Protein AF-A0A7S1H7V7-F1 (afdb_monomer_lite)

Sequence (685 aa):
MLATRAQIIAMAVTVACVAPRALGFSVSSLAPVRGLSSTSRLSSLAKYKSNPLRLSTVQAAKAGRATLPLRPCMTAAAEPMTDIVGPAWDNSAEYEAIGSDAFNADLQKVEEMTASIKKACSSISLDALDDISVELLVSVSKELNEAIILLANAATFCSCELSVDGTNDAAKGEMARVRALSSSLTQASQPAALALRLCPDSVAEAYIKEVPSERFSVEHSRKLKDQTLSLPEENLITALSVDGLSSWNQLHSSIAATMECDVGGEKMGVAKAAALLADPDAETRENAWKGINQAWTTHQEAAAASLNSITGWRAETNKRRSEKAGRKVHYLDSALHSNRMTKKSLDAMMLAVDEARPLAQRALKLQAKALGLEGKMTPAHLMAPPPTAPGGKTLSVDFDAGIKMVSDAVSSVNPDVGAFVNKMQAERWIDGRAGEKRSPGAYCTKFAKSRNPRVYMSAYSGTFQHVSTLAHELGHAYHNWVMRDMERAETSYPMNLAETASIFFETVVGDTLIDLSETDAERLQYRWYDAESAVAFLSNIPARYDFDCAVHEAREGGKTLTPSFLKEEMSKAWTKWYGDALTEVDDMFWASKLHFHISGLSFYNFPYTFGYMFALGVYAQQEAKGEDFYDAYVALLRDTGRMTAEEVVDKHLGCSLEDPDFWRGSIRIIEKKIDDFEELVNKIH

Radius of gyration: 25.59 Å; chains: 1; bounding box: 62×56×72 Å

pLDDT: mean 84.65, std 22.07, range [20.45, 98.69]

Foldseek 3Di:
DLCLVVVQVCCVQLQPLLDFPLQAAAADDDDDDDDDDDDDDDDDDDDDDDDDDDDDDDDDDDDDFDDDDDDDPWDLDPDAPPPQFDFFFDPVVLPVDQVGPLLVVLLVLLVVLLVVLLVLLVPQDPVPLAPDDLVSLLVSVVSLNSSSQSLSQSSNRLSSVCQVFVPPVSSVVVNVSSNVSSSSSNVSNSSSLVSLLAHDPVSVVSNCVSVVLQNLVSVLSVVLNQLDDDPVVSVVLSHCCHCALVVLLVQLVVLQQPWWFQQVNDTDHLVVLVVQLAPQDPSRLVSSLCRLLVRLVVVLQSLLVSLLRLLLSLLVSQVSSCVRNVHRDDSCNQVCSLQQHDVLLVVLLLVLLLVLLVVLLLLLQLQCLQSVVPLAAAPSCLNYAGDDDVSDRQTFARNVRLLVLLLSLVVSLPNVLSVLSVVCVVNRQEGAGEDPRRDAHKAKDANSVQLQIHIYHHHQSRGPVSSLSSQLRSQLRVLSVLQSPPDSLLSDFHLLQSLQRSLLSSLSSLVSQCVVDPDLSSLLNSLNVLSSVSNQLSFVLQLVQQLLVVSSVCSNNVHRRHLVNQLVSSQVSNCSRNPSSYPGGSSSVSSSDSPSSDSPHRSVRNSSSSNLLVNQLLVLCCVVCPSLSVVLSSVLSSRSSRHGPQCSCCVRPVDGSSHSVSSVSSSVSSSVSSVSNSVSSVVRD

InterPro domains:
  IPR001333 Peptidase M32, carboxypeptidase Taq [PTHR34217] (400-512)
  IPR001567 Peptidase M3A/M3B catalytic domain [PF01432] (423-655)
  IPR013647 Oligopeptidase F, N-terminal domain [PF08439] (200-260)
  IPR034006 Oligopeptidase F type 2 [cd09607] (89-677)
  IPR042088 Oligoendopeptidase F, C-terminal domain [G3DSA:1.10.1370.20] (303-685)

Organism: Hemiselmis andersenii (NCBI:txid464988)

Structure (mmCIF, N/CA/C/O backbone):
data_AF-A0A7S1H7V7-F1
#
_entry.id   AF-A0A7S1H7V7-F1
#
loop_
_atom_site.group_PDB
_atom_site.id
_atom_site.type_symbol
_atom_site.label_atom_id
_atom_site.label_alt_id
_atom_site.label_comp_id
_atom_site.label_asym_id
_atom_site.label_entity_id
_atom_site.label_seq_id
_atom_site.pdbx_PDB_ins_code
_atom_site.Cartn_x
_atom_site.Cartn_y
_atom_site.Cartn_z
_atom_site.occupancy
_atom_site.B_iso_or_equiv
_atom_site.auth_seq_id
_atom_site.auth_comp_id
_atom_site.auth_asym_id
_atom_site.auth_atom_id
_atom_site.pdbx_PDB_model_num
ATOM 1 N N . MET A 1 1 ? 9.546 2.461 -12.133 1.00 29.44 1 MET A N 1
ATOM 2 C CA . MET A 1 1 ? 8.162 1.928 -12.050 1.00 29.44 1 MET A CA 1
ATOM 3 C C . MET A 1 1 ? 7.874 1.391 -10.650 1.00 29.44 1 MET A C 1
ATOM 5 O O . MET A 1 1 ? 6.769 1.565 -10.146 1.00 29.44 1 MET A O 1
ATOM 9 N N . LEU A 1 2 ? 8.902 0.906 -9.950 1.00 27.72 2 LEU A N 1
ATOM 10 C CA . LEU A 1 2 ? 8.971 0.743 -8.489 1.00 27.72 2 LEU A CA 1
ATOM 11 C C . LEU A 1 2 ? 8.347 1.931 -7.715 1.00 27.72 2 LEU A C 1
ATOM 13 O O . LEU A 1 2 ? 7.635 1.742 -6.731 1.00 27.72 2 LEU A O 1
ATOM 17 N N . ALA A 1 3 ? 8.541 3.161 -8.207 1.00 26.34 3 ALA A N 1
ATOM 18 C CA . ALA A 1 3 ? 7.961 4.381 -7.641 1.00 26.34 3 ALA A CA 1
ATOM 19 C C . ALA A 1 3 ? 6.471 4.638 -7.970 1.00 26.34 3 ALA A C 1
ATOM 21 O O . ALA A 1 3 ? 5.829 5.374 -7.228 1.00 26.34 3 ALA A O 1
ATOM 22 N N . THR A 1 4 ? 5.870 4.005 -8.986 1.00 34.03 4 THR A N 1
ATOM 23 C CA . THR A 1 4 ? 4.404 4.047 -9.190 1.00 34.03 4 THR A CA 1
ATOM 24 C C . THR A 1 4 ? 3.700 3.317 -8.046 1.00 34.03 4 THR A C 1
ATOM 26 O O . THR A 1 4 ? 2.712 3.801 -7.502 1.00 34.03 4 THR A O 1
ATOM 29 N N . ARG A 1 5 ? 4.304 2.237 -7.536 1.00 33.59 5 ARG A N 1
ATOM 30 C CA . ARG A 1 5 ? 3.861 1.568 -6.299 1.00 33.59 5 ARG A CA 1
ATOM 31 C C . ARG A 1 5 ? 4.149 2.388 -5.033 1.00 33.59 5 ARG A C 1
ATOM 33 O O . ARG A 1 5 ? 3.529 2.157 -4.005 1.00 33.59 5 ARG A O 1
ATOM 40 N N . ALA A 1 6 ? 5.002 3.415 -5.119 1.00 31.20 6 ALA A N 1
ATOM 41 C CA . ALA A 1 6 ? 5.113 4.472 -4.107 1.00 31.20 6 ALA A CA 1
ATOM 42 C C . ALA A 1 6 ? 4.123 5.642 -4.319 1.00 31.20 6 ALA A C 1
ATOM 44 O O . ALA A 1 6 ? 4.013 6.504 -3.451 1.00 31.20 6 ALA A O 1
ATOM 45 N N . GLN A 1 7 ? 3.373 5.662 -5.427 1.00 32.78 7 GLN A N 1
ATOM 46 C CA . GLN A 1 7 ? 2.222 6.546 -5.658 1.00 32.78 7 GLN A CA 1
ATOM 47 C C . GLN A 1 7 ? 0.900 5.853 -5.289 1.00 32.78 7 GLN A C 1
ATOM 49 O O . GLN A 1 7 ? 0.007 6.521 -4.781 1.00 32.78 7 GLN A O 1
ATOM 54 N N . ILE A 1 8 ? 0.813 4.518 -5.362 1.00 29.61 8 ILE A N 1
ATOM 55 C CA . ILE A 1 8 ? -0.269 3.722 -4.737 1.00 29.61 8 ILE A CA 1
ATOM 56 C C . ILE A 1 8 ? -0.311 3.921 -3.210 1.00 29.61 8 ILE A C 1
ATOM 58 O O . ILE A 1 8 ? -1.366 3.828 -2.588 1.00 29.61 8 ILE A O 1
ATOM 62 N N . ILE A 1 9 ? 0.797 4.339 -2.590 1.00 28.98 9 ILE A N 1
ATOM 63 C CA . ILE A 1 9 ? 0.834 4.808 -1.192 1.00 28.98 9 ILE A CA 1
ATOM 64 C C . ILE A 1 9 ? -0.092 6.020 -0.965 1.00 28.98 9 ILE A C 1
ATOM 66 O O . ILE A 1 9 ? -0.591 6.201 0.144 1.00 28.98 9 ILE A O 1
ATOM 70 N N . ALA A 1 10 ? -0.434 6.794 -2.003 1.00 26.84 10 ALA A N 1
ATOM 71 C CA . ALA A 1 10 ? -1.461 7.835 -1.938 1.00 26.84 10 ALA A CA 1
ATOM 72 C C . ALA A 1 10 ? -2.900 7.289 -1.789 1.00 26.84 10 ALA A C 1
ATOM 74 O O . ALA A 1 10 ? -3.796 8.060 -1.435 1.00 26.84 10 ALA A O 1
ATOM 75 N N . MET A 1 11 ? -3.136 5.969 -1.889 1.00 29.06 11 MET A N 1
ATOM 76 C CA . MET A 1 11 ? -4.348 5.354 -1.317 1.00 29.06 11 MET A CA 1
ATOM 77 C C . MET A 1 11 ? -4.535 5.731 0.162 1.00 29.06 11 MET A C 1
ATOM 79 O O . MET A 1 11 ? -5.675 5.797 0.614 1.00 29.06 11 MET A O 1
ATOM 83 N N . ALA A 1 12 ? -3.454 6.045 0.896 1.00 25.05 12 ALA A N 1
ATOM 84 C CA . ALA A 1 12 ? -3.486 6.514 2.285 1.00 25.05 12 ALA A CA 1
ATOM 85 C C . ALA A 1 12 ? -4.159 7.892 2.497 1.00 25.05 12 ALA A C 1
ATOM 87 O O . ALA A 1 12 ? -4.230 8.362 3.633 1.00 25.05 12 ALA A O 1
ATOM 88 N N . VAL A 1 13 ? -4.658 8.533 1.435 1.00 25.70 13 VAL A N 1
ATOM 89 C CA . VAL A 1 13 ? -5.564 9.695 1.500 1.00 25.70 13 VAL A CA 1
ATOM 90 C C . VAL A 1 13 ? -6.877 9.422 0.762 1.00 25.70 13 VAL A C 1
ATOM 92 O O . VAL A 1 13 ? -7.942 9.831 1.225 1.00 25.70 13 VAL A O 1
ATOM 95 N N . THR A 1 14 ? -6.786 8.784 -0.406 1.00 24.89 14 THR A N 1
ATOM 96 C CA . THR A 1 14 ? -7.829 8.818 -1.444 1.00 24.89 14 THR A CA 1
ATOM 97 C C . THR A 1 14 ? -8.937 7.795 -1.217 1.00 24.89 14 THR A C 1
ATOM 99 O O . THR A 1 14 ? -10.114 8.112 -1.389 1.00 24.89 14 THR A O 1
ATOM 102 N N . VAL A 1 15 ? -8.592 6.608 -0.702 1.00 25.44 15 VAL A N 1
ATOM 103 C CA . VAL A 1 15 ? -9.559 5.858 0.103 1.00 25.44 15 VAL A CA 1
ATOM 104 C C . VAL A 1 15 ? -9.586 6.540 1.465 1.00 25.44 15 VAL A C 1
ATOM 106 O O . VAL A 1 15 ? -8.806 6.253 2.372 1.00 25.44 15 VAL A O 1
ATOM 109 N N . ALA A 1 16 ? -10.520 7.484 1.550 1.00 26.91 16 ALA A N 1
ATOM 110 C CA . ALA A 1 16 ? -11.329 7.803 2.715 1.00 26.91 16 ALA A CA 1
ATOM 111 C C . ALA A 1 16 ? -11.312 6.691 3.800 1.00 26.91 16 ALA A C 1
ATOM 113 O O . ALA A 1 16 ? -11.227 5.501 3.522 1.00 26.91 16 ALA A O 1
ATOM 114 N N . CYS A 1 17 ? -11.521 6.971 5.086 1.00 28.69 17 CYS A N 1
ATOM 115 C CA . CYS A 1 17 ? -12.810 7.455 5.609 1.00 28.69 17 CYS A CA 1
ATOM 116 C C . CYS A 1 17 ? -14.044 6.584 5.221 1.00 28.69 17 CYS A C 1
ATOM 118 O O . CYS A 1 17 ? -15.154 6.837 5.680 1.00 28.69 17 CYS A O 1
ATOM 120 N N . VAL A 1 18 ? -13.845 5.526 4.423 1.00 24.86 18 VAL A N 1
ATOM 121 C CA . VAL A 1 18 ? -14.800 4.488 4.038 1.00 24.86 18 VAL A CA 1
ATOM 122 C C . VAL A 1 18 ? -14.807 3.453 5.158 1.00 24.86 18 VAL A C 1
ATOM 124 O O . VAL A 1 18 ? -14.068 2.471 5.128 1.00 24.86 18 VAL A O 1
ATOM 127 N N . ALA A 1 19 ? -15.650 3.713 6.153 1.00 24.45 19 ALA A N 1
ATOM 128 C CA . ALA A 1 19 ? -15.679 3.085 7.471 1.00 24.45 19 ALA A CA 1
ATOM 129 C C . ALA A 1 19 ? -14.687 3.669 8.488 1.00 24.45 19 ALA A C 1
ATOM 131 O O . ALA A 1 19 ? -13.502 3.839 8.188 1.00 24.45 19 ALA A O 1
ATOM 132 N N . PRO A 1 20 ? -15.147 3.897 9.734 1.00 25.69 20 PRO A N 1
ATOM 133 C CA . PRO A 1 20 ? -14.271 3.990 10.884 1.00 25.69 20 PRO A CA 1
ATOM 134 C C . PRO A 1 20 ? -13.377 2.755 10.946 1.00 25.69 20 PRO A C 1
ATOM 136 O O . PRO A 1 20 ? -13.841 1.629 11.143 1.00 25.69 20 PRO A O 1
ATOM 139 N N . ARG A 1 21 ? -12.063 2.965 10.876 1.00 28.67 21 ARG A N 1
ATOM 140 C CA . ARG A 1 21 ? -11.169 2.078 11.615 1.00 28.67 21 ARG A CA 1
ATOM 141 C C . ARG A 1 21 ? -11.415 2.385 13.087 1.00 28.67 21 ARG A C 1
ATOM 143 O O . ARG A 1 21 ? -11.192 3.515 13.508 1.00 28.67 21 ARG A O 1
ATOM 150 N N . ALA A 1 22 ? -11.881 1.393 13.847 1.00 25.19 22 ALA A N 1
ATOM 151 C CA . ALA A 1 22 ? -12.219 1.498 15.273 1.00 25.19 22 ALA A CA 1
ATOM 152 C C . ALA A 1 22 ? -10.974 1.604 16.190 1.00 25.19 22 ALA A C 1
ATOM 154 O O . ALA A 1 22 ? -10.784 0.834 17.141 1.00 25.19 22 ALA A O 1
ATOM 155 N N . LEU A 1 23 ? -10.091 2.532 15.818 1.00 26.42 23 LEU A N 1
ATOM 156 C CA . LEU A 1 23 ? -8.776 2.890 16.342 1.00 26.42 23 LEU A CA 1
ATOM 157 C C . LEU A 1 23 ? -8.534 4.371 15.963 1.00 26.42 23 LEU A C 1
ATOM 159 O O . LEU A 1 23 ? -7.644 4.686 15.173 1.00 26.42 23 LEU A O 1
ATOM 163 N N . GLY A 1 24 ? -9.410 5.268 16.423 1.00 25.14 24 GLY A N 1
ATOM 164 C CA . GLY A 1 24 ? -9.374 6.689 16.053 1.00 25.14 24 GLY A CA 1
ATOM 165 C C . GLY A 1 24 ? -8.272 7.494 16.757 1.00 25.14 24 GLY A C 1
ATOM 166 O O . GLY A 1 24 ? -7.906 7.174 17.885 1.00 25.14 24 GLY A O 1
ATOM 167 N N . PHE A 1 25 ? -7.821 8.576 16.106 1.00 27.08 25 PHE A N 1
ATOM 168 C CA . PHE A 1 25 ? -6.950 9.656 16.611 1.00 27.08 25 PHE A CA 1
ATOM 169 C C . PHE A 1 25 ? -7.352 10.984 15.904 1.00 27.08 25 PHE A C 1
ATOM 171 O O . PHE A 1 25 ? -7.718 10.932 14.730 1.00 27.08 25 PHE A O 1
ATOM 178 N N . SER A 1 26 ? -7.324 12.162 16.560 1.00 25.75 26 SER A N 1
ATOM 179 C CA . SER A 1 26 ? -7.810 13.441 15.965 1.00 25.75 26 SER A CA 1
ATOM 180 C C . SER A 1 26 ? -7.145 14.712 16.536 1.00 25.75 26 SER A C 1
ATOM 182 O O . SER A 1 26 ? -7.188 14.923 17.737 1.00 25.75 26 SER A O 1
ATOM 184 N N . VAL A 1 27 ? -6.592 15.576 15.672 1.00 22.55 27 VAL A N 1
ATOM 185 C CA . VAL A 1 27 ? -5.675 16.720 15.953 1.00 22.55 27 VAL A CA 1
ATOM 186 C C . VAL A 1 27 ? -6.302 17.917 16.723 1.00 22.55 27 VAL A C 1
ATOM 188 O O . VAL A 1 27 ? -7.264 18.463 16.197 1.00 22.55 27 VAL A O 1
ATOM 191 N N . SER A 1 28 ? -5.721 18.379 17.863 1.00 25.31 28 SER A N 1
ATOM 192 C CA . SER A 1 28 ? -5.223 19.772 18.131 1.00 25.31 28 SER A CA 1
ATOM 193 C C . SER A 1 28 ? -5.172 20.283 19.613 1.00 25.31 28 SER A C 1
ATOM 195 O O . SER A 1 28 ? -6.219 20.423 20.242 1.00 25.31 28 SER A O 1
ATOM 197 N N . SER A 1 29 ? -3.997 20.800 20.033 1.00 24.86 29 SER A N 1
ATOM 198 C CA . SER A 1 29 ? -3.705 22.120 20.674 1.00 24.86 29 SER A CA 1
ATOM 199 C C . SER A 1 29 ? -3.356 22.281 22.186 1.00 24.86 29 SER A C 1
ATOM 201 O O . SER A 1 29 ? -4.136 22.824 22.966 1.00 24.86 29 SER A O 1
ATOM 203 N N . LEU A 1 30 ? -2.086 21.995 22.527 1.00 23.83 30 LEU A N 1
ATOM 204 C CA . LEU A 1 30 ? -1.101 22.825 23.290 1.00 23.83 30 LEU A CA 1
ATOM 205 C C . LEU A 1 30 ? -1.445 23.601 24.605 1.00 23.83 30 LEU A C 1
ATOM 207 O O . LEU A 1 30 ? -1.961 24.716 24.555 1.00 23.83 30 LEU A O 1
ATOM 211 N N . ALA A 1 31 ? -0.860 23.162 25.743 1.00 22.69 31 ALA A N 1
ATOM 212 C CA . ALA A 1 31 ? -0.215 24.004 26.792 1.00 22.69 31 ALA A CA 1
ATOM 213 C C . ALA A 1 31 ? 0.715 23.158 27.736 1.00 22.69 31 ALA A C 1
ATOM 215 O O . ALA A 1 31 ? 0.428 21.974 27.901 1.00 22.69 31 ALA A O 1
ATOM 216 N N . PRO A 1 32 ? 1.813 23.676 28.360 1.00 25.73 32 PRO A N 1
ATOM 217 C CA . PRO A 1 32 ? 2.865 22.822 28.977 1.00 25.73 32 PRO A CA 1
ATOM 218 C C . PRO A 1 32 ? 3.215 23.053 30.478 1.00 25.73 32 PRO A C 1
ATOM 220 O O . PRO A 1 32 ? 3.044 24.164 30.969 1.00 25.73 32 PRO A O 1
ATOM 223 N N . VAL A 1 33 ? 3.858 22.065 31.157 1.00 22.06 33 VAL A N 1
ATOM 224 C CA . VAL A 1 33 ? 4.985 22.236 32.139 1.00 22.06 33 VAL A CA 1
ATOM 225 C C . VAL A 1 33 ? 5.593 20.898 32.680 1.00 22.06 33 VAL A C 1
ATOM 227 O O . VAL A 1 33 ? 4.863 20.019 33.107 1.00 22.06 33 VAL A O 1
ATOM 230 N N . ARG A 1 34 ? 6.946 20.806 32.656 1.00 24.12 34 ARG A N 1
ATOM 231 C CA . ARG A 1 34 ? 7.988 20.070 33.468 1.00 24.12 34 ARG A CA 1
ATOM 232 C C . ARG A 1 34 ? 7.604 18.879 34.402 1.00 24.12 34 ARG A C 1
ATOM 234 O O . ARG A 1 34 ? 6.633 18.986 35.132 1.00 24.12 34 ARG A O 1
ATOM 241 N N . GLY A 1 35 ? 8.418 17.817 34.603 1.00 24.22 35 GLY A N 1
ATOM 242 C CA . GLY A 1 35 ? 9.734 17.398 34.044 1.00 24.22 35 GLY A CA 1
ATOM 243 C C . GLY A 1 35 ? 10.540 16.414 34.957 1.00 24.22 35 GLY A C 1
ATOM 244 O O . GLY A 1 35 ? 10.168 16.267 36.115 1.00 24.22 35 GLY A O 1
ATOM 245 N N . LEU A 1 36 ? 11.670 15.840 34.462 1.00 23.66 36 LEU A N 1
ATOM 246 C CA . LEU A 1 36 ? 12.687 14.968 35.155 1.00 23.66 36 LEU A CA 1
ATOM 247 C C . LEU A 1 36 ? 12.209 13.536 35.564 1.00 23.66 36 LEU A C 1
ATOM 249 O O . LEU A 1 36 ? 11.039 13.376 35.867 1.00 23.66 36 LEU A O 1
ATOM 253 N N . SER A 1 37 ? 12.970 12.426 35.698 1.00 24.95 37 SER A N 1
ATOM 254 C CA . SER A 1 37 ? 14.335 11.882 35.398 1.00 24.95 37 SER A CA 1
ATOM 255 C C . SER A 1 37 ? 14.474 10.569 36.245 1.00 24.95 37 SER A C 1
ATOM 257 O O . SER A 1 37 ? 13.838 10.527 37.291 1.00 24.95 37 SER A O 1
ATOM 259 N N . SER A 1 38 ? 15.259 9.494 36.026 1.00 25.08 38 SER A N 1
ATOM 260 C CA . SER A 1 38 ? 16.212 9.019 34.991 1.00 25.08 38 SER A CA 1
ATOM 261 C C . SER A 1 38 ? 16.737 7.588 35.333 1.00 25.08 38 SER A C 1
ATOM 263 O O . SER A 1 38 ? 16.843 7.284 36.515 1.00 25.08 38 SER A O 1
ATOM 265 N N . THR A 1 39 ? 17.231 6.804 34.343 1.00 25.31 39 THR A N 1
ATOM 266 C CA . THR A 1 39 ? 18.173 5.624 34.448 1.00 25.31 39 THR A CA 1
ATOM 267 C C . THR A 1 39 ? 17.756 4.362 35.256 1.00 25.31 39 THR A C 1
ATOM 269 O O . THR A 1 39 ? 17.043 4.491 36.233 1.00 25.31 39 THR A O 1
ATOM 272 N N . SER A 1 40 ? 18.224 3.110 35.035 1.00 25.75 40 SER A N 1
ATOM 273 C CA . SER A 1 40 ? 18.843 2.320 33.918 1.00 25.75 40 SER A CA 1
ATOM 274 C C . SER A 1 40 ? 18.959 0.814 34.375 1.00 25.75 40 SER A C 1
ATOM 276 O O . SER A 1 40 ? 18.319 0.511 35.375 1.00 25.75 40 SER A O 1
ATOM 278 N N . ARG A 1 41 ? 19.668 -0.216 33.836 1.00 25.58 41 ARG A N 1
ATOM 279 C CA . ARG A 1 41 ? 20.704 -0.469 32.782 1.00 25.58 41 ARG A CA 1
ATOM 280 C C . ARG A 1 41 ? 20.877 -2.020 32.579 1.00 25.58 41 ARG A C 1
ATOM 282 O O . ARG A 1 41 ? 20.937 -2.695 33.595 1.00 25.58 41 ARG A O 1
ATOM 289 N N . LEU A 1 42 ? 21.151 -2.525 31.350 1.00 23.38 42 LEU A N 1
ATOM 290 C CA . LEU A 1 42 ? 21.895 -3.795 31.007 1.00 23.38 42 LEU A CA 1
ATOM 291 C C . LEU A 1 42 ? 21.284 -5.187 31.413 1.00 23.38 42 LEU A C 1
ATOM 293 O O . LEU A 1 42 ? 20.503 -5.252 32.348 1.00 23.38 42 LEU A O 1
ATOM 297 N N . SER A 1 43 ? 21.595 -6.363 30.807 1.00 23.72 43 SER A N 1
ATOM 298 C CA . SER A 1 43 ? 22.266 -6.729 29.520 1.00 23.72 43 SER A CA 1
ATOM 299 C C . SER A 1 43 ? 22.229 -8.247 29.161 1.00 23.72 43 SER A C 1
ATOM 301 O O . SER A 1 43 ? 22.488 -9.061 30.042 1.00 23.72 43 SER A O 1
ATOM 303 N N . SER A 1 44 ? 22.199 -8.589 27.850 1.00 24.19 44 SER A N 1
ATOM 304 C CA . SER A 1 44 ? 22.726 -9.844 27.208 1.00 24.19 44 SER A CA 1
ATOM 305 C C . SER A 1 44 ? 22.020 -11.189 27.546 1.00 24.19 44 SER A C 1
ATOM 307 O O . SER A 1 44 ? 21.290 -11.227 28.524 1.00 24.19 44 SER A O 1
ATOM 309 N N . LEU A 1 45 ? 22.093 -12.337 26.834 1.00 22.81 45 LEU A N 1
ATOM 310 C CA . LEU A 1 45 ? 22.769 -12.917 25.630 1.00 22.81 45 LEU A CA 1
ATOM 311 C C . LEU A 1 45 ? 21.724 -13.805 24.861 1.00 22.81 45 LEU A C 1
ATOM 313 O O . LEU A 1 45 ? 20.620 -13.965 25.361 1.00 22.81 45 LEU A O 1
ATOM 317 N N . ALA A 1 46 ? 21.985 -14.581 23.789 1.00 22.98 46 ALA A N 1
ATOM 318 C CA . ALA A 1 46 ? 22.702 -14.414 22.508 1.00 22.98 46 ALA A CA 1
ATOM 319 C C . ALA A 1 46 ? 22.669 -15.753 21.701 1.00 22.98 46 ALA A C 1
ATOM 321 O O . ALA A 1 46 ? 22.895 -16.803 22.290 1.00 22.98 46 ALA A O 1
ATOM 322 N N . LYS A 1 47 ? 22.557 -15.689 20.357 1.00 22.11 47 LYS A N 1
ATOM 323 C CA . LYS A 1 47 ? 22.906 -16.731 19.341 1.00 22.11 47 LYS A CA 1
ATOM 324 C C . LYS A 1 47 ? 22.144 -18.078 19.306 1.00 22.11 47 LYS A C 1
ATOM 326 O O . LYS A 1 47 ? 22.214 -18.872 20.234 1.00 22.11 47 LYS A O 1
ATOM 331 N N . TYR A 1 48 ? 21.677 -18.436 18.104 1.00 23.03 48 TYR A N 1
ATOM 332 C CA . TYR A 1 48 ? 21.752 -19.803 17.551 1.00 23.03 48 TYR A CA 1
ATOM 333 C C . TYR A 1 48 ? 22.238 -19.748 16.086 1.00 23.03 48 TYR A C 1
ATOM 335 O O . TYR A 1 48 ? 22.308 -18.661 15.512 1.00 23.03 48 TYR A O 1
ATOM 343 N N . LYS A 1 49 ? 22.658 -20.883 15.503 1.00 22.59 49 LYS A N 1
ATOM 344 C CA . LYS A 1 49 ? 23.233 -20.974 14.141 1.00 22.59 49 LYS A CA 1
ATOM 345 C C . LYS A 1 49 ? 22.341 -21.765 13.176 1.00 22.59 49 LYS A C 1
ATOM 347 O O . LYS A 1 49 ? 21.658 -22.693 13.594 1.00 22.59 49 LYS A O 1
ATOM 352 N N . SER A 1 50 ? 22.434 -21.423 11.892 1.00 23.58 50 SER A N 1
ATOM 353 C CA . SER A 1 50 ? 21.826 -22.119 10.751 1.00 23.58 50 SER A CA 1
ATOM 354 C C . SER A 1 50 ? 22.665 -23.307 10.245 1.00 23.58 50 SER A C 1
ATOM 356 O O . SER A 1 50 ? 23.835 -23.458 10.607 1.00 23.58 50 SER A O 1
ATOM 358 N N . ASN A 1 51 ? 22.063 -24.136 9.385 1.00 21.39 51 ASN A N 1
ATOM 359 C CA . ASN A 1 51 ? 22.722 -25.188 8.602 1.00 21.39 51 ASN A CA 1
ATOM 360 C C . ASN A 1 51 ? 21.921 -25.395 7.287 1.00 21.39 51 ASN A C 1
ATOM 362 O O . ASN A 1 51 ? 20.694 -25.440 7.375 1.00 21.39 51 ASN A O 1
ATOM 366 N N . PRO A 1 52 ? 22.540 -25.472 6.090 1.00 24.83 52 PRO A N 1
ATOM 367 C CA . PRO A 1 52 ? 21.813 -25.431 4.812 1.00 24.83 52 PRO A CA 1
ATOM 368 C C . PRO A 1 52 ? 21.388 -26.814 4.282 1.00 24.83 52 PRO A C 1
ATOM 370 O O . PRO A 1 52 ? 22.010 -27.833 4.590 1.00 24.83 52 PRO A O 1
ATOM 373 N N . LEU A 1 53 ? 20.372 -26.832 3.411 1.00 23.48 53 LEU A N 1
ATOM 374 C CA . LEU A 1 53 ? 19.933 -28.002 2.636 1.00 23.48 53 LEU A CA 1
ATOM 375 C C . LEU A 1 53 ? 20.219 -27.833 1.132 1.00 23.48 53 LEU A C 1
ATOM 377 O O . LEU A 1 53 ? 20.598 -26.758 0.673 1.00 23.48 53 LEU A O 1
ATOM 381 N N . ARG A 1 54 ? 20.121 -28.934 0.375 1.00 21.98 54 ARG A N 1
ATOM 382 C CA . ARG A 1 54 ? 20.524 -29.015 -1.040 1.00 21.98 54 ARG A CA 1
ATOM 383 C C . ARG A 1 54 ? 19.347 -28.817 -1.994 1.00 21.98 54 ARG A C 1
ATOM 385 O O . ARG A 1 54 ? 18.286 -29.390 -1.778 1.00 21.98 54 ARG A O 1
ATOM 392 N N . LEU A 1 55 ? 19.603 -28.114 -3.095 1.00 23.03 55 LEU A N 1
ATOM 393 C CA . LEU A 1 55 ? 18.729 -28.050 -4.268 1.00 23.03 55 LEU A CA 1
ATOM 394 C C . LEU A 1 55 ? 18.839 -29.325 -5.125 1.00 23.03 55 LEU A C 1
ATOM 396 O O . LEU A 1 55 ? 19.912 -29.925 -5.225 1.00 23.03 55 LEU A O 1
ATOM 400 N N . SER A 1 56 ? 17.748 -29.678 -5.805 1.00 22.03 56 SER A N 1
ATOM 401 C CA . SER A 1 56 ? 17.718 -30.639 -6.915 1.00 22.03 56 SER A CA 1
ATOM 402 C C . SER A 1 56 ? 16.836 -30.093 -8.038 1.00 22.03 56 SER A C 1
ATOM 404 O O . SER A 1 56 ? 15.686 -29.736 -7.795 1.00 22.03 56 SER A O 1
ATOM 406 N N . THR A 1 57 ? 17.374 -30.015 -9.252 1.00 21.67 57 THR A N 1
ATOM 407 C CA . THR A 1 57 ? 16.710 -29.436 -10.427 1.00 21.67 57 THR A CA 1
ATOM 408 C C . THR A 1 57 ? 15.616 -30.337 -11.003 1.00 21.67 57 THR A C 1
ATOM 410 O O . THR A 1 57 ? 15.771 -31.554 -11.081 1.00 21.67 57 THR A O 1
ATOM 413 N N . VAL A 1 58 ? 14.536 -29.715 -11.482 1.00 23.11 58 VAL A N 1
ATOM 414 C CA . VAL A 1 58 ? 13.468 -30.343 -12.277 1.00 23.11 58 VAL A CA 1
ATOM 415 C C . VAL A 1 58 ? 13.273 -29.505 -13.542 1.00 23.11 58 VAL A C 1
ATOM 417 O O . VAL A 1 58 ? 13.265 -28.278 -13.473 1.00 23.11 58 VAL A O 1
ATOM 420 N N . GLN A 1 59 ? 13.160 -30.152 -14.703 1.00 20.45 59 GLN A N 1
ATOM 421 C CA . GLN A 1 59 ? 12.969 -29.473 -15.988 1.00 20.45 59 GLN A CA 1
ATOM 422 C C . GLN A 1 59 ? 11.480 -29.209 -16.241 1.00 20.45 59 GLN A C 1
ATOM 424 O O . GLN A 1 59 ? 10.671 -30.129 -16.136 1.00 20.45 59 GLN A O 1
ATOM 429 N N . ALA A 1 60 ? 11.126 -27.980 -16.621 1.00 23.86 60 ALA A N 1
ATOM 430 C CA . ALA A 1 60 ? 9.767 -27.632 -17.033 1.00 23.86 60 ALA A CA 1
ATOM 431 C C . ALA A 1 60 ? 9.481 -28.079 -18.480 1.00 23.86 60 ALA A C 1
ATOM 433 O O . ALA A 1 60 ? 10.335 -27.949 -19.363 1.00 23.86 60 ALA A O 1
ATOM 434 N N . ALA A 1 61 ? 8.264 -28.565 -18.735 1.00 22.17 61 ALA A N 1
ATOM 435 C CA . ALA A 1 61 ? 7.775 -28.883 -20.074 1.00 22.17 61 ALA A CA 1
ATOM 436 C C . ALA A 1 61 ? 6.952 -27.711 -20.641 1.00 22.17 61 ALA A C 1
ATOM 438 O O . ALA A 1 61 ? 6.300 -26.980 -19.903 1.00 22.17 61 ALA A O 1
ATOM 439 N N . LYS A 1 62 ? 6.960 -27.517 -21.966 1.00 24.64 62 LYS A N 1
ATOM 440 C CA . LYS A 1 62 ? 6.153 -26.466 -22.608 1.00 24.64 62 LYS A CA 1
ATOM 441 C C . LYS A 1 62 ? 4.730 -26.960 -22.881 1.00 24.64 62 LYS A C 1
ATOM 443 O O . LYS A 1 62 ? 4.510 -27.657 -23.870 1.00 24.64 62 LYS A O 1
ATOM 448 N N . ALA A 1 63 ? 3.769 -26.545 -22.057 1.00 27.86 63 ALA A N 1
ATOM 449 C CA . ALA A 1 63 ? 2.356 -26.552 -22.437 1.00 27.86 63 ALA A CA 1
ATOM 450 C C . ALA A 1 63 ? 2.104 -25.537 -23.577 1.00 27.86 63 ALA A C 1
ATOM 452 O O . ALA A 1 63 ? 2.750 -24.488 -23.648 1.00 27.86 63 ALA A O 1
ATOM 453 N N . GLY A 1 64 ? 1.200 -25.859 -24.505 1.00 25.00 64 GLY A N 1
ATOM 454 C CA . GLY A 1 64 ? 0.972 -25.053 -25.708 1.00 25.00 64 GLY A CA 1
ATOM 455 C C . GLY A 1 64 ? -0.010 -23.900 -25.490 1.00 25.00 64 GLY A C 1
ATOM 456 O O . GLY A 1 64 ? -1.195 -24.144 -25.287 1.00 25.00 64 GLY A O 1
ATOM 457 N N . ARG A 1 65 ? 0.454 -22.647 -25.614 1.00 34.50 65 ARG A N 1
ATOM 458 C CA . ARG A 1 65 ? -0.435 -21.479 -25.770 1.00 34.50 65 ARG A CA 1
ATOM 459 C C . ARG A 1 65 ? -1.117 -21.508 -27.143 1.00 34.50 65 ARG A C 1
ATOM 461 O O . ARG A 1 65 ? -0.472 -21.803 -28.149 1.00 34.50 65 ARG A O 1
ATOM 468 N N . ALA A 1 66 ? -2.395 -21.138 -27.195 1.00 29.12 66 ALA A N 1
ATOM 469 C CA . ALA A 1 66 ? -3.083 -20.867 -28.454 1.00 29.12 66 ALA A CA 1
ATOM 470 C C . ALA A 1 66 ? -2.559 -19.560 -29.077 1.00 29.12 66 ALA A C 1
ATOM 472 O O . ALA A 1 66 ? -2.402 -18.553 -28.390 1.00 29.12 66 ALA A O 1
ATOM 473 N N . THR A 1 67 ? -2.296 -19.557 -30.385 1.00 28.45 67 THR A N 1
ATOM 474 C CA . THR A 1 67 ? -1.821 -18.365 -31.102 1.00 28.45 67 THR A CA 1
ATOM 475 C C . THR A 1 67 ? -2.956 -17.360 -31.303 1.00 28.45 67 THR A C 1
ATOM 477 O O . THR A 1 67 ? -3.863 -17.616 -32.098 1.00 28.45 67 THR A O 1
ATOM 480 N N . LEU A 1 68 ? -2.888 -16.212 -30.623 1.00 33.62 68 LEU A N 1
ATOM 481 C CA . LEU A 1 68 ? -3.817 -15.092 -30.806 1.00 33.62 68 LEU A CA 1
ATOM 482 C C . LEU A 1 68 ? -3.769 -14.562 -32.258 1.00 33.62 68 LEU A C 1
ATOM 484 O O . LEU A 1 68 ? -2.696 -14.170 -32.725 1.00 33.62 68 LEU A O 1
ATOM 488 N N . PRO A 1 69 ? -4.898 -14.519 -32.990 1.00 31.50 69 PRO A N 1
ATOM 489 C CA . PRO A 1 69 ? -4.979 -13.846 -34.282 1.00 31.50 69 PRO A CA 1
ATOM 490 C C . PRO A 1 69 ? -5.238 -12.337 -34.115 1.00 31.50 69 PRO A C 1
ATOM 492 O O . PRO A 1 69 ? -5.873 -11.916 -33.154 1.00 31.50 69 PRO A O 1
ATOM 495 N N . LEU A 1 70 ? -4.843 -11.558 -35.133 1.00 35.97 70 LEU A N 1
ATOM 496 C CA . LEU A 1 70 ? -4.942 -10.087 -35.242 1.00 35.97 70 LEU A CA 1
ATOM 497 C C . LEU A 1 70 ? -3.919 -9.298 -34.399 1.00 35.97 70 LEU A C 1
ATOM 499 O O . LEU A 1 70 ? -4.141 -8.987 -33.233 1.00 35.97 70 LEU A O 1
ATOM 503 N N . ARG A 1 71 ? -2.834 -8.857 -35.054 1.00 41.50 71 ARG A N 1
ATOM 504 C CA . ARG A 1 71 ? -1.999 -7.748 -34.561 1.00 41.50 71 ARG A CA 1
ATOM 505 C C . ARG A 1 71 ? -2.838 -6.455 -34.502 1.00 41.50 71 ARG A C 1
ATOM 507 O O . ARG A 1 71 ? -3.481 -6.138 -35.506 1.00 41.50 71 ARG A O 1
ATOM 514 N N . PRO A 1 72 ? -2.804 -5.679 -33.403 1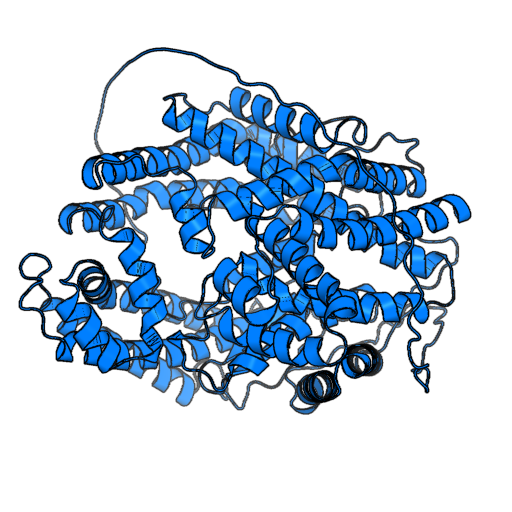.00 41.31 72 PRO A N 1
ATOM 515 C CA . PRO A 1 72 ? -3.273 -4.292 -33.393 1.00 41.31 72 PRO A CA 1
ATOM 516 C C . PRO A 1 72 ? -2.479 -3.411 -34.374 1.00 41.31 72 PRO A C 1
ATOM 518 O O . PRO A 1 72 ? -1.413 -3.805 -34.853 1.00 41.31 72 PRO A O 1
ATOM 521 N N . CYS A 1 73 ? -2.973 -2.202 -34.657 1.00 38.50 73 CYS A N 1
ATOM 522 C CA . CYS A 1 73 ? -2.278 -1.244 -35.522 1.00 38.50 73 CYS A CA 1
ATOM 523 C C . CYS A 1 73 ? -1.049 -0.651 -34.806 1.00 38.50 73 CYS A C 1
ATOM 525 O O . CYS A 1 73 ? -1.120 0.407 -34.192 1.00 38.50 73 CYS A O 1
ATOM 527 N N . MET A 1 74 ? 0.077 -1.362 -34.846 1.00 41.72 74 MET A N 1
ATOM 528 C CA . MET A 1 74 ? 1.356 -0.894 -34.309 1.00 41.72 74 MET A CA 1
ATOM 529 C C . MET A 1 74 ? 2.089 -0.070 -35.370 1.00 41.72 74 MET A C 1
ATOM 531 O O . MET A 1 74 ? 2.529 -0.608 -36.388 1.00 41.72 74 MET A O 1
ATOM 535 N N . THR A 1 75 ? 2.240 1.235 -35.141 1.00 42.16 75 THR A N 1
ATOM 536 C CA . THR A 1 75 ? 2.966 2.129 -36.052 1.00 42.16 75 THR A CA 1
ATOM 537 C C . THR A 1 75 ? 4.358 2.451 -35.523 1.00 42.16 75 THR A C 1
ATOM 539 O O . THR A 1 75 ? 4.510 3.084 -34.479 1.00 42.16 75 THR A O 1
ATOM 542 N N . ALA A 1 76 ? 5.394 2.086 -36.281 1.00 38.84 76 ALA A N 1
ATOM 543 C CA . ALA A 1 76 ? 6.776 2.466 -35.994 1.00 38.84 76 ALA A CA 1
ATOM 544 C C . ALA A 1 76 ? 7.019 3.954 -36.331 1.00 38.84 76 ALA A C 1
ATOM 546 O O . ALA A 1 76 ? 7.667 4.276 -37.334 1.00 38.84 76 ALA A O 1
ATOM 547 N N . ALA A 1 77 ? 6.487 4.864 -35.512 1.00 36.31 77 ALA A N 1
ATOM 548 C CA . ALA A 1 77 ? 6.579 6.311 -35.705 1.00 36.31 77 ALA A CA 1
ATOM 549 C C . ALA A 1 77 ? 8.043 6.793 -35.799 1.00 36.31 77 ALA A C 1
ATOM 551 O O . ALA A 1 77 ? 8.931 6.273 -35.125 1.00 36.31 77 ALA A O 1
ATOM 552 N N . ALA A 1 78 ? 8.325 7.742 -36.696 1.00 33.34 78 ALA A N 1
ATOM 553 C CA . ALA A 1 78 ? 9.661 8.337 -36.864 1.00 33.34 78 ALA A CA 1
ATOM 554 C C . ALA A 1 78 ? 9.881 9.591 -35.999 1.00 33.34 78 ALA A C 1
ATOM 556 O O . ALA A 1 78 ? 11.019 9.996 -35.789 1.00 33.34 78 ALA A O 1
ATOM 557 N N . GLU A 1 79 ? 8.796 10.153 -35.478 1.00 33.00 79 GLU A N 1
ATOM 558 C CA . GLU A 1 79 ? 8.735 11.287 -34.560 1.00 33.00 79 GLU A CA 1
ATOM 559 C C . GLU A 1 79 ? 7.791 10.885 -33.409 1.00 33.00 79 GLU A C 1
ATOM 561 O O . GLU A 1 79 ? 6.927 10.024 -33.618 1.00 33.00 79 GLU A O 1
ATOM 566 N N . PRO A 1 80 ? 7.939 11.430 -32.188 1.00 38.28 80 PRO A N 1
ATOM 567 C CA . PRO A 1 80 ? 7.021 11.120 -31.095 1.00 38.28 80 PRO A CA 1
ATOM 568 C C . PRO A 1 80 ? 5.613 11.629 -31.431 1.00 38.28 80 PRO A C 1
ATOM 570 O O . PRO A 1 80 ? 5.436 12.817 -31.689 1.00 38.28 80 PRO A O 1
ATOM 573 N N . MET A 1 81 ? 4.603 10.751 -31.398 1.00 46.09 81 MET A N 1
ATOM 574 C CA . MET A 1 81 ? 3.210 11.175 -31.570 1.00 46.09 81 MET A CA 1
ATOM 575 C C . MET A 1 81 ? 2.777 11.993 -30.348 1.00 46.09 81 MET A C 1
ATOM 577 O O . MET A 1 81 ? 2.491 11.439 -29.288 1.00 46.09 81 MET A O 1
ATOM 581 N N . THR A 1 82 ? 2.735 13.317 -30.497 1.00 48.78 82 THR A N 1
ATOM 582 C CA . THR A 1 82 ? 2.328 14.271 -29.449 1.00 48.78 82 THR A CA 1
ATOM 583 C C . THR A 1 82 ? 0.849 14.179 -29.076 1.00 48.78 82 THR A C 1
ATOM 585 O O . THR A 1 82 ? 0.440 14.723 -28.053 1.00 48.78 82 THR A O 1
ATOM 588 N N . ASP A 1 83 ? 0.066 13.474 -29.892 1.00 61.66 83 ASP A N 1
ATOM 589 C CA . ASP A 1 83 ? -1.391 13.581 -29.939 1.00 61.66 83 ASP A CA 1
ATOM 590 C C . ASP A 1 83 ? -2.103 12.347 -29.342 1.00 61.66 83 ASP A C 1
ATOM 592 O O . ASP A 1 83 ? -3.331 12.256 -29.397 1.00 61.66 83 ASP A O 1
ATOM 596 N N . ILE A 1 84 ? -1.368 11.399 -28.737 1.00 68.56 84 ILE A N 1
ATOM 597 C CA . ILE A 1 84 ? -1.989 10.319 -27.953 1.00 68.56 84 ILE A CA 1
ATOM 598 C C . ILE A 1 84 ? -2.585 10.918 -26.676 1.00 68.56 84 ILE A C 1
ATOM 600 O O . ILE A 1 84 ? -1.868 11.372 -25.784 1.00 68.56 84 ILE A O 1
ATOM 604 N N . VAL A 1 85 ? -3.912 10.867 -26.573 1.00 73.75 85 VAL A N 1
ATOM 605 C CA . VAL A 1 85 ? -4.674 11.328 -25.409 1.00 73.75 85 VAL A CA 1
ATOM 606 C C . VAL A 1 85 ? -5.545 10.180 -24.906 1.00 73.75 85 VAL A C 1
ATOM 608 O O . VAL A 1 85 ? -6.414 9.692 -25.626 1.00 73.75 85 VAL A O 1
ATOM 611 N N . GLY A 1 86 ? -5.334 9.743 -23.661 1.00 81.19 86 GLY A N 1
ATOM 612 C CA . GLY A 1 86 ? -6.232 8.781 -23.017 1.00 81.19 86 GLY A CA 1
ATOM 613 C C . GLY A 1 86 ? -7.628 9.375 -22.746 1.00 81.19 86 GLY A C 1
ATOM 614 O O . GLY A 1 86 ? -7.778 10.598 -22.676 1.00 81.19 86 GLY A O 1
ATOM 615 N N . PRO A 1 87 ? -8.662 8.535 -22.571 1.00 92.75 87 PRO A N 1
ATOM 616 C CA . PRO A 1 87 ? -10.057 8.963 -22.481 1.00 92.75 87 PRO A CA 1
ATOM 617 C C . PRO A 1 87 ? -10.340 9.830 -21.252 1.00 92.75 87 PRO A C 1
ATOM 619 O O . PRO A 1 87 ? -9.562 9.865 -20.299 1.00 92.75 87 PRO A O 1
ATOM 622 N N . ALA A 1 88 ? -11.497 10.495 -21.267 1.00 93.75 88 ALA A N 1
ATOM 623 C CA . ALA A 1 88 ? -12.092 11.116 -20.090 1.00 93.75 88 ALA A CA 1
ATOM 624 C C . ALA A 1 88 ? -13.107 10.166 -19.438 1.00 93.75 88 ALA A C 1
ATOM 626 O O . ALA A 1 88 ? -14.044 9.721 -20.122 1.00 93.75 88 ALA A O 1
ATOM 627 N N . TRP A 1 89 ? -12.991 9.932 -18.127 1.00 96.06 89 TRP A N 1
ATOM 628 C CA . TRP A 1 89 ? -14.024 9.187 -17.404 1.00 96.06 89 TRP A CA 1
ATOM 629 C C . TRP A 1 89 ? -15.351 9.953 -17.373 1.00 96.06 89 TRP A C 1
ATOM 631 O O . TRP A 1 89 ? -15.403 11.157 -17.644 1.00 96.06 89 TRP A O 1
ATOM 641 N N . ASP A 1 90 ? -16.432 9.254 -17.045 1.00 96.50 90 ASP A N 1
ATOM 642 C CA . ASP A 1 90 ? -17.709 9.867 -16.706 1.00 96.50 90 ASP A CA 1
ATOM 643 C C . ASP A 1 90 ? -18.132 9.501 -15.279 1.00 96.50 90 ASP A C 1
ATOM 645 O O . ASP A 1 90 ? -18.228 8.328 -14.905 1.00 96.50 90 ASP A O 1
ATOM 649 N N . ASN A 1 91 ? -18.374 10.532 -14.472 1.00 96.44 91 ASN A N 1
ATOM 650 C CA . ASN A 1 91 ? -18.824 10.419 -13.086 1.00 96.44 91 ASN A CA 1
ATOM 651 C C . ASN A 1 91 ? -20.193 11.093 -12.872 1.00 96.44 91 ASN A C 1
ATOM 653 O O . ASN A 1 91 ? -20.698 11.075 -11.752 1.00 96.44 91 ASN A O 1
ATOM 657 N N . SER A 1 92 ? -20.819 11.642 -13.924 1.00 95.25 92 SER A N 1
ATOM 658 C CA . SER A 1 92 ? -22.095 12.378 -13.831 1.00 95.25 92 SER A CA 1
ATOM 659 C C . SER A 1 92 ? -23.254 11.532 -13.286 1.00 95.25 92 SER A C 1
ATOM 661 O O . SER A 1 92 ? -24.170 12.056 -12.658 1.00 95.25 92 SER A O 1
ATOM 663 N N . ALA A 1 93 ? -23.183 10.208 -13.466 1.00 94.50 93 ALA A N 1
ATOM 664 C CA . ALA A 1 93 ? -24.125 9.236 -12.911 1.00 94.50 93 ALA A CA 1
ATOM 665 C C . ALA A 1 93 ? -24.001 9.023 -11.384 1.00 94.50 93 ALA A C 1
ATOM 667 O O . ALA A 1 93 ? -24.870 8.388 -10.791 1.00 94.50 93 ALA A O 1
ATOM 668 N N . GLU A 1 94 ? -22.935 9.522 -10.750 1.00 96.50 94 GLU A N 1
ATOM 669 C CA . GLU A 1 94 ? -22.726 9.469 -9.294 1.00 96.50 94 GLU A CA 1
ATOM 670 C C . GLU A 1 94 ? -23.195 10.770 -8.635 1.00 96.50 94 GLU A C 1
ATOM 672 O O . GLU A 1 94 ? -23.994 10.738 -7.699 1.00 96.50 94 GLU A O 1
ATOM 677 N N . TYR A 1 95 ? -22.727 11.904 -9.171 1.00 97.75 95 TYR A N 1
ATOM 678 C CA . TYR A 1 95 ? -23.201 13.259 -8.887 1.00 97.75 95 TYR A CA 1
ATOM 679 C C . TYR A 1 95 ? -23.012 14.131 -10.134 1.00 97.75 95 TYR A C 1
ATOM 681 O O . TYR A 1 95 ? -22.011 13.999 -10.835 1.00 97.75 95 TYR A O 1
ATOM 689 N N . GLU A 1 96 ? -23.928 15.070 -10.375 1.00 96.25 96 GLU A N 1
ATOM 690 C CA . GLU A 1 96 ? -23.836 16.011 -11.502 1.00 96.25 96 GLU A CA 1
ATOM 691 C C . GLU A 1 96 ? -22.614 16.940 -11.377 1.00 96.25 96 GLU A C 1
ATOM 693 O O . GLU A 1 96 ? -21.904 17.180 -12.352 1.00 96.25 96 GLU A O 1
ATOM 698 N N . ALA A 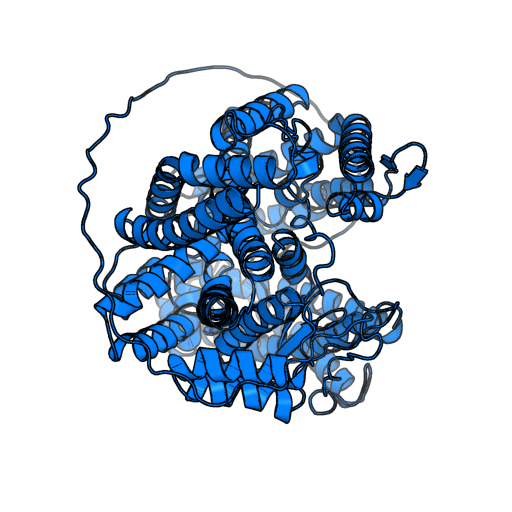1 97 ? -22.352 17.438 -10.163 1.00 96.06 97 ALA A N 1
ATOM 699 C CA . ALA A 1 97 ? -21.215 18.298 -9.843 1.00 96.06 97 ALA A CA 1
ATOM 700 C C . ALA A 1 97 ? -20.874 18.272 -8.339 1.00 96.06 97 ALA A C 1
ATOM 702 O O . ALA A 1 97 ? -21.689 17.860 -7.504 1.00 96.06 97 ALA A O 1
ATOM 703 N N . ILE A 1 98 ? -19.694 18.796 -7.985 1.00 95.88 98 ILE A N 1
ATOM 704 C CA . ILE A 1 98 ? -19.335 19.139 -6.598 1.00 95.88 98 ILE A CA 1
ATOM 705 C C . ILE A 1 98 ? -20.365 20.138 -6.061 1.00 95.88 98 ILE A C 1
ATOM 707 O O . ILE A 1 98 ? -20.631 21.151 -6.705 1.00 95.88 98 ILE A O 1
ATOM 711 N N . GLY A 1 99 ? -20.946 19.862 -4.891 1.00 93.56 99 GLY A N 1
ATOM 712 C CA . GLY A 1 99 ? -21.960 20.738 -4.295 1.00 93.56 99 GLY A CA 1
ATOM 713 C C . GLY A 1 99 ? -23.314 20.754 -5.024 1.00 93.56 99 GLY A C 1
ATOM 714 O O . GLY A 1 99 ? -24.128 21.631 -4.747 1.00 93.56 99 GLY A O 1
ATOM 715 N N . SER A 1 100 ? -23.578 19.799 -5.924 1.00 97.56 100 SER A N 1
ATOM 716 C CA . SER A 1 100 ? -24.930 19.550 -6.452 1.00 97.56 100 SER A CA 1
ATOM 717 C C . SER A 1 100 ? -25.906 19.125 -5.342 1.00 97.56 100 SER A C 1
ATOM 719 O O . SER A 1 100 ? -25.485 18.647 -4.285 1.00 97.56 100 SER A O 1
ATOM 721 N N . ASP A 1 101 ? -27.216 19.255 -5.574 1.00 97.94 101 ASP A N 1
ATOM 722 C CA . ASP A 1 101 ? -28.248 18.928 -4.574 1.00 97.94 101 ASP A CA 1
ATOM 723 C C . ASP A 1 101 ? -28.124 17.487 -4.051 1.00 97.94 101 ASP A C 1
ATOM 725 O O . ASP A 1 101 ? -28.199 17.254 -2.846 1.00 97.94 101 ASP A O 1
ATOM 729 N N . ALA A 1 102 ? -27.846 16.520 -4.934 1.00 97.56 102 ALA A N 1
ATOM 730 C CA . ALA A 1 102 ? -27.633 15.121 -4.557 1.00 97.56 102 ALA A CA 1
ATOM 731 C C . ALA A 1 102 ? -26.367 14.914 -3.701 1.00 97.56 102 ALA A C 1
ATOM 733 O O . ALA A 1 102 ? -26.369 14.096 -2.781 1.00 97.56 102 ALA A O 1
ATOM 734 N N . PHE A 1 103 ? -25.297 15.667 -3.975 1.00 98.19 103 PHE A N 1
ATOM 735 C CA . PHE A 1 103 ? -24.057 15.637 -3.196 1.00 98.19 103 PHE A CA 1
ATOM 736 C C . PHE A 1 103 ? -24.267 16.235 -1.797 1.00 98.19 103 PHE A C 1
ATOM 738 O O . PHE A 1 103 ? -23.869 15.648 -0.790 1.00 98.19 103 PHE A O 1
ATOM 745 N N . ASN A 1 104 ? -24.952 17.379 -1.719 1.00 98.12 104 ASN A N 1
ATOM 746 C CA . ASN A 1 104 ? -25.259 18.036 -0.451 1.00 98.12 104 ASN A CA 1
ATOM 747 C C . ASN A 1 104 ? -26.257 17.244 0.403 1.00 98.12 104 ASN A C 1
ATOM 749 O O . ASN A 1 104 ? -26.064 17.167 1.615 1.00 98.12 104 ASN A O 1
ATOM 753 N N . ALA A 1 105 ? -27.270 16.620 -0.206 1.00 98.38 105 ALA A N 1
ATOM 754 C CA . ALA A 1 105 ? -28.223 15.763 0.495 1.00 98.38 105 ALA A CA 1
ATOM 755 C C . ALA A 1 105 ? -27.543 14.527 1.110 1.00 98.38 105 ALA A C 1
ATOM 757 O O . ALA A 1 105 ? -27.806 14.199 2.267 1.00 98.38 105 ALA A O 1
ATOM 758 N N . ASP A 1 106 ? -26.625 13.881 0.380 1.00 98.44 106 ASP A N 1
ATOM 759 C CA . ASP A 1 106 ? -25.828 12.770 0.911 1.00 98.44 106 ASP A CA 1
ATOM 760 C C . ASP A 1 106 ? -24.984 13.209 2.125 1.00 98.44 106 ASP A C 1
ATOM 762 O O . ASP A 1 106 ? -24.992 12.526 3.152 1.00 98.44 106 ASP A O 1
ATOM 766 N N . LEU A 1 107 ? -24.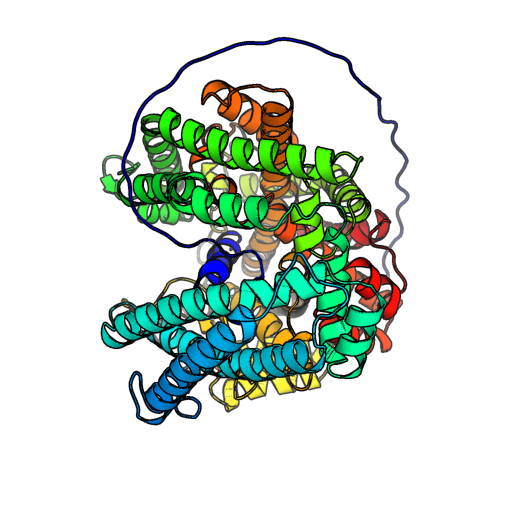292 14.357 2.053 1.00 98.06 107 LEU A N 1
ATOM 767 C CA . LEU A 1 107 ? -23.487 14.862 3.176 1.00 98.06 107 LEU A CA 1
ATOM 768 C C . LEU A 1 107 ? -24.335 15.323 4.370 1.00 98.06 107 LEU A C 1
ATOM 770 O O . LEU A 1 107 ? -23.973 15.026 5.509 1.00 98.06 107 LEU A O 1
ATOM 774 N N . GLN A 1 108 ? -25.481 15.972 4.141 1.00 98.50 108 GLN A N 1
ATOM 775 C CA . GLN A 1 108 ? -26.423 16.312 5.212 1.00 98.50 108 GLN A CA 1
ATOM 776 C C . GLN A 1 108 ? -26.936 15.042 5.908 1.00 98.50 108 GLN A C 1
ATOM 778 O O . GLN A 1 108 ? -26.960 14.979 7.137 1.00 98.50 108 GLN A O 1
ATOM 783 N N . LYS A 1 109 ? -27.274 13.989 5.152 1.00 98.50 109 LYS A N 1
ATOM 784 C CA . LYS A 1 109 ? -27.708 12.721 5.750 1.00 98.50 109 LYS A CA 1
ATOM 785 C C . LYS A 1 109 ? -26.586 12.075 6.577 1.00 98.50 109 LYS A C 1
ATOM 787 O O . LYS A 1 109 ? -26.860 11.491 7.622 1.00 98.50 109 LYS A O 1
ATOM 792 N N . VAL A 1 110 ? -25.317 12.216 6.176 1.00 98.44 110 VAL A N 1
ATOM 793 C CA . VAL A 1 110 ? -24.159 11.793 6.993 1.00 98.44 110 VAL A CA 1
ATOM 794 C C . VAL A 1 110 ? -24.028 12.623 8.275 1.00 98.44 110 VAL A C 1
ATOM 796 O O . VAL A 1 110 ? -23.728 12.052 9.324 1.00 98.44 110 VAL A O 1
ATOM 799 N N . GLU A 1 111 ? -24.271 13.934 8.235 1.00 98.38 111 GLU A N 1
ATOM 800 C CA . GLU A 1 111 ? -24.297 14.805 9.423 1.00 98.38 111 GLU A CA 1
ATOM 801 C C . GLU A 1 111 ? -25.397 14.372 10.415 1.00 98.38 111 GLU A C 1
ATOM 803 O O . GLU A 1 111 ? -25.126 14.187 11.607 1.00 98.38 111 GLU A O 1
ATOM 808 N N . GLU A 1 112 ? -26.608 14.111 9.916 1.00 98.62 112 GLU A N 1
ATOM 809 C CA . GLU A 1 112 ? -27.759 13.631 10.695 1.00 98.62 112 GLU A CA 1
ATOM 810 C C . GLU A 1 112 ? -27.506 12.244 11.315 1.00 98.62 112 GLU A C 1
ATOM 812 O O . GLU A 1 112 ? -27.642 12.075 12.532 1.00 98.62 112 GLU A O 1
ATOM 817 N N . MET A 1 113 ? -27.047 11.273 10.516 1.00 98.62 113 MET A N 1
ATOM 818 C CA . MET A 1 113 ? -26.691 9.928 10.992 1.00 98.62 113 MET A CA 1
ATOM 819 C C . MET A 1 113 ? -25.523 9.964 11.990 1.00 98.62 113 MET A C 1
ATOM 821 O O . MET A 1 113 ? -25.536 9.247 12.987 1.00 98.62 113 MET A O 1
ATOM 825 N N . THR A 1 114 ? -24.536 10.848 11.804 1.00 97.75 114 THR A N 1
ATOM 826 C CA . THR A 1 114 ? -23.438 11.032 12.773 1.00 97.75 114 THR A CA 1
ATOM 827 C C . THR A 1 114 ? -23.959 11.526 14.125 1.00 97.75 114 THR A C 1
ATOM 829 O O . THR A 1 114 ? -23.498 11.061 15.173 1.00 97.75 114 THR A O 1
ATOM 832 N N . ALA A 1 115 ? -24.937 12.438 14.132 1.00 98.06 115 ALA A N 1
ATOM 833 C CA . ALA A 1 115 ? -25.577 12.909 15.359 1.00 98.06 115 ALA A CA 1
ATOM 834 C C . ALA A 1 115 ? -26.430 11.814 16.033 1.00 98.06 115 ALA A C 1
ATOM 836 O O . ALA A 1 115 ? -26.384 11.677 17.260 1.00 98.06 115 ALA A O 1
ATOM 837 N N . SER A 1 116 ? -27.151 11.008 15.244 1.00 98.06 116 SER A N 1
ATOM 838 C CA . SER A 1 116 ? -27.909 9.842 15.718 1.00 98.06 116 SER A CA 1
ATOM 839 C C . SER A 1 116 ? -26.999 8.787 16.358 1.00 98.06 116 SER A C 1
ATOM 841 O O . SER A 1 116 ? -27.147 8.495 17.547 1.00 98.06 116 SER A O 1
ATOM 843 N N . ILE A 1 117 ? -25.975 8.318 15.635 1.00 97.44 117 ILE A N 1
ATOM 844 C CA . ILE A 1 117 ? -24.978 7.350 16.120 1.00 97.44 117 ILE A CA 1
ATOM 845 C C . ILE A 1 117 ? -24.307 7.862 17.399 1.00 97.44 117 ILE A C 1
ATOM 847 O O . ILE A 1 117 ? -24.200 7.123 18.376 1.00 97.44 117 ILE A O 1
ATOM 851 N N . LYS A 1 118 ? -23.911 9.142 17.452 1.00 95.69 118 LYS A N 1
ATOM 852 C CA . LYS A 1 118 ? -23.302 9.738 18.654 1.00 95.69 118 LYS A CA 1
ATOM 853 C C . LYS A 1 118 ? -24.249 9.705 19.858 1.00 95.69 118 LYS A C 1
ATOM 855 O O . LYS A 1 118 ? -23.810 9.426 20.974 1.00 95.69 118 LYS A O 1
ATOM 860 N N . LYS A 1 119 ? -25.543 9.968 19.645 1.00 96.62 119 LYS A N 1
ATOM 861 C CA . LYS A 1 119 ? -26.578 9.880 20.685 1.00 96.62 119 LYS A CA 1
ATOM 862 C C . LYS A 1 119 ? -26.802 8.431 21.128 1.00 96.62 119 LYS A C 1
ATOM 864 O O . LYS A 1 119 ? -26.821 8.182 22.332 1.00 96.62 119 LYS A O 1
ATOM 869 N N . ALA A 1 120 ? -26.909 7.487 20.195 1.00 95.38 120 ALA A N 1
ATOM 870 C CA . ALA A 1 120 ? -27.042 6.058 20.480 1.00 95.38 120 ALA A CA 1
ATOM 871 C C . ALA A 1 120 ? -25.852 5.543 21.314 1.00 95.38 120 ALA A C 1
ATOM 873 O O . ALA A 1 120 ? -26.033 5.051 22.432 1.00 95.38 120 ALA A O 1
ATOM 874 N N . CYS A 1 121 ? -24.627 5.778 20.839 1.00 91.94 121 CYS A N 1
ATOM 875 C CA . CYS A 1 121 ? -23.390 5.396 21.517 1.00 91.94 121 CYS A CA 1
ATOM 876 C C . CYS A 1 121 ? -23.185 6.077 22.879 1.00 91.94 121 CYS A C 1
ATOM 878 O O . CYS A 1 121 ? -22.491 5.518 23.721 1.00 91.94 121 CYS A O 1
ATOM 880 N N . SER A 1 122 ? -23.802 7.236 23.147 1.00 89.81 122 SER A N 1
ATOM 881 C CA . SER A 1 122 ? -23.717 7.886 24.469 1.00 89.81 122 SER A CA 1
ATOM 882 C C . SER A 1 122 ? -24.411 7.110 25.600 1.00 89.81 122 SER A C 1
ATOM 884 O O . SER A 1 122 ? -24.161 7.391 26.769 1.00 89.81 122 SER A O 1
ATOM 886 N N . SER A 1 123 ? -25.247 6.119 25.263 1.00 88.25 123 SER A N 1
ATOM 887 C CA . SER A 1 123 ? -25.863 5.198 26.230 1.00 88.25 123 SER A CA 1
ATOM 888 C C . SER A 1 123 ? -25.023 3.945 26.527 1.00 88.25 123 SER A C 1
ATOM 890 O O . SER A 1 123 ? -25.357 3.187 27.435 1.00 88.25 123 SER A O 1
ATOM 892 N N . ILE A 1 124 ? -23.930 3.720 25.788 1.00 87.62 124 ILE A N 1
ATOM 893 C CA . ILE A 1 124 ? -23.099 2.519 25.910 1.00 87.62 124 ILE A CA 1
ATOM 894 C C . ILE A 1 124 ? -22.122 2.672 27.083 1.00 87.62 124 ILE A C 1
ATOM 896 O O . ILE A 1 124 ? -21.150 3.424 27.005 1.00 87.62 124 ILE A O 1
ATOM 900 N N . SER A 1 125 ? -22.349 1.908 28.155 1.00 84.31 125 SER A N 1
ATOM 901 C CA . SER A 1 125 ? -21.380 1.734 29.242 1.00 84.31 125 SER A CA 1
ATOM 902 C C . SER A 1 125 ? -20.479 0.531 28.967 1.00 84.31 125 SER A C 1
ATOM 904 O O . SER A 1 125 ? -20.968 -0.589 28.828 1.00 84.31 125 SER A O 1
ATOM 906 N N . LEU A 1 126 ? -19.158 0.738 28.937 1.00 76.75 126 LEU A N 1
ATOM 907 C CA . LEU A 1 126 ? -18.195 -0.370 28.839 1.00 76.75 126 LEU A CA 1
ATOM 908 C C . LEU A 1 126 ? -17.861 -1.005 30.203 1.00 76.75 126 LEU A C 1
ATOM 910 O O . LEU A 1 126 ? -17.120 -1.982 30.245 1.00 76.75 126 LEU A O 1
ATOM 914 N N . ASP A 1 127 ? -18.448 -0.496 31.291 1.00 78.31 127 ASP A N 1
ATOM 915 C CA . ASP A 1 127 ? -18.407 -1.118 32.621 1.00 78.31 127 ASP A CA 1
ATOM 916 C C . ASP A 1 127 ? -19.583 -2.099 32.842 1.00 78.31 127 ASP A C 1
ATOM 918 O O . ASP A 1 127 ? -19.585 -2.847 33.815 1.00 78.31 127 ASP A O 1
ATOM 922 N N . ALA A 1 128 ? -20.576 -2.112 31.939 1.00 83.69 128 ALA A N 1
ATOM 923 C CA . ALA A 1 128 ? -21.788 -2.943 31.999 1.00 83.69 128 ALA A CA 1
ATOM 924 C C . ALA A 1 128 ? -22.020 -3.709 30.677 1.00 83.69 128 ALA A C 1
ATOM 926 O O . ALA A 1 128 ? -23.098 -3.682 30.086 1.00 83.69 128 ALA A O 1
ATOM 927 N N . LEU A 1 129 ? -20.968 -4.369 30.184 1.00 84.06 129 LEU A N 1
ATOM 928 C CA . LEU A 1 129 ? -20.950 -5.045 28.878 1.00 84.06 129 LEU A CA 1
ATOM 929 C C . LEU A 1 129 ? -21.817 -6.308 28.781 1.00 84.06 129 LEU A C 1
ATOM 931 O O . LEU A 1 129 ? -22.053 -6.779 27.669 1.00 84.06 129 LEU A O 1
ATOM 935 N N . ASP A 1 130 ? -22.264 -6.852 29.910 1.00 82.88 130 ASP A N 1
ATOM 936 C CA . ASP A 1 130 ? -23.142 -8.025 29.955 1.00 82.88 130 ASP A CA 1
ATOM 937 C C . ASP A 1 130 ? -24.601 -7.657 29.616 1.00 82.88 130 ASP A C 1
ATOM 939 O O . ASP A 1 130 ? -25.317 -8.463 29.026 1.00 82.88 130 ASP A O 1
ATOM 943 N N . ASP A 1 131 ? -25.008 -6.415 29.918 1.00 84.56 131 ASP A N 1
ATOM 944 C CA . ASP A 1 131 ? -26.368 -5.881 29.740 1.00 84.56 131 ASP A CA 1
ATOM 945 C C . ASP A 1 131 ? -26.534 -5.034 28.457 1.00 84.56 131 ASP A C 1
ATOM 947 O O . ASP A 1 131 ? -27.557 -4.369 28.262 1.00 84.56 131 ASP A O 1
ATOM 951 N N . ILE A 1 132 ? -25.532 -4.997 27.569 1.00 90.19 132 ILE A N 1
ATOM 952 C CA . ILE A 1 132 ? -25.589 -4.149 26.370 1.00 90.19 132 ILE A CA 1
ATOM 953 C C . ILE A 1 132 ? -26.613 -4.674 25.350 1.00 90.19 132 ILE A C 1
ATOM 955 O O . ILE A 1 132 ? -26.547 -5.816 24.896 1.00 90.19 132 ILE A O 1
ATOM 959 N N . SER A 1 133 ? -27.543 -3.804 24.942 1.00 94.38 133 SER A N 1
ATOM 960 C CA . SER A 1 133 ? -28.542 -4.123 23.916 1.00 94.38 133 SER A CA 1
ATOM 961 C C . SER A 1 133 ? -27.872 -4.475 22.585 1.00 94.38 133 SER A C 1
ATOM 963 O O . SER A 1 133 ? -27.149 -3.674 21.984 1.00 94.38 133 SER A O 1
ATOM 965 N N . VAL A 1 134 ? -28.168 -5.680 22.101 1.00 96.00 134 VAL A N 1
ATOM 966 C CA . VAL A 1 134 ? -27.756 -6.152 20.775 1.00 96.00 134 VAL A CA 1
ATOM 967 C C . VAL A 1 134 ? -28.459 -5.328 19.696 1.00 96.00 134 VAL A C 1
ATOM 969 O O . VAL A 1 134 ? -27.839 -4.943 18.711 1.00 96.00 134 VAL A O 1
ATOM 972 N N . GLU A 1 135 ? -29.724 -4.976 19.916 1.00 96.56 135 GLU A N 1
ATOM 973 C CA . GLU A 1 135 ? -30.549 -4.164 19.020 1.00 96.56 135 GLU A CA 1
ATOM 974 C C . GLU A 1 135 ? -29.941 -2.770 18.794 1.00 96.56 135 GLU A C 1
ATOM 976 O O . GLU A 1 135 ? -29.942 -2.279 17.665 1.00 96.56 135 GLU A O 1
ATOM 981 N N . LEU A 1 136 ? -29.378 -2.161 19.845 1.00 95.88 136 LEU A N 1
ATOM 982 C CA . LEU A 1 136 ? -28.648 -0.891 19.785 1.00 95.88 136 LEU A CA 1
ATOM 983 C C . LEU A 1 136 ? -27.363 -1.006 18.954 1.00 95.88 136 LEU A C 1
ATOM 985 O O . LEU A 1 136 ? -27.087 -0.142 18.125 1.00 95.88 136 LEU A O 1
ATOM 989 N N . LEU A 1 137 ? -26.576 -2.067 19.152 1.00 96.06 137 LEU A N 1
ATOM 990 C CA . LEU A 1 137 ? -25.372 -2.298 18.347 1.00 96.06 137 LEU A CA 1
ATOM 991 C C . LEU A 1 137 ? -25.735 -2.525 16.870 1.00 96.06 137 LEU A C 1
ATOM 993 O O . LEU A 1 137 ? -25.103 -1.954 15.982 1.00 96.06 137 LEU A O 1
ATOM 997 N N . VAL A 1 138 ? -26.777 -3.318 16.604 1.00 97.56 138 VAL A N 1
ATOM 998 C CA . VAL A 1 138 ? -27.269 -3.636 15.255 1.00 97.56 138 VAL A CA 1
ATOM 999 C C . VAL A 1 138 ? -27.842 -2.401 14.549 1.00 97.56 138 VAL A C 1
ATOM 1001 O O . VAL A 1 138 ? -27.628 -2.242 13.346 1.00 97.56 138 VAL A O 1
ATOM 1004 N N . SER A 1 139 ? -28.544 -1.508 15.257 1.00 97.12 139 SER A N 1
ATOM 1005 C CA . SER A 1 139 ? -29.022 -0.248 14.670 1.00 97.12 139 SER A CA 1
ATOM 1006 C C . SER A 1 139 ? -27.865 0.704 14.361 1.00 97.12 139 SER A C 1
ATOM 1008 O O . SER A 1 139 ? -27.817 1.246 13.256 1.00 97.12 139 SER A O 1
ATOM 1010 N N . VAL A 1 140 ? -26.884 0.816 15.268 1.00 97.00 140 VAL A N 1
ATOM 1011 C CA . VAL A 1 140 ? -25.661 1.600 15.041 1.00 97.00 140 VAL A CA 1
ATOM 1012 C C . VAL A 1 140 ? -24.871 1.072 13.844 1.00 97.00 140 VAL A C 1
ATOM 1014 O O . VAL A 1 140 ? -24.463 1.885 13.023 1.00 97.00 140 VAL A O 1
ATOM 1017 N N . SER A 1 141 ? -24.688 -0.244 13.675 1.00 96.31 141 SER A N 1
ATOM 1018 C CA . SER A 1 141 ? -24.006 -0.800 12.489 1.00 96.31 141 SER A CA 1
ATOM 1019 C C . SER A 1 141 ? -24.741 -0.478 11.187 1.00 96.31 141 SER A C 1
ATOM 1021 O O . SER A 1 141 ? -24.106 -0.043 10.225 1.00 96.31 141 SER A O 1
ATOM 1023 N N . LYS A 1 142 ? -26.071 -0.620 11.156 1.00 96.44 142 LYS A N 1
ATOM 1024 C CA . LYS A 1 142 ? -26.879 -0.369 9.951 1.00 96.44 142 LYS A CA 1
ATOM 1025 C C . LYS A 1 142 ? -26.845 1.107 9.538 1.00 96.44 142 LYS A C 1
ATOM 1027 O O . LYS A 1 142 ? -26.561 1.397 8.376 1.00 96.44 142 LYS A O 1
ATOM 1032 N N . GLU A 1 143 ? -27.044 2.025 10.484 1.00 97.75 143 GLU A N 1
ATOM 1033 C CA . GLU A 1 143 ? -26.952 3.474 10.246 1.00 97.75 143 GLU A CA 1
ATOM 1034 C C . GLU A 1 143 ? -25.519 3.899 9.871 1.00 97.75 143 GLU A C 1
ATOM 1036 O O . GLU A 1 143 ? -25.307 4.653 8.919 1.00 97.75 143 GLU A O 1
ATOM 1041 N N . LEU A 1 144 ? -24.512 3.340 10.549 1.00 96.62 144 LEU A N 1
ATOM 1042 C CA . LEU A 1 144 ? -23.104 3.573 10.241 1.00 96.62 144 LEU A CA 1
ATOM 1043 C C . LEU A 1 144 ? -22.745 3.084 8.832 1.00 96.62 144 LEU A C 1
ATOM 1045 O O . LEU A 1 144 ? -22.067 3.797 8.099 1.00 96.62 144 LEU A O 1
ATOM 1049 N N . ASN A 1 145 ? -23.201 1.897 8.428 1.00 95.44 145 ASN A N 1
ATOM 1050 C CA . ASN A 1 145 ? -22.954 1.342 7.098 1.00 95.44 145 ASN A CA 1
ATOM 1051 C C . ASN A 1 145 ? -23.527 2.233 5.986 1.00 95.44 145 ASN A C 1
ATOM 1053 O O . ASN A 1 145 ? -22.855 2.435 4.973 1.00 95.44 145 ASN A O 1
ATOM 1057 N N . GLU A 1 146 ? -24.715 2.810 6.185 1.00 97.25 146 GLU A N 1
ATOM 1058 C CA . GLU A 1 146 ? -25.279 3.778 5.240 1.00 97.25 146 GLU A CA 1
ATOM 1059 C C . GLU A 1 146 ? -24.460 5.080 5.209 1.00 97.25 146 GLU A C 1
ATOM 1061 O O . GLU A 1 146 ? -24.026 5.498 4.132 1.00 97.25 146 GLU A O 1
ATOM 1066 N N . ALA A 1 147 ? -24.154 5.675 6.369 1.00 97.94 147 ALA A N 1
ATOM 1067 C CA . ALA A 1 147 ? -23.327 6.884 6.459 1.00 97.94 147 ALA A CA 1
ATOM 1068 C C . ALA A 1 147 ? -21.956 6.716 5.781 1.00 97.94 147 ALA A C 1
ATOM 1070 O O . ALA A 1 147 ? -21.475 7.618 5.094 1.00 97.94 147 ALA A O 1
ATOM 1071 N N . ILE A 1 148 ? -21.357 5.533 5.911 1.00 95.88 148 ILE A N 1
ATOM 1072 C CA . ILE A 1 148 ? -20.113 5.158 5.237 1.00 95.88 148 ILE A CA 1
ATOM 1073 C C . ILE A 1 148 ? -20.266 5.160 3.720 1.00 95.88 148 ILE A C 1
ATOM 1075 O O . ILE A 1 148 ? -19.390 5.684 3.038 1.00 95.88 148 ILE A O 1
ATOM 1079 N N . ILE A 1 149 ? -21.335 4.567 3.184 1.00 96.50 149 ILE A N 1
ATOM 1080 C CA . ILE A 1 149 ? -21.541 4.456 1.735 1.00 96.50 149 ILE A CA 1
ATOM 1081 C C . ILE A 1 149 ? -21.704 5.845 1.107 1.00 96.50 149 ILE A C 1
ATOM 1083 O O . ILE A 1 149 ? -21.073 6.123 0.088 1.00 96.50 149 ILE A O 1
ATOM 1087 N N . LEU A 1 150 ? -22.478 6.735 1.734 1.00 98.19 150 LEU A N 1
ATOM 1088 C CA . LEU A 1 150 ? -22.677 8.101 1.236 1.00 98.19 150 LEU A CA 1
ATOM 1089 C C . LEU A 1 150 ? -21.388 8.932 1.328 1.00 98.19 150 LEU A C 1
ATOM 1091 O O . LEU A 1 150 ? -20.940 9.497 0.329 1.00 98.19 150 LEU A O 1
ATOM 1095 N N . LEU A 1 151 ? -20.731 8.933 2.495 1.00 96.56 151 LEU A N 1
ATOM 1096 C CA . LEU A 1 151 ? -19.489 9.681 2.712 1.00 96.56 151 LEU A CA 1
ATOM 1097 C C . LEU A 1 151 ? -18.350 9.194 1.803 1.00 96.56 151 LEU A C 1
ATOM 1099 O O . LEU A 1 151 ? -17.568 10.002 1.304 1.00 96.56 151 LEU A O 1
ATOM 1103 N N . ALA A 1 152 ? -18.272 7.885 1.554 1.00 94.94 152 ALA A N 1
ATOM 1104 C CA . ALA A 1 152 ? -17.315 7.291 0.629 1.00 94.94 152 ALA A CA 1
ATOM 1105 C C . ALA A 1 152 ? -17.564 7.715 -0.822 1.00 94.94 152 ALA A C 1
ATOM 1107 O O . ALA A 1 152 ? -16.608 8.018 -1.530 1.00 94.94 152 ALA A O 1
ATOM 1108 N N . ASN A 1 153 ? -18.823 7.772 -1.266 1.00 97.50 153 ASN A N 1
ATOM 1109 C CA . ASN A 1 153 ? -19.150 8.188 -2.629 1.00 97.50 153 ASN A CA 1
ATOM 1110 C C . ASN A 1 153 ? -18.764 9.655 -2.867 1.00 97.50 153 ASN A C 1
ATOM 1112 O O . ASN A 1 153 ? -18.093 9.959 -3.854 1.00 97.50 153 ASN A O 1
ATOM 1116 N N . ALA A 1 154 ? -19.099 10.537 -1.920 1.00 97.75 154 ALA A N 1
ATOM 1117 C CA . ALA A 1 154 ? -18.690 11.939 -1.940 1.00 97.75 154 ALA A CA 1
ATOM 1118 C C . ALA A 1 154 ? -17.156 12.099 -1.897 1.00 97.75 154 ALA A C 1
ATOM 1120 O O . ALA A 1 154 ? -16.593 12.887 -2.658 1.00 97.75 154 ALA A O 1
ATOM 1121 N N . ALA A 1 155 ? -16.457 11.313 -1.067 1.00 96.06 155 ALA A N 1
ATOM 1122 C CA . ALA A 1 155 ? -14.996 11.333 -0.990 1.00 96.06 155 ALA A CA 1
ATOM 1123 C C . ALA A 1 155 ? -14.321 10.875 -2.292 1.00 96.06 155 ALA A C 1
ATOM 1125 O O . ALA A 1 155 ? -13.366 11.519 -2.735 1.00 96.06 155 ALA A O 1
ATOM 1126 N N . THR A 1 156 ? -14.818 9.799 -2.915 1.00 96.38 156 THR A N 1
ATOM 1127 C CA . THR A 1 156 ? -14.341 9.333 -4.225 1.00 96.38 156 THR A CA 1
ATOM 1128 C C . THR A 1 156 ? -14.582 10.404 -5.286 1.00 96.38 156 THR A C 1
ATOM 1130 O O . THR A 1 156 ? -13.657 10.722 -6.025 1.00 96.38 156 THR A O 1
ATOM 1133 N N . PHE A 1 157 ? -15.761 11.038 -5.313 1.00 97.75 157 PHE A N 1
ATOM 1134 C CA . PHE A 1 157 ? -16.071 12.087 -6.290 1.00 97.75 157 PHE A CA 1
ATOM 1135 C C . PHE A 1 157 ? -15.132 13.299 -6.158 1.00 97.75 157 PHE A C 1
ATOM 1137 O O . PHE A 1 157 ? -14.459 13.663 -7.121 1.00 97.75 157 PHE A O 1
ATOM 1144 N N . CYS A 1 158 ? -14.987 13.861 -4.952 1.00 95.38 158 CYS A N 1
ATOM 1145 C CA . CYS A 1 158 ? -14.034 14.947 -4.694 1.00 95.38 158 CYS A CA 1
ATOM 1146 C C . CYS A 1 158 ? -12.586 14.553 -5.032 1.00 95.38 158 CYS A C 1
ATOM 1148 O O . CYS A 1 158 ? -11.820 15.381 -5.519 1.00 95.38 158 CYS A O 1
ATOM 1150 N N . SER A 1 159 ? -12.202 13.295 -4.796 1.00 93.81 159 SER A N 1
ATOM 1151 C CA . SER A 1 159 ? -10.871 12.784 -5.142 1.00 93.81 159 SER A CA 1
ATOM 1152 C C . SER A 1 159 ? -10.644 12.684 -6.650 1.00 93.81 159 SER A C 1
ATOM 1154 O O . SER A 1 159 ? -9.567 13.045 -7.126 1.00 93.81 159 SER A O 1
ATOM 1156 N N . CYS A 1 160 ? -11.646 12.228 -7.405 1.00 95.38 160 CYS A N 1
ATOM 1157 C CA . CYS A 1 160 ? -11.616 12.192 -8.864 1.00 95.38 160 CYS A CA 1
ATOM 1158 C C . CYS A 1 160 ? -11.446 13.607 -9.436 1.00 95.38 160 CYS A C 1
ATOM 1160 O O . CYS A 1 160 ? -10.537 13.838 -10.234 1.00 95.38 160 CYS A O 1
ATOM 1162 N N . GLU A 1 161 ? -12.236 14.572 -8.961 1.00 95.44 161 GLU A N 1
ATOM 1163 C CA . GLU A 1 161 ? -12.151 15.967 -9.409 1.00 95.44 161 GLU A CA 1
ATOM 1164 C C . GLU A 1 161 ? -10.796 16.612 -9.078 1.00 95.44 161 GLU A C 1
ATOM 1166 O O . GLU A 1 161 ? -10.190 17.235 -9.947 1.00 95.44 161 GLU A O 1
ATOM 1171 N N . LEU A 1 162 ? -10.252 16.384 -7.876 1.00 91.25 162 LEU A N 1
ATOM 1172 C CA . LEU A 1 162 ? -8.904 16.838 -7.494 1.00 91.25 162 LEU A CA 1
ATOM 1173 C C . LEU A 1 162 ? -7.770 16.104 -8.232 1.00 91.25 162 LEU A C 1
ATOM 1175 O O . LEU A 1 162 ? -6.637 16.585 -8.264 1.00 91.25 162 LEU A O 1
ATOM 1179 N N . SER A 1 163 ? -8.052 14.944 -8.827 1.00 90.50 163 SER A N 1
ATOM 1180 C CA . SER A 1 163 ? -7.089 14.238 -9.676 1.00 90.50 163 SER A CA 1
ATOM 1181 C C . SER A 1 163 ? -7.059 14.820 -11.087 1.00 90.50 163 SER A C 1
ATOM 1183 O O . SER A 1 163 ? -5.979 14.964 -11.654 1.00 90.50 163 SER A O 1
ATOM 1185 N N . VAL A 1 164 ? -8.216 15.214 -11.629 1.00 91.56 164 VAL A N 1
ATOM 1186 C CA . VAL A 1 164 ? -8.326 15.886 -12.935 1.00 91.56 164 VAL A CA 1
ATOM 1187 C C . VAL A 1 164 ? -7.848 17.344 -12.866 1.00 91.56 164 VAL A C 1
ATOM 1189 O O . VAL A 1 164 ? -7.144 17.789 -13.772 1.00 91.56 164 VAL A O 1
ATOM 1192 N N . ASP A 1 165 ? -8.185 18.075 -11.800 1.00 91.25 165 ASP A N 1
ATOM 1193 C CA . ASP A 1 165 ? -7.714 19.439 -11.545 1.00 91.25 165 ASP A CA 1
ATOM 1194 C C . ASP A 1 165 ? -7.427 19.658 -10.044 1.00 91.25 165 ASP A C 1
ATOM 1196 O O . ASP A 1 165 ? -8.305 20.015 -9.254 1.00 91.25 165 ASP A O 1
ATOM 1200 N N . GLY A 1 166 ? -6.156 19.526 -9.653 1.00 86.75 166 GLY A N 1
ATOM 1201 C CA . GLY A 1 166 ? -5.687 19.790 -8.287 1.00 86.75 166 GLY A CA 1
ATOM 1202 C C . GLY A 1 166 ? -5.812 21.257 -7.844 1.00 86.75 166 GLY A C 1
ATOM 1203 O O . GLY A 1 166 ? -5.587 21.576 -6.673 1.00 86.75 166 GLY A O 1
ATOM 1204 N N . THR A 1 167 ? -6.196 22.168 -8.745 1.00 89.75 167 THR A N 1
ATOM 1205 C CA . THR A 1 167 ? -6.515 23.566 -8.424 1.00 89.75 167 THR A CA 1
ATOM 1206 C C . THR A 1 167 ? -8.004 23.805 -8.144 1.00 89.75 167 THR A C 1
ATOM 1208 O O . THR A 1 167 ? -8.331 24.897 -7.692 1.00 89.75 167 THR A O 1
ATOM 1211 N N . ASN A 1 168 ? -8.887 22.808 -8.307 1.00 92.81 168 ASN A N 1
ATOM 1212 C CA . ASN A 1 168 ? -10.334 22.917 -8.066 1.00 92.81 168 ASN A CA 1
ATOM 1213 C C . ASN A 1 168 ? -10.668 23.227 -6.587 1.00 92.81 168 ASN A C 1
ATOM 1215 O O . ASN A 1 168 ? -10.767 22.331 -5.747 1.00 92.81 168 ASN A O 1
ATOM 1219 N N . ASP A 1 169 ? -10.852 24.510 -6.263 1.00 93.25 169 ASP A N 1
ATOM 1220 C CA . ASP A 1 169 ? -11.085 24.978 -4.890 1.00 93.25 169 ASP A CA 1
ATOM 1221 C C . ASP A 1 169 ? -12.421 24.511 -4.289 1.00 93.25 169 ASP A C 1
ATOM 1223 O O . ASP A 1 169 ? -12.488 24.270 -3.083 1.00 93.25 169 ASP A O 1
ATOM 1227 N N . ALA A 1 170 ? -13.458 24.294 -5.107 1.00 95.00 170 ALA A N 1
ATOM 1228 C CA . ALA A 1 170 ? -14.721 23.723 -4.635 1.00 95.00 170 ALA A CA 1
ATOM 1229 C C . ALA A 1 170 ? -14.519 22.277 -4.150 1.00 95.00 170 ALA A C 1
ATOM 1231 O O . ALA A 1 170 ? -14.932 21.921 -3.044 1.00 95.00 170 ALA A O 1
ATOM 1232 N N . ALA A 1 171 ? -13.800 21.461 -4.930 1.00 93.44 171 ALA A N 1
ATOM 1233 C CA . ALA A 1 171 ? -13.470 20.093 -4.540 1.00 93.44 171 ALA A CA 1
ATOM 1234 C C . ALA A 1 171 ? -12.527 20.040 -3.322 1.00 93.44 171 ALA A C 1
ATOM 1236 O O . ALA A 1 171 ? -12.666 19.142 -2.492 1.00 93.44 171 ALA A O 1
ATOM 1237 N N . LYS A 1 172 ? -11.618 21.017 -3.145 1.00 89.81 172 LYS A N 1
ATOM 1238 C CA . LYS A 1 172 ? -10.809 21.150 -1.912 1.00 89.81 172 LYS A CA 1
ATOM 1239 C C . LYS A 1 172 ? -11.683 21.447 -0.689 1.00 89.81 172 LYS A C 1
ATOM 1241 O O . LYS A 1 172 ? -11.471 20.834 0.358 1.00 89.81 172 LYS A O 1
ATOM 1246 N N . GLY A 1 173 ? -12.647 22.362 -0.822 1.00 92.50 173 GLY A N 1
ATOM 1247 C CA . GLY A 1 173 ? -13.583 22.737 0.241 1.00 92.50 173 GLY A CA 1
ATOM 1248 C C . GLY A 1 173 ? -14.421 21.552 0.716 1.00 92.50 173 GLY A C 1
ATOM 1249 O O . GLY A 1 173 ? -14.368 21.184 1.892 1.00 92.50 173 GLY A O 1
ATOM 1250 N N . GLU A 1 174 ? -15.107 20.874 -0.205 1.00 95.50 174 GLU A N 1
ATOM 1251 C CA . GLU A 1 174 ? -15.929 19.714 0.155 1.00 95.50 174 GLU A CA 1
ATOM 1252 C C . GLU A 1 174 ? -15.083 18.503 0.589 1.00 95.50 174 GLU A C 1
ATOM 1254 O O . GLU A 1 174 ? -15.483 17.778 1.496 1.00 95.50 174 GLU A O 1
ATOM 1259 N N . MET A 1 175 ? -13.864 18.312 0.064 1.00 92.12 175 MET A N 1
ATOM 1260 C CA . MET A 1 175 ? -12.919 17.316 0.598 1.00 92.12 175 MET A CA 1
ATOM 1261 C C . MET A 1 175 ? -12.533 17.607 2.061 1.00 92.12 175 MET A C 1
ATOM 1263 O O . MET A 1 175 ? -12.387 16.676 2.858 1.00 92.12 175 MET A O 1
ATOM 1267 N N . ALA A 1 176 ? -12.395 18.877 2.459 1.00 86.25 176 ALA A N 1
ATOM 1268 C CA . ALA A 1 176 ? -12.158 19.238 3.858 1.00 86.25 176 ALA A CA 1
ATOM 1269 C C . ALA A 1 176 ? -13.382 18.932 4.744 1.00 86.25 176 ALA A C 1
ATOM 1271 O O . ALA A 1 176 ? -13.217 18.350 5.820 1.00 86.25 176 ALA A O 1
ATOM 1272 N N . ARG A 1 177 ? -14.603 19.228 4.270 1.00 92.94 177 ARG A N 1
ATOM 1273 C CA . ARG A 1 177 ? -15.862 18.860 4.948 1.00 92.94 177 ARG A CA 1
ATOM 1274 C C . ARG A 1 177 ? -15.988 17.343 5.113 1.00 92.94 177 ARG A C 1
ATOM 1276 O O . ARG A 1 177 ? -16.147 16.870 6.233 1.00 92.94 177 ARG A O 1
ATOM 1283 N N . VAL A 1 178 ? -15.807 16.573 4.040 1.00 93.19 178 VAL A N 1
ATOM 1284 C CA . VAL A 1 178 ? -15.811 15.096 4.039 1.00 93.19 178 VAL A CA 1
ATOM 1285 C C . VAL A 1 178 ? -14.838 14.518 5.078 1.00 93.19 178 VAL A C 1
ATOM 1287 O O . VAL A 1 178 ? -15.196 13.611 5.834 1.00 93.19 178 VAL A O 1
ATOM 1290 N N . ARG A 1 179 ? -13.619 15.066 5.182 1.00 84.44 179 ARG A N 1
ATOM 1291 C CA . ARG A 1 179 ? -12.628 14.648 6.193 1.00 84.44 179 ARG A CA 1
ATOM 1292 C C . ARG A 1 179 ? -13.069 14.978 7.624 1.00 84.44 179 ARG A C 1
ATOM 1294 O O . ARG A 1 179 ? -12.868 14.155 8.518 1.00 84.44 179 ARG A O 1
ATOM 1301 N N . ALA A 1 180 ? -13.692 16.135 7.848 1.00 85.75 180 ALA A N 1
ATOM 1302 C CA . ALA A 1 180 ? -14.237 16.504 9.155 1.00 85.75 180 ALA A CA 1
ATOM 1303 C C . ALA A 1 180 ? -15.393 15.576 9.574 1.00 85.75 180 ALA A C 1
ATOM 1305 O O . ALA A 1 180 ? -15.368 15.033 10.682 1.00 85.75 180 ALA A O 1
ATOM 1306 N N . LEU A 1 181 ? -16.341 15.314 8.665 1.00 90.69 181 LEU A N 1
ATOM 1307 C CA . LEU A 1 181 ? -17.462 14.394 8.889 1.00 90.69 181 LEU A CA 1
ATOM 1308 C C . LEU A 1 181 ? -16.984 12.973 9.195 1.00 90.69 181 LEU A C 1
ATOM 1310 O O . LEU A 1 181 ? -17.485 12.352 10.127 1.00 90.69 181 LEU A O 1
ATOM 1314 N N . SER A 1 182 ? -15.956 12.487 8.497 1.00 89.75 182 SER A N 1
ATOM 1315 C CA . SER A 1 182 ? -15.323 11.198 8.800 1.00 89.75 182 SER A CA 1
ATOM 1316 C C . SER A 1 182 ? -14.766 11.114 10.219 1.00 89.75 182 SER A C 1
ATOM 1318 O O . SER A 1 182 ? -15.000 10.126 10.923 1.00 89.75 182 SER A O 1
ATOM 1320 N N . SER A 1 183 ? -14.043 12.150 10.662 1.00 82.44 183 SER A N 1
ATOM 1321 C CA . SER A 1 183 ? -13.504 12.193 12.023 1.00 82.44 183 SER A CA 1
ATOM 1322 C C . SER A 1 183 ? -14.641 12.167 13.048 1.00 82.44 183 SER A C 1
ATOM 1324 O O . SER A 1 183 ? -14.598 11.382 13.996 1.00 82.44 183 SER A O 1
ATOM 1326 N N . SER A 1 184 ? -15.713 12.933 12.817 1.00 87.50 184 SER A N 1
ATOM 1327 C CA . SER A 1 184 ? -16.905 12.920 13.672 1.00 87.50 184 SER A CA 1
ATOM 1328 C C . SER A 1 184 ? -17.639 11.572 13.673 1.00 87.50 184 SER A C 1
ATOM 1330 O O . SER A 1 184 ? -17.979 11.092 14.752 1.00 87.50 184 SER A O 1
ATOM 1332 N N . LEU A 1 185 ? -17.826 10.923 12.519 1.00 92.44 185 LEU A N 1
ATOM 1333 C CA . LEU A 1 185 ? -18.461 9.603 12.394 1.00 92.44 185 LEU A CA 1
ATOM 1334 C C . LEU A 1 185 ? -17.624 8.501 13.065 1.00 92.44 185 LEU A C 1
ATOM 1336 O O . LEU A 1 185 ? -18.163 7.624 13.743 1.00 92.44 185 LEU A O 1
ATOM 1340 N N . THR A 1 186 ? -16.296 8.581 12.944 1.00 84.88 186 THR A N 1
ATOM 1341 C CA . THR A 1 186 ? -15.340 7.688 13.619 1.00 84.88 186 THR A CA 1
ATOM 1342 C C . THR A 1 186 ? -15.399 7.862 15.136 1.00 84.88 186 THR A C 1
ATOM 1344 O O . THR A 1 186 ? -15.517 6.880 15.864 1.00 84.88 186 THR A O 1
ATOM 1347 N N . GLN A 1 187 ? -15.400 9.102 15.632 1.00 81.62 187 GLN A N 1
ATOM 1348 C CA . GLN A 1 187 ? -15.539 9.390 17.065 1.00 81.62 187 GLN A CA 1
ATOM 1349 C C . GLN A 1 187 ? -16.914 8.972 17.616 1.00 81.62 187 GLN A C 1
ATOM 1351 O O . GLN A 1 187 ? -16.995 8.453 18.727 1.00 81.62 187 GLN A O 1
ATOM 1356 N N . ALA A 1 188 ? -17.989 9.171 16.846 1.00 89.00 188 ALA A N 1
ATOM 1357 C CA . ALA A 1 188 ? -19.355 8.826 17.235 1.00 89.00 188 ALA A CA 1
ATOM 1358 C C . ALA A 1 188 ? -19.572 7.311 17.388 1.00 89.00 188 ALA A C 1
ATOM 1360 O O . ALA A 1 188 ? -20.295 6.884 18.284 1.00 89.00 188 ALA A O 1
ATOM 1361 N N . SER A 1 189 ? -18.945 6.503 16.530 1.00 90.94 189 SER A N 1
ATOM 1362 C CA . SER A 1 189 ? -19.107 5.040 16.481 1.00 90.94 189 SER A CA 1
ATOM 1363 C C . SER A 1 189 ? -18.109 4.258 17.348 1.00 90.94 189 SER A C 1
ATOM 1365 O O . SER A 1 189 ? -18.375 3.104 17.692 1.00 90.94 189 SER A O 1
ATOM 1367 N N . GLN A 1 190 ? -16.990 4.874 17.751 1.00 84.56 190 GLN A N 1
ATOM 1368 C CA . GLN A 1 190 ? -15.936 4.233 18.550 1.00 84.56 190 GLN A CA 1
ATOM 1369 C C . GLN A 1 190 ? -16.446 3.489 19.811 1.00 84.56 190 GLN A C 1
ATOM 1371 O O . GLN A 1 190 ? -15.949 2.385 20.051 1.00 84.56 190 GLN A O 1
ATOM 1376 N N . PRO A 1 191 ? -17.432 3.985 20.598 1.00 87.38 191 PRO A N 1
ATOM 1377 C CA . PRO A 1 191 ? -17.925 3.262 21.776 1.00 87.38 191 PRO A CA 1
ATOM 1378 C C . PRO A 1 191 ? -18.589 1.921 21.437 1.00 87.38 191 PRO A C 1
ATOM 1380 O O . PRO A 1 191 ? -18.306 0.924 22.098 1.00 87.38 191 PRO A O 1
ATOM 1383 N N . ALA A 1 192 ? -19.407 1.862 20.379 1.00 92.25 192 ALA A N 1
ATOM 1384 C CA . ALA A 1 192 ? -20.052 0.623 19.939 1.00 92.25 192 ALA A CA 1
ATOM 1385 C C . ALA A 1 192 ? -19.027 -0.405 19.436 1.00 92.25 192 ALA A C 1
ATOM 1387 O O . ALA A 1 192 ? -19.110 -1.586 19.773 1.00 92.25 192 ALA A O 1
ATOM 1388 N N . ALA A 1 193 ? -18.011 0.043 18.693 1.00 90.19 193 ALA A N 1
ATOM 1389 C CA . ALA A 1 193 ? -16.961 -0.840 18.193 1.00 90.19 193 ALA A CA 1
ATOM 1390 C C . ALA A 1 193 ? -16.028 -1.366 19.306 1.00 90.19 193 ALA A C 1
ATOM 1392 O O . ALA A 1 193 ? -15.568 -2.508 19.238 1.00 90.19 193 ALA A O 1
ATOM 1393 N N . LEU A 1 194 ? -15.772 -0.573 20.356 1.00 86.38 194 LEU A N 1
ATOM 1394 C CA . LEU A 1 194 ? -15.079 -1.049 21.560 1.00 86.38 194 LEU A CA 1
ATOM 1395 C C . LEU A 1 194 ? -15.951 -2.024 22.366 1.00 86.38 194 LEU A C 1
ATOM 1397 O O . LEU A 1 194 ? -15.448 -3.065 22.787 1.00 86.38 194 LEU A O 1
ATOM 1401 N N . ALA A 1 195 ? -17.250 -1.746 22.518 1.00 90.69 195 ALA A N 1
ATOM 1402 C CA . ALA A 1 195 ? -18.184 -2.656 23.180 1.00 90.69 195 ALA A CA 1
ATOM 1403 C C . ALA A 1 195 ? -18.235 -4.021 22.490 1.00 90.69 195 ALA A C 1
ATOM 1405 O O . ALA A 1 195 ? -18.042 -5.044 23.140 1.00 90.69 195 ALA A O 1
ATOM 1406 N N . LEU A 1 196 ? -18.395 -4.041 21.166 1.00 93.12 196 LEU A N 1
ATOM 1407 C CA . LEU A 1 196 ? -18.463 -5.265 20.368 1.00 93.12 196 LEU A CA 1
ATOM 1408 C C . LEU A 1 196 ? -17.138 -6.058 20.358 1.00 93.12 196 LEU A C 1
ATOM 1410 O O . LEU A 1 196 ? -17.145 -7.277 20.171 1.00 93.12 196 LEU A O 1
ATOM 1414 N N . ARG A 1 197 ? -15.994 -5.410 20.629 1.00 92.19 197 ARG A N 1
ATOM 1415 C CA . ARG A 1 197 ? -14.716 -6.102 20.879 1.00 92.19 197 ARG A CA 1
ATOM 1416 C C . ARG A 1 197 ? -14.645 -6.725 22.278 1.00 92.19 197 ARG A C 1
ATOM 1418 O O . ARG A 1 197 ? -14.071 -7.801 22.426 1.00 92.19 197 ARG A O 1
ATOM 1425 N N . LEU A 1 198 ? -15.181 -6.051 23.294 1.00 90.19 198 LEU A N 1
ATOM 1426 C CA . LEU A 1 198 ? -14.979 -6.398 24.706 1.00 90.19 198 LEU A CA 1
ATOM 1427 C C . LEU A 1 198 ? -16.090 -7.270 25.315 1.00 90.19 198 LEU A C 1
ATOM 1429 O O . LEU A 1 198 ? -15.801 -8.040 26.231 1.00 90.19 198 LEU A O 1
ATOM 1433 N N . CYS A 1 199 ? -17.324 -7.188 24.811 1.00 92.50 199 CYS A N 1
ATOM 1434 C CA . CYS A 1 199 ? -18.511 -7.840 25.377 1.00 92.50 199 CYS A CA 1
ATOM 1435 C C . CYS A 1 199 ? -18.405 -9.377 25.465 1.00 92.50 199 CYS A C 1
ATOM 1437 O O . CYS A 1 199 ? -17.536 -9.975 24.809 1.00 92.50 199 CYS A O 1
ATOM 1439 N N . PRO A 1 200 ? -19.279 -10.055 26.234 1.00 94.00 200 PRO A N 1
ATOM 1440 C CA . PRO A 1 200 ? -19.372 -11.515 26.251 1.00 94.00 200 PRO A CA 1
ATOM 1441 C C . PRO A 1 200 ? -19.521 -12.132 24.861 1.00 94.00 200 PRO A C 1
ATOM 1443 O O . PRO A 1 200 ? -19.993 -11.499 23.916 1.00 94.00 200 PRO A O 1
ATOM 1446 N N . ASP A 1 201 ? -19.115 -13.390 24.723 1.00 95.25 201 ASP A N 1
ATOM 1447 C CA . ASP A 1 201 ? -19.183 -14.085 23.434 1.00 95.25 201 ASP A CA 1
ATOM 1448 C C . ASP A 1 201 ? -20.642 -14.386 23.033 1.00 95.25 201 ASP A C 1
ATOM 1450 O O . ASP A 1 201 ? -20.970 -14.373 21.852 1.00 95.25 201 ASP A O 1
ATOM 1454 N N . SER A 1 202 ? -21.549 -14.512 24.011 1.00 95.94 202 SER A N 1
ATOM 1455 C CA . SER A 1 202 ? -23.004 -14.581 23.805 1.00 95.94 202 SER A CA 1
ATOM 1456 C C . SER A 1 202 ? -23.587 -13.321 23.153 1.00 95.94 202 SER A C 1
ATOM 1458 O O . SER A 1 202 ? -24.399 -13.431 22.237 1.00 95.94 202 SER A O 1
ATOM 1460 N N . VAL A 1 203 ? -23.159 -12.131 23.591 1.00 96.06 203 VAL A N 1
ATOM 1461 C CA . VAL A 1 203 ? -23.579 -10.839 23.017 1.00 96.06 203 VAL A CA 1
ATOM 1462 C C . VAL A 1 203 ? -23.040 -10.689 21.592 1.00 96.06 203 VAL A C 1
ATOM 1464 O O . VAL A 1 203 ? -23.768 -10.265 20.696 1.00 96.06 203 VAL A O 1
ATOM 1467 N N . ALA A 1 204 ? -21.783 -11.081 21.362 1.00 96.50 204 ALA A N 1
ATOM 1468 C CA . ALA A 1 204 ? -21.176 -11.036 20.034 1.00 96.50 204 ALA A CA 1
ATOM 1469 C C . ALA A 1 204 ? -21.859 -11.993 19.042 1.00 96.50 204 ALA A C 1
ATOM 1471 O O . ALA A 1 204 ? -22.177 -11.579 17.933 1.00 96.50 204 ALA A O 1
ATOM 1472 N N . GLU A 1 205 ? -22.155 -13.235 19.431 1.00 97.50 205 GLU A N 1
ATOM 1473 C CA . GLU A 1 205 ? -22.884 -14.174 18.566 1.00 97.50 205 GLU A CA 1
ATOM 1474 C C . GLU A 1 205 ? -24.333 -13.737 18.308 1.00 97.50 205 GLU A C 1
ATOM 1476 O O . GLU A 1 205 ? -24.823 -13.872 17.185 1.00 97.50 205 GLU A O 1
ATOM 1481 N N . ALA A 1 206 ? -25.010 -13.146 19.300 1.00 97.56 206 ALA A N 1
ATOM 1482 C CA . ALA A 1 206 ? -26.333 -12.556 19.103 1.00 97.56 206 ALA A CA 1
ATOM 1483 C C . ALA A 1 206 ? -26.302 -11.392 18.094 1.00 97.56 206 ALA A C 1
ATOM 1485 O O . ALA A 1 206 ? -27.163 -11.323 17.220 1.00 97.56 206 ALA A O 1
ATOM 1486 N N . TYR A 1 207 ? -25.283 -10.528 18.155 1.00 97.75 207 TYR A N 1
ATOM 1487 C CA . TYR A 1 207 ? -25.057 -9.472 17.165 1.00 97.75 207 TYR A CA 1
ATOM 1488 C C . TYR A 1 207 ? -24.778 -10.036 15.765 1.00 97.75 207 TYR A C 1
ATOM 1490 O O . TYR A 1 207 ? -25.430 -9.650 14.795 1.00 97.75 207 TYR A O 1
ATOM 1498 N N . ILE A 1 208 ? -23.839 -10.982 15.653 1.00 97.75 208 ILE A N 1
ATOM 1499 C CA . ILE A 1 208 ? -23.435 -11.559 14.365 1.00 97.75 208 ILE A CA 1
ATOM 1500 C C . ILE A 1 208 ? -24.604 -12.309 13.708 1.00 97.75 208 ILE A C 1
ATOM 1502 O O . ILE A 1 208 ? -24.719 -12.311 12.486 1.00 97.75 208 ILE A O 1
ATOM 1506 N N . LYS A 1 209 ? -25.517 -12.902 14.483 1.00 97.81 209 LYS A N 1
ATOM 1507 C CA . LYS A 1 209 ? -26.738 -13.518 13.945 1.00 97.81 209 LYS A CA 1
ATOM 1508 C C . LYS A 1 209 ? -27.628 -12.516 13.188 1.00 97.81 209 LYS A C 1
ATOM 1510 O O . LYS A 1 209 ? -28.216 -12.885 12.175 1.00 97.81 209 LYS A O 1
ATOM 1515 N N . GLU A 1 210 ? -27.707 -11.269 13.652 1.00 97.88 210 GLU A N 1
ATOM 1516 C CA . GLU A 1 210 ? -28.516 -10.199 13.044 1.00 97.88 210 GLU A CA 1
ATOM 1517 C C . GLU A 1 210 ? -27.764 -9.403 11.954 1.00 97.88 210 GLU A C 1
ATOM 1519 O O . GLU A 1 210 ? -28.394 -8.688 11.164 1.00 97.88 210 GLU A O 1
ATOM 1524 N N . VAL A 1 211 ? -26.427 -9.521 11.899 1.00 96.06 211 VAL A N 1
ATOM 1525 C CA . VAL A 1 211 ? -25.541 -8.919 10.880 1.00 96.06 211 VAL A CA 1
ATOM 1526 C C . VAL A 1 211 ? -24.452 -9.929 10.441 1.00 96.06 211 VAL A C 1
ATOM 1528 O O . VAL A 1 211 ? -23.263 -9.738 10.714 1.00 96.06 211 VAL A O 1
ATOM 1531 N N . PRO A 1 212 ? -24.815 -11.032 9.753 1.00 96.62 212 PRO A N 1
ATOM 1532 C CA . PRO A 1 212 ? -23.891 -12.144 9.489 1.00 96.62 212 PRO A CA 1
ATOM 1533 C C . PRO A 1 212 ? -22.714 -11.784 8.575 1.00 96.62 212 PRO A C 1
ATOM 1535 O O . PRO A 1 212 ? -21.643 -12.375 8.702 1.00 96.62 212 PRO A O 1
ATOM 1538 N N . SER A 1 213 ? -22.870 -10.781 7.707 1.00 95.25 213 SER A N 1
ATOM 1539 C CA . SER A 1 213 ? -21.798 -10.251 6.853 1.00 95.25 213 SER A CA 1
ATOM 1540 C C . SER A 1 213 ? -20.670 -9.563 7.631 1.00 95.25 213 SER A C 1
ATOM 1542 O O . SER A 1 213 ? -19.566 -9.418 7.108 1.00 95.25 213 SER A O 1
ATOM 1544 N N . GLU A 1 214 ? -20.898 -9.171 8.889 1.00 95.69 214 GLU A N 1
ATOM 1545 C CA . GLU A 1 214 ? -19.856 -8.611 9.751 1.00 95.69 214 GLU A CA 1
ATOM 1546 C C . GLU A 1 214 ? -19.070 -9.671 10.542 1.00 95.69 214 GLU A C 1
ATOM 1548 O O . GLU A 1 214 ? -18.046 -9.304 11.129 1.00 95.69 214 GLU A O 1
ATOM 1553 N N . ARG A 1 215 ? -19.471 -10.962 10.517 1.00 96.44 215 ARG A N 1
ATOM 1554 C CA . ARG A 1 215 ? -18.874 -12.055 11.322 1.00 96.44 215 ARG A CA 1
ATOM 1555 C C . ARG A 1 215 ? -17.349 -11.981 11.376 1.00 96.44 215 ARG A C 1
ATOM 1557 O O . ARG A 1 215 ? -16.789 -11.796 12.455 1.00 96.44 215 ARG A O 1
ATOM 1564 N N . PHE A 1 216 ? -16.694 -12.032 10.214 1.00 95.94 216 PHE A N 1
ATOM 1565 C CA . PHE A 1 216 ? -15.234 -12.019 10.136 1.00 95.94 216 PHE A CA 1
ATOM 1566 C C . PHE A 1 216 ? -14.622 -10.753 10.756 1.00 95.94 216 PHE A C 1
ATOM 1568 O O . PHE A 1 216 ? -13.620 -10.827 11.460 1.00 95.94 216 PHE A O 1
ATOM 1575 N N . SER A 1 217 ? -15.210 -9.576 10.520 1.00 94.50 217 SER A N 1
ATOM 1576 C CA . SER A 1 217 ? -14.668 -8.314 11.043 1.00 94.50 217 SER A CA 1
ATOM 1577 C C . SER A 1 217 ? -14.769 -8.223 12.572 1.00 94.50 217 SER A C 1
ATOM 1579 O O . SER A 1 217 ? -13.834 -7.743 13.223 1.00 94.50 217 SER A O 1
ATOM 1581 N N . VAL A 1 218 ? -15.854 -8.757 13.144 1.00 95.69 218 VAL A N 1
ATOM 1582 C CA . VAL A 1 218 ? -16.083 -8.842 14.591 1.00 95.69 218 VAL A CA 1
ATOM 1583 C C . VAL A 1 218 ? -15.144 -9.865 15.220 1.00 95.69 218 VAL A C 1
ATOM 1585 O O . VAL A 1 218 ? -14.376 -9.513 16.116 1.00 95.69 218 VAL A O 1
ATOM 1588 N N . GLU A 1 219 ? -15.142 -11.104 14.724 1.00 96.50 219 GLU A N 1
ATOM 1589 C CA . GLU A 1 219 ? -14.262 -12.181 15.193 1.00 96.50 219 GLU A CA 1
ATOM 1590 C C . GLU A 1 219 ? -12.788 -11.778 15.107 1.00 96.50 219 GLU A C 1
ATOM 1592 O O . GLU A 1 219 ? -12.046 -11.931 16.078 1.00 96.50 219 GLU A O 1
ATOM 1597 N N . HIS A 1 220 ? -12.365 -11.191 13.982 1.00 95.56 220 HIS A N 1
ATOM 1598 C CA . HIS A 1 220 ? -10.999 -10.710 13.810 1.00 95.56 220 HIS A CA 1
ATOM 1599 C C . HIS A 1 220 ? -10.672 -9.605 14.813 1.00 95.56 220 HIS A C 1
ATOM 1601 O O . HIS A 1 220 ? -9.675 -9.737 15.517 1.00 95.56 220 HIS A O 1
ATOM 1607 N N . SER A 1 221 ? -11.509 -8.571 14.984 1.00 94.50 221 SER A N 1
ATOM 1608 C CA . SER A 1 221 ? -11.238 -7.521 15.986 1.00 94.50 221 SER A CA 1
ATOM 1609 C C . SER A 1 221 ? -11.195 -8.070 17.421 1.00 94.50 221 SER A C 1
ATOM 1611 O O . SER A 1 221 ? -10.379 -7.621 18.231 1.00 94.50 221 SER A O 1
ATOM 1613 N N . ARG A 1 222 ? -12.004 -9.092 17.730 1.00 95.44 222 ARG A N 1
ATOM 1614 C CA . ARG A 1 222 ? -12.009 -9.794 19.025 1.00 95.44 222 ARG A CA 1
ATOM 1615 C C . ARG A 1 222 ? -10.746 -10.626 19.281 1.00 95.44 222 ARG A C 1
ATOM 1617 O O . ARG A 1 222 ? -10.438 -10.861 20.447 1.00 95.44 222 ARG A O 1
ATOM 1624 N N . LYS A 1 223 ? -9.920 -10.931 18.266 1.00 95.50 223 LYS A N 1
ATOM 1625 C CA . LYS A 1 223 ? -8.547 -11.462 18.460 1.00 95.50 223 LYS A CA 1
ATOM 1626 C C . LYS A 1 223 ? -7.625 -10.491 19.228 1.00 95.50 223 LYS A C 1
ATOM 1628 O O . LYS A 1 223 ? -6.534 -10.888 19.614 1.00 95.50 223 LYS A O 1
ATOM 1633 N N . LEU A 1 224 ? -8.049 -9.240 19.466 1.00 94.38 224 LEU A N 1
ATOM 1634 C CA . LEU A 1 224 ? -7.356 -8.253 20.311 1.00 94.38 224 LEU A CA 1
ATOM 1635 C C . LEU A 1 224 ? -8.003 -8.047 21.700 1.00 94.38 224 LEU A C 1
ATOM 1637 O O . LEU A 1 224 ? -7.596 -7.137 22.426 1.00 94.38 224 LEU A O 1
ATOM 1641 N N . LYS A 1 225 ? -9.037 -8.820 22.069 1.00 93.31 225 LYS A N 1
ATOM 1642 C CA . LYS A 1 225 ? -9.830 -8.635 23.305 1.00 93.31 225 LYS A CA 1
ATOM 1643 C C . LYS A 1 225 ? -8.991 -8.779 24.581 1.00 93.31 225 LYS A C 1
ATOM 1645 O O . LYS A 1 225 ? -9.184 -8.009 25.516 1.00 93.31 225 LYS A O 1
ATOM 1650 N N . ASP A 1 226 ? -8.037 -9.709 24.602 1.00 93.31 226 ASP A N 1
ATOM 1651 C CA . ASP A 1 226 ? -7.135 -9.956 25.739 1.00 93.31 226 ASP A CA 1
ATOM 1652 C C . ASP A 1 226 ? -6.169 -8.789 26.012 1.00 93.31 226 ASP A C 1
ATOM 1654 O O . ASP A 1 226 ? -5.860 -8.486 27.161 1.00 93.31 226 ASP A O 1
ATOM 1658 N N . GLN A 1 227 ? -5.732 -8.114 24.948 1.00 94.69 227 GLN A N 1
ATOM 1659 C CA . GLN A 1 227 ? -4.748 -7.032 24.955 1.00 94.69 227 GLN A CA 1
ATOM 1660 C C . GLN A 1 227 ? -5.361 -5.632 24.758 1.00 94.69 227 GLN A C 1
ATOM 1662 O O . GLN A 1 227 ? -4.633 -4.661 24.526 1.00 94.69 227 GLN A O 1
ATOM 1667 N N . THR A 1 228 ? -6.690 -5.509 24.812 1.00 91.44 228 THR A N 1
ATOM 1668 C CA . THR A 1 228 ? -7.393 -4.216 24.856 1.00 91.44 228 THR A CA 1
ATOM 1669 C C . THR A 1 228 ? -7.408 -3.717 26.305 1.00 91.44 228 THR A C 1
ATOM 1671 O O . THR A 1 228 ? -7.689 -4.481 27.230 1.00 91.44 228 THR A O 1
ATOM 1674 N N . LEU A 1 229 ? -7.034 -2.455 26.513 1.00 90.06 229 LEU A N 1
ATOM 1675 C CA . LEU A 1 229 ? -6.929 -1.828 27.834 1.00 90.06 229 LEU A CA 1
ATOM 1676 C C . LEU A 1 229 ? -8.319 -1.404 28.347 1.00 90.06 229 LEU A C 1
ATOM 1678 O O . LEU A 1 229 ? -9.333 -1.635 27.683 1.00 90.06 229 LEU A O 1
ATOM 1682 N N . SER A 1 230 ? -8.401 -0.815 29.542 1.00 82.25 230 SER A N 1
ATOM 1683 C CA . SER A 1 230 ? -9.671 -0.246 30.018 1.00 82.25 230 SER A CA 1
ATOM 1684 C C . SER A 1 230 ? -10.095 0.964 29.171 1.00 82.25 230 SER A C 1
ATOM 1686 O O . SER A 1 230 ? -9.257 1.621 28.549 1.00 82.25 230 SER A O 1
ATOM 1688 N N . LEU A 1 231 ? -11.392 1.301 29.155 1.00 72.50 231 LEU A N 1
ATOM 1689 C CA . LEU A 1 231 ? -11.885 2.459 28.398 1.00 72.50 231 LEU A CA 1
ATOM 1690 C C . LEU A 1 231 ? -11.169 3.776 28.765 1.00 72.50 231 LEU A C 1
ATOM 1692 O O . LEU A 1 231 ? -10.806 4.502 27.839 1.00 72.50 231 LEU A O 1
ATOM 1696 N N . PRO A 1 232 ? -10.906 4.105 30.049 1.00 79.31 232 PRO A N 1
ATOM 1697 C CA . PRO A 1 232 ? -10.126 5.293 30.392 1.00 79.31 232 PRO A CA 1
ATOM 1698 C C . PRO A 1 232 ? -8.715 5.288 29.790 1.00 79.31 232 PRO A C 1
ATOM 1700 O O . PRO A 1 232 ? -8.244 6.337 29.361 1.00 79.31 232 PRO A O 1
ATOM 1703 N N . GLU A 1 233 ? -8.054 4.130 29.711 1.00 87.88 233 GLU A N 1
ATOM 1704 C CA . GLU A 1 233 ? -6.712 3.997 29.128 1.00 87.88 233 GLU A CA 1
ATOM 1705 C C . GLU A 1 233 ? -6.729 4.108 27.598 1.00 87.88 233 GLU A C 1
ATOM 1707 O O . GLU A 1 233 ? -5.928 4.858 27.043 1.00 87.88 233 GLU A O 1
ATOM 1712 N N . GLU A 1 234 ? -7.647 3.420 26.909 1.00 84.50 234 GLU A N 1
ATOM 1713 C CA . GLU A 1 234 ? -7.787 3.530 25.448 1.00 84.50 234 GLU A CA 1
ATOM 1714 C C . GLU A 1 234 ? -8.178 4.961 25.043 1.00 84.50 234 GLU A C 1
ATOM 1716 O O . GLU A 1 234 ? -7.568 5.527 24.138 1.00 84.50 234 GLU A O 1
ATOM 1721 N N . ASN A 1 235 ? -9.112 5.599 25.762 1.00 76.25 235 ASN A N 1
ATOM 1722 C CA . ASN A 1 235 ? -9.474 7.002 25.536 1.00 76.25 235 ASN A CA 1
ATOM 1723 C C . ASN A 1 235 ? -8.297 7.952 25.804 1.00 76.25 235 ASN A C 1
ATOM 1725 O O . ASN A 1 235 ? -8.095 8.893 25.038 1.00 76.25 235 ASN A O 1
ATOM 1729 N N . LEU A 1 236 ? -7.508 7.718 26.859 1.00 85.75 236 LEU A N 1
ATOM 1730 C CA . LEU A 1 236 ? -6.334 8.534 27.176 1.00 85.75 236 LEU A CA 1
ATOM 1731 C C . LEU A 1 236 ? -5.241 8.387 26.108 1.00 85.75 236 LEU A C 1
ATOM 1733 O O . LEU A 1 236 ? -4.674 9.388 25.681 1.00 85.75 236 LEU A O 1
ATOM 1737 N N . ILE A 1 237 ? -4.977 7.169 25.628 1.00 88.94 237 ILE A N 1
ATOM 1738 C CA . ILE A 1 237 ? -4.060 6.911 24.506 1.00 88.94 237 ILE A CA 1
ATOM 1739 C C . ILE A 1 237 ? -4.583 7.592 23.234 1.00 88.94 237 ILE A C 1
ATOM 1741 O O . ILE A 1 237 ? -3.816 8.271 22.546 1.00 88.94 237 ILE A O 1
ATOM 1745 N N . THR A 1 238 ? -5.883 7.484 22.947 1.00 81.06 238 THR A N 1
ATOM 1746 C CA . THR A 1 238 ? -6.522 8.148 21.804 1.00 81.06 238 THR A CA 1
ATOM 1747 C C . THR A 1 238 ? -6.411 9.671 21.885 1.00 81.06 238 THR A C 1
ATOM 1749 O O . THR A 1 238 ? -6.057 10.287 20.881 1.00 81.06 238 THR A O 1
ATOM 1752 N N . ALA A 1 239 ? -6.610 10.276 23.058 1.00 79.94 239 ALA A N 1
ATOM 1753 C CA . ALA A 1 239 ? -6.507 11.721 23.266 1.00 79.94 239 ALA A CA 1
ATOM 1754 C C . ALA A 1 239 ? -5.057 12.244 23.328 1.00 79.94 239 ALA A C 1
ATOM 1756 O O . ALA A 1 239 ? -4.792 13.346 22.864 1.00 79.94 239 ALA A O 1
ATOM 1757 N N . LEU A 1 240 ? -4.095 11.477 23.855 1.00 89.88 240 LEU A N 1
ATOM 1758 C CA . LEU A 1 240 ? -2.685 11.897 23.937 1.00 89.88 240 LEU A CA 1
ATOM 1759 C C . LEU A 1 240 ? -1.901 11.664 22.638 1.00 89.88 240 LEU A C 1
ATOM 1761 O O . LEU A 1 240 ? -0.869 12.297 22.415 1.00 89.88 240 LEU A O 1
ATOM 1765 N N . SER A 1 241 ? -2.366 10.771 21.760 1.00 88.06 241 SER A N 1
ATOM 1766 C CA . SER A 1 241 ? -1.752 10.534 20.441 1.00 88.06 241 SER A CA 1
ATOM 1767 C C . SER A 1 241 ? -1.756 11.779 19.541 1.00 88.06 241 SER A C 1
ATOM 1769 O O . SER A 1 241 ? -1.003 11.854 18.572 1.00 88.06 241 SER A O 1
ATOM 1771 N N . VAL A 1 242 ? -2.638 12.720 19.867 1.00 80.56 242 VAL A N 1
ATOM 1772 C CA . VAL A 1 242 ? -3.038 13.911 19.127 1.00 80.56 242 VAL A CA 1
ATOM 1773 C C . VAL A 1 242 ? -1.872 14.881 18.990 1.00 80.56 242 VAL A C 1
ATOM 1775 O O . VAL A 1 242 ? -1.314 15.018 17.903 1.00 80.56 242 VAL A O 1
ATOM 1778 N N . ASP A 1 243 ? -1.458 15.470 20.113 1.00 85.88 243 ASP A N 1
ATOM 1779 C CA . ASP A 1 243 ? -0.276 16.330 20.232 1.00 85.88 243 ASP A CA 1
ATOM 1780 C C . ASP A 1 243 ? 1.009 15.520 20.534 1.00 85.88 243 ASP A C 1
ATOM 1782 O O . ASP A 1 243 ? 2.097 16.073 20.695 1.00 85.88 243 ASP A O 1
ATOM 1786 N N . GLY A 1 244 ? 0.882 14.191 20.647 1.00 91.62 244 GLY A N 1
ATOM 1787 C CA . GLY A 1 244 ? 1.969 13.239 20.870 1.00 91.62 244 GLY A CA 1
ATOM 1788 C C . GLY A 1 244 ? 2.372 12.499 19.592 1.00 91.62 244 GLY A C 1
ATOM 1789 O O . GLY A 1 244 ? 3.102 13.023 18.753 1.00 91.62 244 GLY A O 1
ATOM 1790 N N . LEU A 1 245 ? 1.929 11.244 19.459 1.00 91.69 245 LEU A N 1
ATOM 1791 C CA . LEU A 1 245 ? 2.282 10.326 18.363 1.00 91.69 245 LEU A CA 1
ATOM 1792 C C . LEU A 1 245 ? 2.151 10.950 16.956 1.00 91.69 245 LEU A C 1
ATOM 1794 O O . LEU A 1 245 ? 3.038 10.781 16.119 1.00 91.69 245 LEU A O 1
ATOM 1798 N N . SER A 1 246 ? 1.054 11.658 16.691 1.00 88.00 246 SER A N 1
ATOM 1799 C CA . SER A 1 246 ? 0.739 12.237 15.381 1.00 88.00 246 SER A CA 1
ATOM 1800 C C . SER A 1 246 ? 1.586 13.471 15.078 1.00 88.00 246 SER A C 1
ATOM 1802 O O . SER A 1 246 ? 2.015 13.644 13.937 1.00 88.00 246 SER A O 1
ATOM 1804 N N . SER A 1 247 ? 1.914 14.282 16.086 1.00 91.50 247 SER A N 1
ATOM 1805 C CA . SER A 1 247 ? 2.796 15.443 15.924 1.00 91.50 247 SER A CA 1
ATOM 1806 C C . SER A 1 247 ? 4.211 15.059 15.481 1.00 91.50 247 SER A C 1
ATOM 1808 O O . SER A 1 247 ? 4.822 15.801 14.718 1.00 91.50 247 SER A O 1
ATOM 1810 N N . TRP A 1 248 ? 4.722 13.880 15.852 1.00 95.31 248 TRP A N 1
ATOM 1811 C CA . TRP A 1 248 ? 6.025 13.395 15.364 1.00 95.31 248 TRP A CA 1
ATOM 1812 C C . TRP A 1 248 ? 6.026 13.040 13.872 1.00 95.31 248 TRP A C 1
ATOM 1814 O O . TRP A 1 248 ? 7.040 13.246 13.199 1.00 95.31 248 TRP A O 1
ATOM 1824 N N . ASN A 1 249 ? 4.897 12.560 13.343 1.00 90.50 249 ASN A N 1
ATOM 1825 C CA . ASN A 1 249 ? 4.691 12.367 11.906 1.00 90.50 249 ASN A CA 1
ATOM 1826 C C . ASN A 1 249 ? 4.547 13.728 11.208 1.00 90.50 249 ASN A C 1
ATOM 1828 O O . ASN A 1 249 ? 5.193 13.958 10.189 1.00 90.50 249 ASN A O 1
ATOM 1832 N N . GLN A 1 250 ? 3.741 14.640 11.763 1.00 87.44 250 GLN A N 1
ATOM 1833 C CA . GLN A 1 250 ? 3.538 15.983 11.206 1.00 87.44 250 GLN A CA 1
ATOM 1834 C C . GLN A 1 250 ? 4.845 16.787 11.161 1.00 87.44 250 GLN A C 1
ATOM 1836 O O . GLN A 1 250 ? 5.094 17.470 10.172 1.00 87.44 250 GLN A O 1
ATOM 1841 N N . LEU A 1 251 ? 5.706 16.667 12.178 1.00 94.69 251 LEU A N 1
ATOM 1842 C CA . LEU A 1 251 ? 7.026 17.302 12.222 1.00 94.69 251 LEU A CA 1
ATOM 1843 C C . LEU A 1 251 ? 7.926 16.810 11.081 1.00 94.69 251 LEU A C 1
ATOM 1845 O O . LEU A 1 251 ? 8.500 17.629 10.369 1.00 94.69 251 LEU A O 1
ATOM 1849 N N . HIS A 1 252 ? 8.012 15.489 10.874 1.00 94.62 252 HIS A N 1
ATOM 1850 C CA . HIS A 1 252 ? 8.776 14.905 9.764 1.00 94.62 252 HIS A CA 1
ATOM 1851 C C . HIS A 1 252 ? 8.244 15.375 8.405 1.00 94.62 252 HIS A C 1
ATOM 1853 O O . HIS A 1 252 ? 9.016 15.864 7.581 1.00 94.62 252 HIS A O 1
ATOM 1859 N N . SER A 1 253 ? 6.925 15.323 8.200 1.00 87.12 253 SER A N 1
ATOM 1860 C CA . SER A 1 253 ? 6.294 15.769 6.952 1.00 87.12 253 SER A CA 1
ATOM 1861 C C . SER A 1 253 ? 6.446 17.276 6.710 1.00 87.12 253 SER A C 1
ATOM 1863 O O . SER A 1 253 ? 6.643 17.685 5.571 1.00 87.12 253 SER A O 1
ATOM 1865 N N . SER A 1 254 ? 6.420 18.098 7.764 1.00 89.06 254 SER A N 1
ATOM 1866 C CA . SER A 1 254 ? 6.665 19.546 7.671 1.00 89.06 254 SER A CA 1
ATOM 1867 C C . SER A 1 254 ? 8.105 19.838 7.253 1.00 89.06 254 SER A C 1
ATOM 1869 O O . SER A 1 254 ? 8.325 20.622 6.338 1.00 89.06 254 SER A O 1
ATOM 1871 N N . ILE A 1 255 ? 9.076 19.153 7.866 1.00 93.56 255 ILE A N 1
ATOM 1872 C CA . ILE A 1 255 ? 10.501 19.242 7.518 1.00 93.56 255 ILE A CA 1
ATOM 1873 C C . ILE A 1 255 ? 10.741 18.806 6.061 1.00 93.56 255 ILE A C 1
ATOM 1875 O O . ILE A 1 255 ? 11.451 19.487 5.325 1.00 93.56 255 ILE A O 1
ATOM 1879 N N . ALA A 1 256 ? 10.106 17.719 5.614 1.00 88.69 256 ALA A N 1
ATOM 1880 C CA . ALA A 1 256 ? 10.181 17.253 4.227 1.00 88.69 256 ALA A CA 1
ATOM 1881 C C . ALA A 1 256 ? 9.544 18.229 3.217 1.00 88.69 256 ALA A C 1
ATOM 1883 O O . ALA A 1 256 ? 9.976 18.284 2.067 1.00 88.69 256 ALA A O 1
ATOM 1884 N N . ALA A 1 257 ? 8.524 18.986 3.634 1.00 82.75 257 ALA A N 1
ATOM 1885 C CA . ALA A 1 257 ? 7.820 19.949 2.790 1.00 82.75 257 ALA A CA 1
ATOM 1886 C C . ALA A 1 257 ? 8.525 21.314 2.681 1.00 82.75 257 ALA A C 1
ATOM 1888 O O . ALA A 1 257 ? 8.285 22.027 1.708 1.00 82.75 257 ALA A O 1
ATOM 1889 N N . THR A 1 258 ? 9.368 21.692 3.652 1.00 89.81 258 THR A N 1
ATOM 1890 C CA . THR A 1 258 ? 10.029 23.011 3.686 1.00 89.81 258 THR A CA 1
ATOM 1891 C C . THR A 1 258 ? 11.539 22.993 3.450 1.00 89.81 258 THR A C 1
ATOM 1893 O O . THR A 1 258 ? 12.109 24.065 3.256 1.00 89.81 258 THR A O 1
ATOM 1896 N N . MET A 1 259 ? 12.208 21.833 3.465 1.00 92.88 259 MET A N 1
ATOM 1897 C CA . MET A 1 259 ? 13.650 21.777 3.191 1.00 92.88 259 MET A CA 1
ATOM 1898 C C . MET A 1 259 ? 13.979 21.943 1.699 1.00 92.88 259 MET A C 1
ATOM 1900 O O . MET A 1 259 ? 13.275 21.434 0.823 1.00 92.88 259 MET A O 1
ATOM 1904 N N . GLU A 1 260 ? 15.111 22.590 1.427 1.00 95.75 260 GLU A N 1
ATOM 1905 C CA . GLU A 1 260 ? 15.700 22.696 0.092 1.00 95.75 260 GLU A CA 1
ATOM 1906 C C . GLU A 1 260 ? 16.862 21.708 -0.068 1.00 95.75 260 GLU A C 1
ATOM 1908 O O . GLU A 1 260 ? 17.790 21.663 0.744 1.00 95.75 260 GLU A O 1
ATOM 1913 N N . CYS A 1 261 ? 16.832 20.945 -1.155 1.00 95.56 261 CYS A N 1
ATOM 1914 C CA . CYS A 1 261 ? 17.959 20.181 -1.666 1.00 95.56 261 CYS A CA 1
ATOM 1915 C C . CYS A 1 261 ? 18.831 21.072 -2.562 1.00 95.56 261 CYS A C 1
ATOM 1917 O O . CYS A 1 261 ? 18.331 21.982 -3.225 1.00 95.56 261 CYS A O 1
ATOM 1919 N N . ASP A 1 262 ? 20.131 20.785 -2.598 1.00 97.62 262 ASP A N 1
ATOM 1920 C CA . ASP A 1 262 ? 21.074 21.365 -3.557 1.00 97.62 262 ASP A CA 1
ATOM 1921 C C . ASP A 1 262 ? 21.399 20.312 -4.619 1.00 97.62 262 ASP A C 1
ATOM 1923 O O . ASP A 1 262 ? 21.981 19.277 -4.294 1.00 97.62 262 ASP A O 1
ATOM 1927 N N . VAL A 1 263 ? 20.969 20.538 -5.858 1.00 97.12 263 VAL A N 1
ATOM 1928 C CA . VAL A 1 263 ? 21.151 19.602 -6.972 1.00 97.12 263 VAL A CA 1
ATOM 1929 C C . VAL A 1 263 ? 22.012 20.289 -8.024 1.00 97.12 263 VAL A C 1
ATOM 1931 O O . VAL A 1 263 ? 21.523 21.085 -8.822 1.00 97.12 263 VAL A O 1
ATOM 1934 N N . GLY A 1 264 ? 23.322 20.033 -7.980 1.00 93.94 264 GLY A N 1
ATOM 1935 C CA . GLY A 1 264 ? 24.290 20.634 -8.907 1.00 93.94 264 GLY A CA 1
ATOM 1936 C C . GLY A 1 264 ? 24.394 22.165 -8.812 1.00 93.94 264 GLY A C 1
ATOM 1937 O O . GLY A 1 264 ? 24.789 22.807 -9.782 1.00 93.94 264 GLY A O 1
ATOM 1938 N N . GLY A 1 265 ? 24.017 22.765 -7.676 1.00 94.88 265 GLY A N 1
ATOM 1939 C CA . GLY A 1 265 ? 23.915 24.214 -7.490 1.00 94.88 265 GLY A CA 1
ATOM 1940 C C . GLY A 1 265 ? 22.503 24.789 -7.668 1.00 94.88 265 GLY A C 1
ATOM 1941 O O . GLY A 1 265 ? 22.282 25.942 -7.291 1.00 94.88 265 GLY A O 1
ATOM 1942 N N . GLU A 1 266 ? 21.528 24.027 -8.185 1.00 96.75 266 GLU A N 1
ATOM 1943 C CA . GLU A 1 266 ? 20.120 24.449 -8.183 1.00 96.75 266 GLU A CA 1
ATOM 1944 C C . GLU A 1 266 ? 19.467 24.131 -6.825 1.00 96.75 266 GLU A C 1
ATOM 1946 O O . GLU A 1 266 ? 19.509 22.993 -6.350 1.00 96.75 266 GLU A O 1
ATOM 1951 N N . LYS A 1 267 ? 18.829 25.129 -6.198 1.00 97.56 267 LYS A N 1
ATOM 1952 C CA . LYS A 1 267 ? 18.004 24.929 -4.997 1.00 97.56 267 LYS A CA 1
ATOM 1953 C C . LYS A 1 267 ? 16.595 24.499 -5.380 1.00 97.56 267 LYS A C 1
ATOM 1955 O O . LYS A 1 267 ? 15.936 25.171 -6.169 1.00 97.56 267 LYS A O 1
ATOM 1960 N N . MET A 1 268 ? 16.118 23.401 -4.797 1.00 95.81 268 MET A N 1
ATOM 1961 C CA . MET A 1 268 ? 14.768 22.895 -5.047 1.00 95.81 268 MET A CA 1
ATOM 1962 C C . MET A 1 268 ? 14.210 22.084 -3.875 1.00 95.81 268 MET A C 1
ATOM 1964 O O . MET A 1 268 ? 14.953 21.429 -3.151 1.00 95.81 268 MET A O 1
ATOM 1968 N N . GLY A 1 269 ? 12.886 22.071 -3.709 1.00 88.38 269 GLY A N 1
ATOM 1969 C CA . GLY A 1 269 ? 12.228 21.232 -2.703 1.00 88.38 269 GLY A CA 1
ATOM 1970 C C . GLY A 1 269 ? 12.367 19.729 -2.989 1.00 88.38 269 GLY A C 1
ATOM 1971 O O . GLY A 1 269 ? 12.468 19.311 -4.147 1.00 88.38 269 GLY A O 1
ATOM 1972 N N . VAL A 1 270 ? 12.305 18.911 -1.929 1.00 88.06 270 VAL A N 1
ATOM 1973 C CA . VAL A 1 270 ? 12.546 17.449 -1.958 1.00 88.06 270 VAL A CA 1
ATOM 1974 C C . VAL A 1 270 ? 11.778 16.725 -3.066 1.00 88.06 270 VAL A C 1
ATOM 1976 O O . VAL A 1 270 ? 12.318 15.812 -3.680 1.00 88.06 270 VAL A O 1
ATOM 1979 N N . ALA A 1 271 ? 10.539 17.130 -3.361 1.00 80.75 271 ALA A N 1
ATOM 1980 C CA . ALA A 1 271 ? 9.723 16.500 -4.400 1.00 80.75 271 ALA A CA 1
ATOM 1981 C C . ALA A 1 271 ? 10.308 16.654 -5.821 1.00 80.75 271 ALA A C 1
ATOM 1983 O O . ALA A 1 271 ? 10.272 15.693 -6.588 1.00 80.75 271 ALA A O 1
ATOM 1984 N N . LYS A 1 272 ? 10.890 17.819 -6.164 1.00 84.88 272 LYS A N 1
ATOM 1985 C CA . LYS A 1 272 ? 11.565 18.017 -7.463 1.00 84.88 272 LYS A CA 1
ATOM 1986 C C . LYS A 1 272 ? 12.868 17.216 -7.503 1.00 84.88 272 LYS A C 1
ATOM 1988 O O . LYS A 1 272 ? 13.089 16.477 -8.456 1.00 84.88 272 LYS A O 1
ATOM 1993 N N . ALA A 1 273 ? 13.675 17.282 -6.441 1.00 89.81 273 ALA A N 1
ATOM 1994 C CA . ALA A 1 273 ? 14.922 16.519 -6.353 1.00 89.81 273 ALA A CA 1
ATOM 1995 C C . ALA A 1 273 ? 14.681 14.999 -6.442 1.00 89.81 273 ALA A C 1
ATOM 1997 O O . ALA A 1 273 ? 15.395 14.295 -7.147 1.00 89.81 273 ALA A O 1
ATOM 1998 N N . ALA A 1 274 ? 13.639 14.481 -5.785 1.00 87.44 274 ALA A N 1
ATOM 1999 C CA . ALA A 1 274 ? 13.313 13.056 -5.806 1.00 87.44 274 ALA A CA 1
ATOM 2000 C C . ALA A 1 274 ? 12.829 12.561 -7.181 1.00 87.44 274 ALA A C 1
ATOM 2002 O O . ALA A 1 274 ? 13.025 11.388 -7.491 1.00 87.44 274 ALA A O 1
ATOM 2003 N N . ALA A 1 275 ? 12.236 13.428 -8.010 1.00 83.38 275 ALA A N 1
ATOM 2004 C CA . ALA A 1 275 ? 11.883 13.091 -9.389 1.00 83.38 275 ALA A CA 1
ATOM 2005 C C . ALA A 1 275 ? 13.132 12.918 -10.276 1.00 83.38 275 ALA A C 1
ATOM 2007 O O . ALA A 1 275 ? 13.186 11.992 -11.082 1.00 83.38 275 ALA A O 1
ATOM 2008 N N . LEU A 1 276 ? 14.168 13.741 -10.062 1.00 89.94 276 LEU A N 1
ATOM 2009 C CA . LEU A 1 276 ? 15.444 13.671 -10.789 1.00 89.94 276 LEU A CA 1
ATOM 2010 C C . LEU A 1 276 ? 16.256 12.394 -10.501 1.00 89.94 276 LEU A C 1
ATOM 2012 O O . LEU A 1 276 ? 17.188 12.088 -11.236 1.00 89.94 276 LEU A O 1
ATOM 2016 N N . LEU A 1 277 ? 15.883 11.591 -9.496 1.00 89.00 277 LEU A N 1
ATOM 2017 C CA . LEU A 1 277 ? 16.451 10.250 -9.290 1.00 89.00 277 LEU A CA 1
ATOM 2018 C C . LEU A 1 277 ? 16.102 9.269 -10.426 1.00 89.00 277 LEU A C 1
ATOM 2020 O O . LEU A 1 277 ? 16.778 8.254 -10.570 1.00 89.00 277 LEU A O 1
ATOM 2024 N N . ALA A 1 278 ? 15.065 9.555 -11.218 1.00 86.44 278 ALA A N 1
ATOM 2025 C CA . ALA A 1 278 ? 14.675 8.773 -12.392 1.00 86.44 278 ALA A CA 1
ATOM 2026 C C . ALA A 1 278 ? 15.068 9.441 -13.726 1.00 86.44 278 ALA A C 1
ATOM 2028 O O . ALA A 1 278 ? 14.607 9.014 -14.786 1.00 86.44 278 ALA A O 1
ATOM 2029 N N . ASP A 1 279 ? 15.900 10.487 -13.691 1.00 87.94 279 ASP A N 1
ATOM 2030 C CA . ASP A 1 279 ? 16.396 11.145 -14.901 1.00 87.94 279 ASP A CA 1
ATOM 2031 C C . ASP A 1 279 ? 17.303 10.194 -15.718 1.00 87.94 279 ASP A C 1
ATOM 2033 O O . ASP A 1 279 ? 18.030 9.390 -15.120 1.00 87.94 279 ASP A O 1
ATOM 2037 N N . PRO A 1 280 ? 17.291 10.237 -17.066 1.00 87.88 280 PRO A N 1
ATOM 2038 C CA . PRO A 1 280 ? 18.239 9.491 -17.893 1.00 87.88 280 PRO A CA 1
ATOM 2039 C C . PRO A 1 280 ? 19.717 9.810 -17.618 1.00 87.88 280 PRO A C 1
ATOM 2041 O O . PRO A 1 280 ? 20.550 8.899 -17.698 1.00 87.88 280 PRO A O 1
ATOM 2044 N N . ASP A 1 281 ? 20.059 11.047 -17.254 1.00 91.12 281 ASP A N 1
ATOM 2045 C CA . ASP A 1 281 ? 21.440 11.449 -16.979 1.00 91.12 281 ASP A CA 1
ATOM 2046 C C . ASP A 1 281 ? 21.950 10.952 -15.611 1.00 91.12 281 ASP A C 1
ATOM 2048 O O . ASP A 1 281 ? 21.288 11.051 -14.576 1.00 91.12 281 ASP A O 1
ATOM 2052 N N . ALA A 1 282 ? 23.172 10.419 -15.605 1.00 91.75 282 ALA A N 1
ATOM 2053 C CA . ALA A 1 282 ? 23.815 9.891 -14.409 1.00 91.75 282 ALA A CA 1
ATOM 2054 C C . ALA A 1 282 ? 24.295 10.988 -13.453 1.00 91.75 282 ALA A C 1
ATOM 2056 O O . ALA A 1 282 ? 24.167 10.817 -12.240 1.00 91.75 282 ALA A O 1
ATOM 2057 N N . GLU A 1 283 ? 24.807 12.109 -13.968 1.00 94.19 283 GLU A N 1
ATOM 2058 C CA . GLU A 1 283 ? 25.278 13.211 -13.121 1.00 94.19 283 GLU A CA 1
ATOM 2059 C C . GLU A 1 283 ? 24.099 13.898 -12.411 1.00 94.19 283 GLU A C 1
ATOM 2061 O O . GLU A 1 283 ? 24.160 14.158 -11.208 1.00 94.19 283 GLU A O 1
ATOM 2066 N N . THR A 1 284 ? 22.981 14.084 -13.112 1.00 95.75 284 THR A N 1
ATOM 2067 C CA . THR A 1 284 ? 21.714 14.591 -12.570 1.00 95.75 284 THR A CA 1
ATOM 2068 C C . THR A 1 284 ? 21.169 13.703 -11.447 1.00 95.75 284 THR A C 1
ATOM 2070 O O . THR A 1 284 ? 20.885 14.219 -10.362 1.00 95.75 284 THR A O 1
ATOM 2073 N N . ARG A 1 285 ? 21.095 12.373 -11.638 1.00 94.81 285 ARG A N 1
ATOM 2074 C CA . ARG A 1 285 ? 20.682 11.431 -10.573 1.00 94.81 285 ARG A CA 1
ATOM 2075 C C . ARG A 1 285 ? 21.606 11.478 -9.353 1.00 94.81 285 ARG A C 1
ATOM 2077 O O . ARG A 1 285 ? 21.134 11.520 -8.217 1.00 94.81 285 ARG A O 1
ATOM 2084 N N . GLU A 1 286 ? 22.916 11.468 -9.583 1.00 95.62 286 GLU A N 1
ATOM 2085 C CA . GLU A 1 286 ? 23.947 11.455 -8.538 1.00 95.62 286 GLU A CA 1
ATOM 2086 C C . GLU A 1 286 ? 23.927 12.754 -7.708 1.00 95.62 286 GLU A C 1
ATOM 2088 O O . GLU A 1 286 ? 23.967 12.713 -6.473 1.00 95.62 286 GLU A O 1
ATOM 2093 N N . ASN A 1 287 ? 23.785 13.906 -8.372 1.00 97.62 287 ASN A N 1
ATOM 2094 C CA . ASN A 1 287 ? 23.604 15.207 -7.728 1.00 97.62 287 ASN A CA 1
ATOM 2095 C C . ASN A 1 287 ? 22.278 15.283 -6.956 1.00 97.62 287 ASN A C 1
ATOM 2097 O O . ASN A 1 287 ? 22.253 15.801 -5.839 1.00 97.62 287 ASN A O 1
ATOM 2101 N N . ALA A 1 288 ? 21.188 14.731 -7.499 1.00 95.88 288 ALA A N 1
ATOM 2102 C CA . ALA A 1 288 ? 19.892 14.693 -6.824 1.00 95.88 288 ALA A CA 1
ATOM 2103 C C . ALA A 1 288 ? 19.935 13.851 -5.539 1.00 95.88 288 ALA A C 1
ATOM 2105 O O . ALA A 1 288 ? 19.477 14.300 -4.484 1.00 95.88 288 ALA A O 1
ATOM 2106 N N . TRP A 1 289 ? 20.544 12.664 -5.594 1.00 96.50 289 TRP A N 1
ATOM 2107 C CA . TRP A 1 289 ? 20.716 11.787 -4.434 1.00 96.50 289 TRP A CA 1
ATOM 2108 C C . TRP A 1 289 ? 21.555 12.446 -3.330 1.00 96.50 289 TRP A C 1
ATOM 2110 O O . TRP A 1 289 ? 21.121 12.510 -2.174 1.00 96.50 289 TRP A O 1
ATOM 2120 N N . LYS A 1 290 ? 22.708 13.028 -3.687 1.00 97.38 290 LYS A N 1
ATOM 2121 C CA . LYS A 1 290 ? 23.570 13.762 -2.745 1.00 97.38 290 LYS A CA 1
ATOM 2122 C C . LYS A 1 290 ? 22.866 14.984 -2.154 1.00 97.38 290 LYS A C 1
ATOM 2124 O O . LYS A 1 290 ? 22.940 15.192 -0.943 1.00 97.38 290 LYS A O 1
ATOM 2129 N N . GLY A 1 291 ? 22.125 15.741 -2.964 1.00 97.88 291 GLY A N 1
ATOM 2130 C CA . GLY A 1 291 ? 21.336 16.893 -2.523 1.00 97.88 291 GLY A CA 1
ATOM 2131 C C . GLY A 1 291 ? 20.266 16.541 -1.489 1.00 97.88 291 GLY A C 1
ATOM 2132 O O . GLY A 1 291 ? 20.123 17.236 -0.479 1.00 97.88 291 GLY A O 1
ATOM 2133 N N . ILE A 1 292 ? 19.552 15.430 -1.697 1.00 96.31 292 ILE A N 1
ATOM 2134 C CA . ILE A 1 292 ? 18.557 14.899 -0.753 1.00 96.31 292 ILE A CA 1
ATOM 2135 C C . ILE A 1 292 ? 19.229 14.464 0.554 1.00 96.31 292 ILE A C 1
ATOM 2137 O O . ILE A 1 292 ? 18.789 14.862 1.636 1.00 96.31 292 ILE A O 1
ATOM 2141 N N . ASN A 1 293 ? 20.312 13.690 0.477 1.00 97.56 293 ASN A N 1
ATOM 2142 C CA . ASN A 1 293 ? 20.975 13.163 1.670 1.00 97.56 293 ASN A CA 1
ATOM 2143 C C . ASN A 1 293 ? 21.721 14.238 2.473 1.00 97.56 293 ASN A C 1
ATOM 2145 O O . ASN A 1 293 ? 21.737 14.175 3.706 1.00 97.56 293 ASN A O 1
ATOM 2149 N N . GLN A 1 294 ? 22.250 15.277 1.823 1.00 98.12 294 GLN A N 1
ATOM 2150 C CA . GLN A 1 294 ? 22.821 16.442 2.501 1.00 98.12 294 GLN A CA 1
ATOM 2151 C C . GLN A 1 294 ? 21.741 17.295 3.190 1.00 98.12 294 GLN A C 1
ATOM 2153 O O . GLN A 1 294 ? 21.948 17.735 4.325 1.00 98.12 294 GLN A O 1
ATOM 2158 N N . ALA A 1 295 ? 20.573 17.485 2.563 1.00 97.31 295 ALA A N 1
ATOM 2159 C CA . ALA A 1 295 ? 19.444 18.176 3.188 1.00 97.31 295 ALA A CA 1
ATOM 2160 C C . ALA A 1 295 ? 18.943 17.414 4.430 1.00 97.31 295 ALA A C 1
ATOM 2162 O O . ALA A 1 295 ? 18.891 17.977 5.527 1.00 97.31 295 ALA A O 1
ATOM 2163 N N . TRP A 1 296 ? 18.696 16.104 4.315 1.00 97.56 296 TRP A N 1
ATOM 2164 C CA . TRP A 1 296 ? 18.303 15.280 5.463 1.00 97.56 296 TRP A CA 1
ATOM 2165 C C . TRP A 1 296 ? 19.391 15.175 6.540 1.00 97.56 296 TRP A C 1
ATOM 2167 O O . TRP A 1 296 ? 19.051 15.099 7.720 1.00 97.56 296 TRP A O 1
ATOM 2177 N N . THR A 1 297 ? 20.680 15.238 6.188 1.00 98.25 297 THR A N 1
ATOM 2178 C CA . THR A 1 297 ? 21.785 15.279 7.169 1.00 98.25 297 THR A CA 1
ATOM 2179 C C . THR A 1 297 ? 21.710 16.529 8.053 1.00 98.25 297 THR A C 1
ATOM 2181 O O . THR A 1 297 ? 21.942 16.439 9.260 1.00 98.25 297 THR A O 1
ATOM 2184 N N . THR A 1 298 ? 21.296 17.676 7.507 1.00 97.69 298 THR A N 1
ATOM 2185 C CA . THR A 1 298 ? 21.036 18.904 8.286 1.00 97.69 298 THR A CA 1
ATOM 2186 C C . THR A 1 298 ? 19.875 18.731 9.278 1.00 97.69 298 THR A C 1
ATOM 2188 O O . THR A 1 298 ? 19.892 19.311 10.362 1.00 97.69 298 THR A O 1
ATOM 2191 N N . HIS A 1 299 ? 18.893 17.883 8.954 1.00 97.56 299 HIS A N 1
ATOM 2192 C CA . HIS A 1 299 ? 17.708 17.620 9.780 1.00 97.56 299 HIS A CA 1
ATOM 2193 C C . HIS A 1 299 ? 17.764 16.304 10.584 1.00 97.56 299 HIS A C 1
ATOM 2195 O O . HIS A 1 299 ? 16.777 15.940 11.231 1.00 97.56 299 HIS A O 1
ATOM 2201 N N . GLN A 1 300 ? 18.901 15.593 10.587 1.00 98.19 300 GLN A N 1
ATOM 2202 C CA . GLN A 1 300 ? 18.986 14.210 11.083 1.00 98.19 300 GLN A CA 1
ATOM 2203 C C . GLN A 1 300 ? 18.584 14.052 12.561 1.00 98.19 300 GLN A C 1
ATOM 2205 O O . GLN A 1 300 ? 17.927 13.076 12.904 1.00 98.19 300 GLN A O 1
ATOM 2210 N N . GLU A 1 301 ? 18.877 15.025 13.431 1.00 98.44 301 GLU A N 1
ATOM 2211 C CA . GLU A 1 301 ? 18.453 14.986 14.844 1.00 98.44 301 GLU A CA 1
ATOM 2212 C C . GLU A 1 301 ? 16.924 15.071 15.004 1.00 98.44 301 GLU A C 1
ATOM 2214 O O . GLU A 1 301 ? 16.337 14.362 15.822 1.00 98.44 301 GLU A O 1
ATOM 2219 N N . ALA A 1 302 ? 16.246 15.888 14.190 1.00 97.88 302 ALA A N 1
ATOM 2220 C CA . ALA A 1 302 ? 14.788 16.023 14.229 1.00 97.88 302 ALA A CA 1
ATOM 2221 C C . ALA A 1 302 ? 14.083 14.786 13.645 1.00 97.88 302 ALA A C 1
ATOM 2223 O O . ALA A 1 302 ? 13.072 14.330 14.187 1.00 97.88 302 ALA A O 1
ATOM 2224 N N . ALA A 1 303 ? 14.650 14.193 12.588 1.00 97.62 303 ALA A N 1
ATOM 2225 C CA . ALA A 1 303 ? 14.198 12.907 12.067 1.00 97.62 303 ALA A CA 1
ATOM 2226 C C . ALA A 1 303 ? 14.390 11.791 13.115 1.00 97.62 303 ALA A C 1
ATOM 2228 O O . ALA A 1 303 ? 13.440 11.077 13.438 1.00 97.62 303 ALA A O 1
ATOM 2229 N N . ALA A 1 304 ? 15.574 11.686 13.727 1.00 98.44 304 ALA A N 1
ATOM 2230 C CA . ALA A 1 304 ? 15.850 10.691 14.763 1.00 98.44 304 ALA A CA 1
ATOM 2231 C C . ALA A 1 304 ? 14.908 10.846 15.970 1.00 98.44 304 ALA A C 1
ATOM 2233 O O . ALA A 1 304 ? 14.358 9.853 16.448 1.00 98.44 304 ALA A O 1
ATOM 2234 N N . ALA A 1 305 ? 14.635 12.082 16.408 1.00 97.94 305 ALA A N 1
ATOM 2235 C CA . ALA A 1 305 ? 13.667 12.373 17.465 1.00 97.94 305 ALA A CA 1
ATOM 2236 C C . ALA A 1 305 ? 12.236 11.922 17.109 1.00 97.94 305 ALA A C 1
ATOM 2238 O O . ALA A 1 305 ? 11.565 11.329 17.958 1.00 97.94 305 ALA A O 1
ATOM 2239 N N . SER A 1 306 ? 11.790 12.138 15.865 1.00 97.00 306 SER A N 1
ATOM 2240 C CA . SER A 1 306 ? 10.499 11.646 15.359 1.00 97.00 306 SER A CA 1
ATOM 2241 C C . SER A 1 306 ? 10.410 10.114 15.436 1.00 97.00 306 SER A C 1
ATOM 2243 O O . SER A 1 306 ? 9.529 9.585 16.120 1.00 97.00 306 SER A O 1
ATOM 2245 N N . LEU A 1 307 ? 11.370 9.393 14.842 1.00 97.06 307 LEU A N 1
ATOM 2246 C CA . LEU A 1 307 ? 11.378 7.923 14.820 1.00 97.06 307 LEU A CA 1
ATOM 2247 C C . LEU A 1 307 ? 11.510 7.319 16.232 1.00 97.06 307 LEU A C 1
ATOM 2249 O O . LEU A 1 307 ? 10.766 6.413 16.607 1.00 97.06 307 LEU A O 1
ATOM 2253 N N . ASN A 1 308 ? 12.396 7.871 17.067 1.00 97.94 308 ASN A N 1
ATOM 2254 C CA . ASN A 1 308 ? 12.588 7.452 18.459 1.00 97.94 308 ASN A CA 1
ATOM 2255 C C . ASN A 1 308 ? 11.310 7.591 19.307 1.00 97.94 308 ASN A C 1
ATOM 2257 O O . ASN A 1 308 ? 11.080 6.784 20.219 1.00 97.94 308 ASN A O 1
ATOM 2261 N N . SER A 1 309 ? 10.489 8.601 19.007 1.00 97.31 309 SER A N 1
ATOM 2262 C CA . SER A 1 309 ? 9.255 8.905 19.736 1.00 97.31 309 SER A CA 1
ATOM 2263 C C . SER A 1 309 ? 8.066 8.088 19.230 1.00 97.31 309 SER A C 1
ATOM 2265 O O . SER A 1 309 ? 7.347 7.523 20.053 1.00 97.31 309 SER A O 1
ATOM 2267 N N . ILE A 1 310 ? 7.909 7.919 17.911 1.00 97.00 310 ILE A N 1
ATOM 2268 C CA . ILE A 1 310 ? 6.895 7.031 17.308 1.00 97.00 310 ILE A CA 1
ATOM 2269 C C . ILE A 1 310 ? 7.114 5.582 17.768 1.00 97.00 310 ILE A C 1
ATOM 2271 O O . ILE A 1 310 ? 6.208 4.950 18.317 1.00 97.00 310 ILE A O 1
ATOM 2275 N N . THR A 1 311 ? 8.335 5.063 17.634 1.00 97.19 311 THR A N 1
ATOM 2276 C CA . THR A 1 311 ? 8.658 3.691 18.052 1.00 97.19 311 THR A CA 1
ATOM 2277 C C . THR A 1 311 ? 8.664 3.553 19.582 1.00 97.19 311 THR A C 1
ATOM 2279 O O . THR A 1 311 ? 8.286 2.508 20.109 1.00 97.19 311 THR A O 1
ATOM 2282 N N . GLY A 1 312 ? 8.991 4.621 20.322 1.00 96.81 312 GLY A N 1
ATOM 2283 C CA . GLY A 1 312 ? 8.858 4.670 21.784 1.00 96.81 312 GLY A CA 1
ATOM 2284 C C . GLY A 1 312 ? 7.406 4.581 22.271 1.00 96.81 312 GLY A C 1
ATOM 2285 O O . GLY A 1 312 ? 7.118 3.825 23.198 1.00 96.81 312 GLY A O 1
ATOM 2286 N N . TRP A 1 313 ? 6.484 5.290 21.613 1.00 96.50 313 TRP A N 1
ATOM 2287 C CA . TRP A 1 313 ? 5.043 5.208 21.874 1.00 96.50 313 TRP A CA 1
ATOM 2288 C C . TRP A 1 313 ? 4.517 3.787 21.649 1.00 96.50 313 TRP A C 1
ATOM 2290 O O . TRP A 1 313 ? 3.791 3.249 22.488 1.00 96.50 313 TRP A O 1
ATOM 2300 N N . ARG A 1 314 ? 4.923 3.153 20.539 1.00 95.75 314 ARG A N 1
ATOM 2301 C CA . ARG A 1 314 ? 4.584 1.753 20.233 1.00 95.75 314 ARG A CA 1
ATOM 2302 C C . ARG A 1 314 ? 5.113 0.798 21.306 1.00 95.75 314 ARG A C 1
ATOM 2304 O O . ARG A 1 314 ? 4.363 -0.065 21.749 1.00 95.75 314 ARG A O 1
ATOM 2311 N N . ALA A 1 315 ? 6.350 0.984 21.771 1.00 96.62 315 ALA A N 1
ATOM 2312 C CA . ALA A 1 315 ? 6.954 0.143 22.805 1.00 96.62 315 ALA A CA 1
ATOM 2313 C C . ALA A 1 315 ? 6.221 0.230 24.161 1.00 96.62 315 ALA A C 1
ATOM 2315 O O . ALA A 1 315 ? 5.859 -0.809 24.714 1.00 96.62 315 ALA A O 1
ATOM 2316 N N . GLU A 1 316 ? 5.933 1.431 24.683 1.00 95.94 316 GLU A N 1
ATOM 2317 C CA . GLU A 1 316 ? 5.182 1.567 25.949 1.00 95.94 316 GLU A CA 1
ATOM 2318 C C . GLU A 1 316 ? 3.727 1.089 25.793 1.00 95.94 316 GLU A C 1
ATOM 2320 O O . GLU A 1 316 ? 3.222 0.392 26.671 1.00 95.94 316 GLU A O 1
ATOM 2325 N N . THR A 1 317 ? 3.075 1.361 24.653 1.00 95.25 317 THR A N 1
ATOM 2326 C CA . THR A 1 317 ? 1.728 0.832 24.367 1.00 95.25 317 THR A CA 1
ATOM 2327 C C . THR A 1 317 ? 1.727 -0.700 24.386 1.00 95.25 317 THR A C 1
ATOM 2329 O O . THR A 1 317 ? 0.926 -1.306 25.096 1.00 95.25 317 THR A O 1
ATOM 2332 N N . ASN A 1 318 ? 2.650 -1.345 23.666 1.00 96.12 318 ASN A N 1
ATOM 2333 C CA . ASN A 1 318 ? 2.762 -2.805 23.630 1.00 96.12 318 ASN A CA 1
ATOM 2334 C C . ASN A 1 318 ? 3.104 -3.390 25.004 1.00 96.12 318 ASN A C 1
ATOM 2336 O O . ASN A 1 318 ? 2.582 -4.447 25.357 1.00 96.12 318 ASN A O 1
ATOM 2340 N N . LYS A 1 319 ? 3.916 -2.699 25.812 1.00 96.56 319 LYS A N 1
ATOM 2341 C CA . LYS A 1 319 ? 4.189 -3.082 27.201 1.00 96.56 319 LYS A CA 1
ATOM 2342 C C . LYS A 1 319 ? 2.910 -3.078 28.046 1.00 96.56 319 LYS A C 1
ATOM 2344 O O . LYS A 1 319 ? 2.628 -4.094 28.672 1.00 96.56 319 LYS A O 1
ATOM 2349 N N . ARG A 1 320 ? 2.087 -2.022 28.007 1.00 96.88 320 ARG A N 1
ATOM 2350 C CA . ARG A 1 320 ? 0.795 -1.993 28.734 1.00 96.88 320 ARG A CA 1
ATOM 2351 C C . ARG A 1 320 ? -0.165 -3.075 28.263 1.00 96.88 320 ARG A C 1
ATOM 2353 O O . ARG A 1 320 ? -0.775 -3.766 29.074 1.00 96.88 320 ARG A O 1
ATOM 2360 N N . ARG A 1 321 ? -0.234 -3.293 26.950 1.00 96.69 321 ARG A N 1
ATOM 2361 C CA . ARG A 1 321 ? -1.012 -4.388 26.358 1.00 96.69 321 ARG A CA 1
ATOM 2362 C C . ARG A 1 321 ? -0.493 -5.771 26.777 1.00 96.69 321 ARG A C 1
ATOM 2364 O O . ARG A 1 321 ? -1.296 -6.678 26.960 1.00 96.69 321 ARG A O 1
ATOM 2371 N N . SER A 1 322 ? 0.813 -5.913 27.017 1.00 97.44 322 SER A N 1
ATOM 2372 C CA . SER A 1 322 ? 1.426 -7.137 27.559 1.00 97.44 322 SER A CA 1
ATOM 2373 C C . SER A 1 322 ? 1.118 -7.346 29.046 1.00 97.44 322 SER A C 1
ATOM 2375 O O . SER A 1 322 ? 0.766 -8.452 29.449 1.00 97.44 322 SER A O 1
ATOM 2377 N N . GLU A 1 323 ? 1.208 -6.282 29.855 1.00 97.12 323 GLU A N 1
ATOM 2378 C CA . GLU A 1 323 ? 0.813 -6.271 31.274 1.00 97.12 323 GLU A CA 1
ATOM 2379 C C . GLU A 1 323 ? -0.658 -6.701 31.431 1.00 97.12 323 GLU A C 1
ATOM 2381 O O . GLU A 1 323 ? -0.975 -7.522 32.290 1.00 97.12 323 GLU A O 1
ATOM 2386 N N . LYS A 1 324 ? -1.538 -6.209 30.549 1.00 95.50 324 LYS A N 1
ATOM 2387 C CA . LYS A 1 324 ? -2.968 -6.546 30.492 1.00 95.50 324 LYS A CA 1
ATOM 2388 C C . LYS A 1 324 ? -3.250 -7.983 30.027 1.00 95.50 324 LYS A C 1
ATOM 2390 O O . LYS A 1 324 ? -4.100 -8.641 30.621 1.00 95.50 324 LYS A O 1
ATOM 2395 N N . ALA A 1 325 ? -2.557 -8.465 28.991 1.00 96.06 325 ALA A N 1
ATOM 2396 C CA . ALA A 1 325 ? -2.808 -9.778 28.386 1.00 96.06 325 ALA A CA 1
ATOM 2397 C C . ALA A 1 325 ? -2.102 -10.955 29.093 1.00 96.06 325 ALA A C 1
ATOM 2399 O O . ALA A 1 325 ? -2.351 -12.111 28.758 1.00 96.06 325 ALA A O 1
ATOM 2400 N N . GLY A 1 326 ? -1.172 -10.693 30.022 1.00 96.69 326 GLY A N 1
ATOM 2401 C CA . GLY A 1 326 ? -0.378 -11.736 30.693 1.00 96.69 326 GLY A CA 1
ATOM 2402 C C . GLY A 1 326 ? 0.652 -12.440 29.792 1.00 96.69 326 GLY A C 1
ATOM 2403 O O . GLY A 1 326 ? 1.274 -13.417 30.207 1.00 96.69 326 GLY A O 1
ATOM 2404 N N . ARG A 1 327 ? 0.857 -11.941 28.568 1.00 95.81 327 ARG A N 1
ATOM 2405 C CA . ARG A 1 327 ? 1.799 -12.439 27.550 1.00 95.81 327 ARG A CA 1
ATOM 2406 C C . ARG A 1 327 ? 2.531 -11.264 26.907 1.00 95.81 327 ARG A C 1
ATOM 2408 O O . ARG A 1 327 ? 1.993 -10.163 26.876 1.00 95.81 327 ARG A O 1
ATOM 2415 N N . LYS A 1 328 ? 3.717 -11.477 26.325 1.00 95.19 328 LYS A N 1
ATOM 2416 C CA . LYS A 1 328 ? 4.340 -10.430 25.495 1.00 95.19 328 LYS A CA 1
ATOM 2417 C C . LYS A 1 328 ? 3.499 -10.208 24.230 1.00 95.19 328 LYS A C 1
ATOM 2419 O O . LYS A 1 328 ? 3.266 -11.150 23.477 1.00 95.19 328 LYS A O 1
ATOM 2424 N N . VAL A 1 329 ? 3.112 -8.960 23.988 1.00 96.56 329 VAL A N 1
ATOM 2425 C CA . VAL A 1 329 ? 2.656 -8.458 22.686 1.00 96.56 329 VAL A CA 1
ATOM 2426 C C . VAL A 1 329 ? 3.900 -8.078 21.882 1.00 96.56 329 VAL A C 1
ATOM 2428 O O . VAL A 1 329 ? 4.708 -7.260 22.332 1.00 96.56 329 VAL A O 1
ATOM 2431 N N . HIS A 1 330 ? 4.108 -8.702 20.725 1.00 96.31 330 HIS A N 1
ATOM 2432 C CA . HIS A 1 330 ? 5.279 -8.447 19.886 1.00 96.31 330 HIS A CA 1
ATOM 2433 C C . HIS A 1 330 ? 5.134 -7.127 19.121 1.00 96.31 330 HIS A C 1
ATOM 2435 O O . HIS A 1 330 ? 4.031 -6.722 18.750 1.00 96.31 330 HIS A O 1
ATOM 2441 N N . TYR A 1 331 ? 6.252 -6.484 18.776 1.00 96.12 331 TYR A N 1
ATOM 2442 C CA . TYR A 1 331 ? 6.238 -5.287 17.929 1.00 96.12 331 TYR A CA 1
ATOM 2443 C C . TYR A 1 331 ? 5.621 -5.509 16.533 1.00 96.12 331 TYR A C 1
ATOM 2445 O O . TYR A 1 331 ? 5.189 -4.550 15.896 1.00 96.12 331 TYR A O 1
ATOM 2453 N N . LEU A 1 332 ? 5.530 -6.769 16.085 1.00 97.00 332 LEU A N 1
ATOM 2454 C CA . LEU A 1 332 ? 4.887 -7.172 14.829 1.00 97.00 332 LEU A CA 1
ATOM 2455 C C . LEU A 1 332 ? 3.370 -7.394 14.954 1.00 97.00 332 LEU A C 1
ATOM 2457 O O . LEU A 1 332 ? 2.690 -7.320 13.935 1.00 97.00 332 LEU A O 1
ATOM 2461 N N . ASP A 1 333 ? 2.820 -7.648 16.149 1.00 95.94 333 ASP A N 1
ATOM 2462 C CA . ASP A 1 333 ? 1.447 -8.171 16.309 1.00 95.94 333 ASP A CA 1
ATOM 2463 C C . ASP A 1 333 ? 0.393 -7.255 15.670 1.00 95.94 333 ASP A C 1
ATOM 2465 O O . ASP A 1 333 ? -0.514 -7.723 14.987 1.00 95.94 333 ASP A O 1
ATOM 2469 N N . SER A 1 334 ? 0.552 -5.936 15.821 1.00 93.62 334 SER A N 1
ATOM 2470 C CA . SER A 1 334 ? -0.331 -4.935 15.205 1.00 93.62 334 SER A CA 1
ATOM 2471 C C . SER A 1 334 ? -0.268 -4.954 13.669 1.00 93.62 334 SER A C 1
ATOM 2473 O O . SER A 1 334 ? -1.296 -4.836 12.997 1.00 93.62 334 SER A O 1
ATOM 2475 N N . ALA A 1 335 ? 0.923 -5.159 13.095 1.00 94.44 335 ALA A N 1
ATOM 2476 C CA . ALA A 1 335 ? 1.119 -5.221 11.648 1.00 94.44 335 ALA A CA 1
ATOM 2477 C C . ALA A 1 335 ? 0.611 -6.548 11.060 1.00 94.44 335 ALA A C 1
ATOM 2479 O O . ALA A 1 335 ? -0.084 -6.536 10.046 1.00 94.44 335 ALA A O 1
ATOM 2480 N N . LEU A 1 336 ? 0.887 -7.675 11.723 1.00 96.62 336 LEU A N 1
ATOM 2481 C CA . LEU A 1 336 ? 0.385 -9.006 11.362 1.00 96.62 336 LEU A CA 1
ATOM 2482 C C . LEU A 1 336 ? -1.149 -9.064 11.426 1.00 96.62 336 LEU A C 1
ATOM 2484 O O . LEU A 1 336 ? -1.798 -9.496 10.476 1.00 96.62 336 LEU A O 1
ATOM 2488 N N . HIS A 1 337 ? -1.741 -8.527 12.498 1.00 95.44 337 HIS A N 1
ATOM 2489 C CA . HIS A 1 337 ? -3.190 -8.399 12.641 1.00 95.44 337 HIS A CA 1
ATOM 2490 C C . HIS A 1 337 ? -3.808 -7.516 11.543 1.00 95.44 337 HIS A C 1
ATOM 2492 O O . HIS A 1 337 ? -4.830 -7.885 10.960 1.00 95.44 337 HIS A O 1
ATOM 2498 N N . SER A 1 338 ? -3.184 -6.375 11.228 1.00 93.00 338 SER A N 1
ATOM 2499 C CA . SER A 1 338 ? -3.657 -5.461 10.174 1.00 93.00 338 SER A CA 1
ATOM 2500 C C . SER A 1 338 ? -3.564 -6.065 8.767 1.00 93.00 338 SER A C 1
ATOM 2502 O O . SER A 1 338 ? -4.378 -5.729 7.911 1.00 93.00 338 SER A O 1
ATOM 2504 N N . ASN A 1 339 ? -2.606 -6.971 8.542 1.00 94.31 339 ASN A N 1
ATOM 2505 C CA . ASN A 1 339 ? -2.410 -7.709 7.290 1.00 94.31 339 ASN A CA 1
ATOM 2506 C C . ASN A 1 339 ? -3.074 -9.104 7.287 1.00 94.31 339 ASN A C 1
ATOM 2508 O O . ASN A 1 339 ? -2.885 -9.877 6.353 1.00 94.31 339 ASN A O 1
ATOM 2512 N N . ARG A 1 340 ? -3.863 -9.426 8.327 1.00 95.75 340 ARG A N 1
ATOM 2513 C CA . ARG A 1 340 ? -4.593 -10.697 8.492 1.00 95.75 340 ARG A CA 1
ATOM 2514 C C . ARG A 1 340 ? -3.725 -11.926 8.184 1.00 95.75 340 ARG A C 1
ATOM 2516 O O . ARG A 1 340 ? -4.091 -12.736 7.339 1.00 95.75 340 ARG A O 1
ATOM 2523 N N . MET A 1 341 ? -2.573 -12.032 8.839 1.00 96.31 341 MET A N 1
ATOM 2524 C CA . MET A 1 341 ? -1.606 -13.109 8.595 1.00 96.31 341 MET A CA 1
ATOM 2525 C C . MET A 1 341 ? -0.863 -13.525 9.871 1.00 96.31 341 MET A C 1
ATOM 2527 O O . MET A 1 341 ? -0.770 -12.745 10.825 1.00 96.31 341 MET A O 1
ATOM 2531 N N . THR A 1 342 ? -0.306 -14.737 9.899 1.00 97.12 342 THR A N 1
ATOM 2532 C CA . THR A 1 342 ? 0.512 -15.227 11.023 1.00 97.12 342 THR A CA 1
ATOM 2533 C C . THR A 1 342 ? 1.973 -14.778 10.914 1.00 97.12 342 THR A C 1
ATOM 2535 O O . THR A 1 342 ? 2.485 -14.464 9.836 1.00 97.12 342 THR A O 1
ATOM 2538 N N . LYS A 1 343 ? 2.697 -14.796 12.046 1.00 97.06 343 LYS A N 1
ATOM 2539 C CA . LYS A 1 343 ? 4.152 -14.574 12.040 1.00 97.06 343 LYS A CA 1
ATOM 2540 C C . LYS A 1 343 ? 4.887 -15.653 11.234 1.00 97.06 343 LYS A C 1
ATOM 2542 O O . LYS A 1 343 ? 5.870 -15.335 10.582 1.00 97.06 343 LYS A O 1
ATOM 2547 N N . LYS A 1 344 ? 4.417 -16.905 11.240 1.00 98.38 344 LYS A N 1
ATOM 2548 C CA . LYS A 1 344 ? 5.062 -17.986 10.481 1.00 98.38 344 LYS A CA 1
ATOM 2549 C C . LYS A 1 344 ? 4.963 -17.751 8.973 1.00 98.38 344 LYS A C 1
ATOM 2551 O O . LYS A 1 344 ? 5.949 -17.971 8.285 1.00 98.38 344 LYS A O 1
ATOM 2556 N N . SER A 1 345 ? 3.828 -17.251 8.477 1.00 98.25 345 SER A N 1
ATOM 2557 C CA . SER A 1 345 ? 3.668 -16.862 7.069 1.00 98.25 345 SER A CA 1
ATOM 2558 C C . SER A 1 345 ? 4.663 -15.764 6.673 1.00 98.25 345 SER A C 1
ATOM 2560 O O . SER A 1 345 ? 5.273 -15.829 5.608 1.00 98.25 345 SER A O 1
ATOM 2562 N N . LEU A 1 346 ? 4.891 -14.785 7.561 1.00 98.19 346 LEU A N 1
ATOM 2563 C CA . LEU A 1 346 ? 5.930 -13.764 7.379 1.00 98.19 346 LEU A CA 1
ATOM 2564 C C . LEU A 1 346 ? 7.343 -14.369 7.405 1.00 98.19 346 LEU A C 1
ATOM 2566 O O . LEU A 1 346 ? 8.161 -14.039 6.553 1.00 98.19 346 LEU A O 1
ATOM 2570 N N . ASP A 1 347 ? 7.629 -15.259 8.356 1.00 98.44 347 ASP A N 1
ATOM 2571 C CA . ASP A 1 347 ? 8.939 -15.899 8.512 1.00 98.44 347 ASP A CA 1
ATOM 2572 C C . ASP A 1 347 ? 9.279 -16.808 7.313 1.00 98.44 347 ASP A C 1
ATOM 2574 O O . ASP A 1 347 ? 10.413 -16.787 6.837 1.00 98.44 347 ASP A O 1
ATOM 2578 N N . ALA A 1 348 ? 8.305 -17.559 6.787 1.00 98.62 348 ALA A N 1
ATOM 2579 C CA . ALA A 1 348 ? 8.453 -18.412 5.605 1.00 98.62 348 ALA A CA 1
ATOM 2580 C C . ALA A 1 348 ? 8.700 -17.589 4.329 1.00 98.62 348 ALA A C 1
ATOM 2582 O O . ALA A 1 348 ? 9.611 -17.907 3.559 1.00 98.62 348 ALA A O 1
ATOM 2583 N N . MET A 1 349 ? 7.958 -16.490 4.148 1.00 98.38 349 MET A N 1
ATOM 2584 C CA . MET A 1 349 ? 8.190 -15.532 3.065 1.00 98.38 349 MET A CA 1
ATOM 2585 C C . MET A 1 349 ? 9.590 -14.909 3.166 1.00 98.38 349 MET A C 1
ATOM 2587 O O . MET A 1 349 ? 10.344 -14.922 2.197 1.00 98.38 349 MET A O 1
ATOM 2591 N N . MET A 1 350 ? 9.964 -14.388 4.340 1.00 98.38 350 MET A N 1
ATOM 2592 C CA . MET A 1 350 ? 11.258 -13.726 4.544 1.00 98.38 350 MET A CA 1
ATOM 2593 C C . MET A 1 350 ? 12.444 -14.693 4.424 1.00 98.38 350 MET A C 1
ATOM 2595 O O . MET A 1 350 ? 13.502 -14.277 3.956 1.00 98.38 350 MET A O 1
ATOM 2599 N N . LEU A 1 351 ? 12.277 -15.974 4.780 1.00 98.56 351 LEU A N 1
ATOM 2600 C CA . LEU A 1 351 ? 13.269 -17.021 4.522 1.00 98.56 351 LEU A CA 1
ATOM 2601 C C . LEU A 1 351 ? 13.497 -17.205 3.017 1.00 98.56 351 LEU A C 1
ATOM 2603 O O . LEU A 1 351 ? 14.635 -17.109 2.564 1.00 98.56 351 LEU A O 1
ATOM 2607 N N . ALA A 1 352 ? 12.428 -17.411 2.244 1.00 98.56 352 ALA A N 1
ATOM 2608 C CA . ALA A 1 352 ? 12.527 -17.579 0.795 1.00 98.56 352 ALA A CA 1
ATOM 2609 C C . ALA A 1 352 ? 13.127 -16.330 0.113 1.00 98.56 352 ALA A C 1
ATOM 2611 O O . ALA A 1 352 ? 13.911 -16.445 -0.826 1.00 98.56 352 ALA A O 1
ATOM 2612 N N . VAL A 1 353 ? 12.831 -15.130 0.622 1.00 98.31 353 VAL A N 1
ATOM 2613 C CA . VAL A 1 353 ? 13.410 -13.873 0.124 1.00 98.31 353 VAL A CA 1
ATOM 2614 C C . VAL A 1 353 ? 14.901 -13.725 0.486 1.00 98.31 353 VAL A C 1
ATOM 2616 O O . VAL A 1 353 ? 15.678 -13.271 -0.352 1.00 98.31 353 VAL A O 1
ATOM 2619 N N . ASP A 1 354 ? 15.347 -14.155 1.673 1.00 98.19 354 ASP A N 1
ATOM 2620 C CA . ASP A 1 354 ? 16.778 -14.166 2.045 1.00 98.19 354 ASP A CA 1
ATOM 2621 C C . ASP A 1 354 ? 17.577 -15.215 1.240 1.00 98.19 354 ASP A C 1
ATOM 2623 O O . ASP A 1 354 ? 18.716 -14.949 0.841 1.00 98.19 354 ASP A O 1
ATOM 2627 N N . GLU A 1 355 ? 16.955 -16.358 0.920 1.00 98.19 355 GLU A N 1
ATOM 2628 C CA . GLU A 1 355 ? 17.464 -17.352 -0.040 1.00 98.19 355 GLU A CA 1
ATOM 2629 C C . GLU A 1 355 ? 17.581 -16.764 -1.459 1.00 98.19 355 GLU A C 1
ATOM 2631 O O . GLU A 1 355 ? 18.596 -16.971 -2.125 1.00 98.19 355 GLU A O 1
ATOM 2636 N N . ALA A 1 356 ? 16.587 -15.985 -1.905 1.00 97.69 356 ALA A N 1
ATOM 2637 C CA . ALA A 1 356 ? 16.545 -15.366 -3.232 1.00 97.69 356 ALA A CA 1
ATOM 2638 C C . ALA A 1 356 ? 17.373 -14.077 -3.378 1.00 97.69 356 ALA A C 1
ATOM 2640 O O . ALA A 1 356 ? 17.548 -13.593 -4.496 1.00 97.69 356 ALA A O 1
ATOM 2641 N N . ARG A 1 357 ? 17.931 -13.514 -2.301 1.00 97.69 357 ARG A N 1
ATOM 2642 C CA . ARG A 1 357 ? 18.763 -12.294 -2.349 1.00 97.69 357 ARG A CA 1
ATOM 2643 C C . ARG A 1 357 ? 19.828 -12.282 -3.470 1.00 97.69 357 ARG A C 1
ATOM 2645 O O . ARG A 1 357 ? 19.956 -11.241 -4.118 1.00 97.69 357 ARG A O 1
ATOM 2652 N N . PRO A 1 358 ? 20.584 -13.367 -3.755 1.00 98.19 358 PRO A N 1
ATOM 2653 C CA . PRO A 1 358 ? 21.570 -13.364 -4.840 1.00 98.19 358 PRO A CA 1
ATOM 2654 C C . PRO A 1 358 ? 20.960 -13.107 -6.226 1.00 98.19 358 PRO A C 1
ATOM 2656 O O . PRO A 1 358 ? 21.632 -12.548 -7.089 1.00 98.19 358 PRO A O 1
ATOM 2659 N N . LEU A 1 359 ? 19.683 -13.449 -6.438 1.00 98.25 359 LEU A N 1
ATOM 2660 C CA . LEU A 1 359 ? 18.956 -13.179 -7.680 1.00 98.25 359 LEU A CA 1
ATOM 2661 C C . LEU A 1 359 ? 18.730 -11.676 -7.889 1.00 98.25 359 LEU A C 1
ATOM 2663 O O . LEU A 1 359 ? 18.949 -11.166 -8.984 1.00 98.25 359 LEU A O 1
ATOM 2667 N N . ALA A 1 360 ? 18.348 -10.957 -6.833 1.00 96.62 360 ALA A N 1
ATOM 2668 C CA . ALA A 1 360 ? 18.182 -9.505 -6.872 1.00 96.62 360 ALA A CA 1
ATOM 2669 C C . ALA A 1 360 ? 19.526 -8.776 -7.029 1.00 96.62 360 ALA A C 1
ATOM 2671 O O . ALA A 1 360 ? 19.631 -7.803 -7.774 1.00 96.62 360 ALA A O 1
ATOM 2672 N N . GLN A 1 361 ? 20.584 -9.298 -6.403 1.00 97.44 361 GLN A N 1
ATOM 2673 C CA . GLN A 1 361 ? 21.951 -8.811 -6.599 1.00 97.44 361 GLN A CA 1
ATOM 2674 C C . GLN A 1 361 ? 22.449 -9.059 -8.035 1.00 97.44 361 GLN A C 1
ATOM 2676 O O . GLN A 1 361 ? 23.113 -8.193 -8.602 1.00 97.44 361 GLN A O 1
ATOM 2681 N N . ARG A 1 362 ? 22.087 -10.193 -8.658 1.00 97.38 362 ARG A N 1
ATOM 2682 C CA . ARG A 1 362 ? 22.327 -10.462 -10.088 1.00 97.38 362 ARG A CA 1
ATOM 2683 C C . ARG A 1 362 ? 21.566 -9.474 -10.974 1.00 97.38 362 ARG A C 1
ATOM 2685 O O . ARG A 1 362 ? 22.192 -8.840 -11.816 1.00 97.38 362 ARG A O 1
ATOM 2692 N N . ALA A 1 363 ? 20.267 -9.279 -10.740 1.00 96.75 363 ALA A N 1
ATOM 2693 C CA . ALA A 1 363 ? 19.443 -8.317 -11.477 1.00 96.75 363 ALA A CA 1
ATOM 2694 C C . ALA A 1 363 ? 20.053 -6.902 -11.468 1.00 96.75 363 ALA A C 1
ATOM 2696 O O . ALA A 1 363 ? 20.196 -6.281 -12.521 1.00 96.75 363 ALA A O 1
ATOM 2697 N N . LEU A 1 364 ? 20.513 -6.435 -10.302 1.00 95.56 364 LEU A N 1
ATOM 2698 C CA . LEU A 1 364 ? 21.151 -5.126 -10.160 1.00 95.56 364 LEU A CA 1
ATOM 2699 C C . LEU A 1 364 ? 22.513 -5.041 -10.878 1.00 95.56 364 LEU A C 1
ATOM 2701 O O . LEU A 1 364 ? 22.801 -4.048 -11.543 1.00 95.56 364 LEU A O 1
ATOM 2705 N N . LYS A 1 365 ? 23.336 -6.098 -10.833 1.00 96.25 365 LYS A N 1
ATOM 2706 C CA . LYS A 1 365 ? 24.601 -6.162 -11.596 1.00 96.25 365 LYS A CA 1
ATOM 2707 C C . LYS A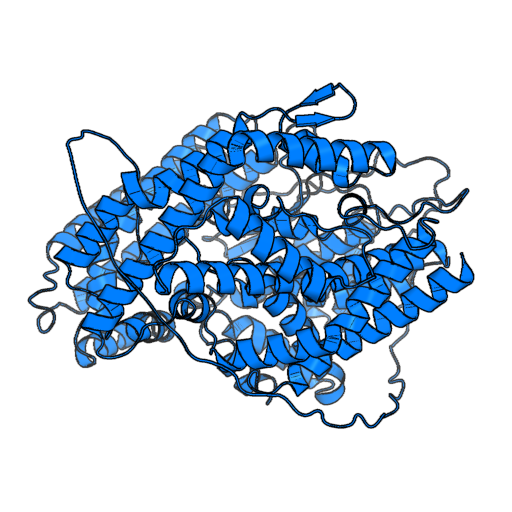 1 365 ? 24.373 -6.175 -13.114 1.00 96.25 365 LYS A C 1
ATOM 2709 O O . LYS A 1 365 ? 25.168 -5.592 -13.849 1.00 96.25 365 LYS A O 1
ATOM 2714 N N . LEU A 1 366 ? 23.280 -6.778 -13.586 1.00 95.94 366 LEU A N 1
ATOM 2715 C CA . LEU A 1 366 ? 22.878 -6.744 -14.997 1.00 95.94 366 LEU A CA 1
ATOM 2716 C C . LEU A 1 366 ? 22.412 -5.343 -15.421 1.00 95.94 366 LEU A C 1
ATOM 2718 O O . LEU A 1 366 ? 22.828 -4.863 -16.476 1.00 95.94 366 LEU A O 1
ATOM 2722 N N . GLN A 1 367 ? 21.654 -4.641 -14.569 1.00 95.00 367 GLN A N 1
ATOM 2723 C CA . GLN A 1 367 ? 21.335 -3.220 -14.771 1.00 95.00 367 GLN A CA 1
ATOM 2724 C C . GLN A 1 367 ? 22.612 -2.361 -14.833 1.00 95.00 367 GLN A C 1
ATOM 2726 O O . GLN A 1 367 ? 22.763 -1.546 -15.745 1.00 95.00 367 GLN A O 1
ATOM 2731 N N . ALA A 1 368 ? 23.578 -2.595 -13.935 1.00 94.00 368 ALA A N 1
ATOM 2732 C CA . ALA A 1 368 ? 24.871 -1.909 -13.942 1.00 94.00 368 ALA A CA 1
ATOM 2733 C C . ALA A 1 368 ? 25.688 -2.169 -15.223 1.00 94.00 368 ALA A C 1
ATOM 2735 O O . ALA A 1 368 ? 26.329 -1.247 -15.733 1.00 94.00 368 ALA A O 1
ATOM 2736 N N . LYS A 1 369 ? 25.658 -3.399 -15.763 1.00 94.00 369 LYS A N 1
ATOM 2737 C CA . LYS A 1 369 ? 26.287 -3.730 -17.052 1.00 94.00 369 LYS A CA 1
ATOM 2738 C C . LYS A 1 369 ? 25.612 -2.983 -18.207 1.00 94.00 369 LYS A C 1
ATOM 2740 O O . LYS A 1 369 ? 26.310 -2.352 -18.995 1.00 94.00 369 LYS A O 1
ATOM 2745 N N . ALA A 1 370 ? 24.284 -3.025 -18.300 1.00 92.25 370 ALA A N 1
ATOM 2746 C CA . ALA A 1 370 ? 23.540 -2.401 -19.396 1.00 92.25 370 ALA A CA 1
ATOM 2747 C C . ALA A 1 370 ? 23.650 -0.860 -19.406 1.00 92.25 370 ALA A C 1
ATOM 2749 O O . ALA A 1 370 ? 23.661 -0.244 -20.469 1.00 92.25 370 ALA A O 1
ATOM 2750 N N . LEU A 1 371 ? 23.823 -0.232 -18.237 1.00 91.38 371 LEU A N 1
ATOM 2751 C CA . LEU A 1 371 ? 24.153 1.197 -18.112 1.00 91.38 371 LEU A CA 1
ATOM 2752 C C . LEU A 1 371 ? 25.642 1.523 -18.359 1.00 91.38 371 LEU A C 1
ATOM 2754 O O . LEU A 1 371 ? 26.032 2.684 -18.259 1.00 91.38 371 LEU A O 1
ATOM 2758 N N . GLY A 1 372 ? 26.492 0.532 -18.650 1.00 91.12 372 GLY A N 1
ATOM 2759 C CA . GLY A 1 372 ? 27.924 0.732 -18.902 1.00 91.12 372 GLY A CA 1
ATOM 2760 C C . GLY A 1 372 ? 28.755 1.100 -17.665 1.00 91.12 372 GLY A C 1
ATOM 2761 O O . GLY A 1 372 ? 29.875 1.581 -17.806 1.00 91.12 372 GLY A O 1
ATOM 2762 N N . LEU A 1 373 ? 28.244 0.874 -16.449 1.00 89.50 373 LEU A N 1
ATOM 2763 C CA . LEU A 1 373 ? 28.853 1.351 -15.196 1.00 89.50 373 LEU A CA 1
ATOM 2764 C C . LEU A 1 373 ? 30.036 0.497 -14.701 1.00 89.50 373 LEU A C 1
ATOM 2766 O O . LEU A 1 373 ? 30.569 0.765 -13.628 1.00 89.50 373 LEU A O 1
ATOM 2770 N N . GLU A 1 374 ? 30.429 -0.563 -15.414 1.00 81.12 374 GLU A N 1
ATOM 2771 C CA . GLU A 1 374 ? 31.478 -1.517 -14.991 1.00 81.12 374 GLU A CA 1
ATOM 2772 C C . GLU A 1 374 ? 31.254 -2.105 -13.574 1.00 81.12 374 GLU A C 1
ATOM 2774 O O . GLU A 1 374 ? 32.203 -2.428 -12.861 1.00 81.12 374 GLU A O 1
ATOM 2779 N N . GLY A 1 375 ? 29.993 -2.209 -13.133 1.00 73.94 375 GLY A N 1
ATOM 2780 C CA . GLY A 1 375 ? 29.620 -2.644 -11.777 1.00 73.94 375 GLY A CA 1
ATOM 2781 C C . GLY A 1 375 ? 29.673 -1.554 -10.693 1.00 73.94 375 GLY A C 1
ATOM 2782 O O . GLY A 1 375 ? 29.360 -1.834 -9.540 1.00 73.94 375 GLY A O 1
ATOM 2783 N N . LYS A 1 376 ? 30.015 -0.305 -11.035 1.00 80.56 376 LYS A N 1
ATOM 2784 C CA . LYS A 1 376 ? 30.121 0.844 -10.111 1.00 80.56 376 LYS A CA 1
ATOM 2785 C C . LYS A 1 376 ? 28.755 1.483 -9.819 1.00 80.56 376 LYS A C 1
ATOM 2787 O O . LYS A 1 376 ? 28.556 2.676 -10.033 1.00 80.56 376 LYS A O 1
ATOM 2792 N N . MET A 1 377 ? 27.780 0.676 -9.408 1.00 90.69 377 MET A N 1
ATOM 2793 C CA . MET A 1 377 ? 26.413 1.148 -9.188 1.00 90.69 377 MET A CA 1
ATOM 2794 C C . MET A 1 377 ? 26.266 1.766 -7.787 1.00 90.69 377 MET A C 1
ATOM 2796 O O . MET A 1 377 ? 26.576 1.129 -6.781 1.00 90.69 377 MET A O 1
ATOM 2800 N N . THR A 1 378 ? 25.795 3.013 -7.723 1.00 93.75 378 THR A N 1
ATOM 2801 C CA . THR A 1 378 ? 25.516 3.750 -6.471 1.00 93.75 378 THR A CA 1
ATOM 2802 C C . THR A 1 378 ? 24.010 3.737 -6.160 1.00 93.75 378 THR A C 1
ATOM 2804 O O . THR A 1 378 ? 23.208 3.443 -7.053 1.00 93.75 378 THR A O 1
ATOM 2807 N N . PRO A 1 379 ? 23.564 4.086 -4.936 1.00 94.31 379 PRO A N 1
ATOM 2808 C CA . PRO A 1 379 ? 22.139 4.221 -4.622 1.00 94.31 379 PRO A CA 1
ATOM 2809 C C . PRO A 1 379 ? 21.377 5.174 -5.563 1.00 94.31 379 PRO A C 1
ATOM 2811 O O . PRO A 1 379 ? 20.199 4.940 -5.838 1.00 94.31 379 PRO A O 1
ATOM 2814 N N . ALA A 1 380 ? 22.049 6.188 -6.125 1.00 93.38 380 ALA A N 1
ATOM 2815 C CA . ALA A 1 380 ? 21.484 7.100 -7.124 1.00 93.38 380 ALA A CA 1
ATOM 2816 C C . ALA A 1 380 ? 21.061 6.407 -8.435 1.00 93.38 380 ALA A C 1
ATOM 2818 O O . ALA A 1 380 ? 20.231 6.926 -9.177 1.00 93.38 380 ALA A O 1
ATOM 2819 N N . HIS A 1 381 ? 21.600 5.221 -8.726 1.00 92.19 381 HIS A N 1
ATOM 2820 C CA . HIS A 1 381 ? 21.301 4.458 -9.938 1.00 92.19 381 HIS A CA 1
ATOM 2821 C C . HIS A 1 381 ? 20.100 3.509 -9.793 1.00 92.19 381 HIS A C 1
ATOM 2823 O O . HIS A 1 381 ? 19.619 2.992 -10.797 1.00 92.19 381 HIS A O 1
ATOM 2829 N N . LEU A 1 382 ? 19.572 3.302 -8.578 1.00 91.88 382 LEU A N 1
ATOM 2830 C CA . LEU A 1 382 ? 18.472 2.357 -8.305 1.00 91.88 382 LEU A CA 1
ATOM 2831 C C . LEU A 1 382 ? 17.140 2.705 -8.991 1.00 91.88 382 LEU A C 1
ATOM 2833 O O . LEU A 1 382 ? 16.264 1.850 -9.077 1.00 91.88 382 LEU A O 1
ATOM 2837 N N . MET A 1 383 ? 16.978 3.951 -9.438 1.00 88.56 383 MET A N 1
ATOM 2838 C CA . MET A 1 383 ? 15.779 4.453 -10.120 1.00 88.56 383 MET A CA 1
ATOM 2839 C C . MET A 1 383 ? 16.032 4.787 -11.601 1.00 88.56 383 MET A C 1
ATOM 2841 O O . MET A 1 383 ? 15.157 5.363 -12.248 1.00 88.56 383 MET A O 1
ATOM 2845 N N . ALA A 1 384 ? 17.207 4.445 -12.143 1.00 90.75 384 ALA A N 1
ATOM 2846 C CA . ALA A 1 384 ? 17.572 4.767 -13.519 1.00 90.75 384 ALA A CA 1
ATOM 2847 C C . ALA A 1 384 ? 16.611 4.115 -14.544 1.00 90.75 384 ALA A C 1
ATOM 2849 O O . ALA A 1 384 ? 16.211 2.956 -14.369 1.00 90.75 384 ALA A O 1
ATOM 2850 N N . PRO A 1 385 ? 16.250 4.826 -15.629 1.00 87.88 385 PRO A N 1
ATOM 2851 C CA . PRO A 1 385 ? 15.491 4.244 -16.731 1.00 87.88 385 PRO A CA 1
ATOM 2852 C C . PRO A 1 385 ? 16.342 3.224 -17.514 1.00 87.88 385 PRO A C 1
ATOM 2854 O O . PRO A 1 385 ? 17.575 3.274 -17.446 1.00 87.88 385 PRO A O 1
ATOM 2857 N N . PRO A 1 386 ? 15.718 2.312 -18.286 1.00 87.00 386 PRO A N 1
ATOM 2858 C CA . PRO A 1 386 ? 16.456 1.423 -19.180 1.00 87.00 386 PRO A CA 1
ATOM 2859 C C . PRO A 1 386 ? 17.270 2.221 -20.212 1.00 87.00 386 PRO A C 1
ATOM 2861 O O . PRO A 1 386 ? 16.805 3.267 -20.676 1.00 87.00 386 PRO A O 1
ATOM 2864 N N . PRO A 1 387 ? 18.452 1.728 -20.627 1.00 83.44 387 PRO A N 1
ATOM 2865 C CA . PRO A 1 387 ? 19.268 2.398 -21.632 1.00 83.44 387 PRO A CA 1
ATOM 2866 C C . PRO A 1 387 ? 18.540 2.466 -22.983 1.00 83.44 387 PRO A C 1
ATOM 2868 O O . PRO A 1 387 ? 18.098 1.454 -23.532 1.00 83.44 387 PRO A O 1
ATOM 2871 N N . THR A 1 388 ? 18.435 3.670 -23.546 1.00 68.88 388 THR A N 1
ATOM 2872 C CA . THR A 1 388 ? 17.816 3.890 -24.857 1.00 68.88 388 THR A CA 1
ATOM 2873 C C . THR A 1 388 ? 18.704 3.323 -25.965 1.00 68.88 388 THR A C 1
ATOM 2875 O O . THR A 1 388 ? 19.847 3.749 -26.131 1.00 68.88 388 THR A O 1
ATOM 2878 N N . ALA A 1 389 ? 18.183 2.388 -26.763 1.00 56.75 389 ALA A N 1
ATOM 2879 C CA . ALA A 1 389 ? 18.920 1.845 -27.902 1.00 56.75 389 ALA A CA 1
ATOM 2880 C C . ALA A 1 389 ? 19.229 2.949 -28.943 1.00 56.75 389 ALA A C 1
ATOM 2882 O O . ALA A 1 389 ? 18.327 3.724 -29.280 1.00 56.75 389 ALA A O 1
ATOM 2883 N N . PRO A 1 390 ? 20.453 3.031 -29.504 1.00 44.09 390 PRO A N 1
ATOM 2884 C CA . PRO A 1 390 ? 20.784 4.014 -30.538 1.00 44.09 390 PRO A CA 1
ATOM 2885 C C . PRO A 1 390 ? 19.886 3.873 -31.776 1.00 44.09 390 PRO A C 1
ATOM 2887 O O . PRO A 1 390 ? 19.880 2.837 -32.437 1.00 44.09 390 PRO A O 1
ATOM 2890 N N . GLY A 1 391 ? 19.108 4.914 -32.088 1.00 45.94 391 GLY A N 1
ATOM 2891 C CA . GLY A 1 391 ? 18.110 4.882 -33.168 1.00 45.94 391 GLY A CA 1
ATOM 2892 C C . GLY A 1 391 ? 16.845 4.066 -32.857 1.00 45.94 391 GLY A C 1
ATOM 2893 O O . GLY A 1 391 ? 16.010 3.880 -33.742 1.00 45.94 391 GLY A O 1
ATOM 2894 N N . GLY A 1 392 ? 16.684 3.590 -31.620 1.00 46.50 392 GLY A N 1
ATOM 2895 C CA . GLY A 1 392 ? 15.491 2.888 -31.163 1.00 46.50 392 GLY A CA 1
ATOM 2896 C C . GLY A 1 392 ? 14.276 3.811 -31.139 1.00 46.50 392 GLY A C 1
ATOM 2897 O O . GLY A 1 392 ? 14.268 4.831 -30.452 1.00 46.50 392 GLY A O 1
ATOM 2898 N N . LYS A 1 393 ? 13.229 3.433 -31.873 1.00 51.22 393 LYS A N 1
ATOM 2899 C CA . LYS A 1 393 ? 11.914 4.072 -31.782 1.00 51.22 393 LYS A CA 1
ATOM 2900 C C . LYS A 1 393 ? 11.227 3.597 -30.508 1.00 51.22 393 LYS A C 1
ATOM 2902 O O . LYS A 1 393 ? 11.083 2.394 -30.312 1.00 51.22 393 LYS A O 1
ATOM 2907 N N . THR A 1 394 ? 10.757 4.517 -29.671 1.00 55.06 394 THR A N 1
ATOM 2908 C CA . THR A 1 394 ? 9.812 4.168 -28.603 1.00 55.06 394 THR A CA 1
ATOM 2909 C C . THR A 1 394 ? 8.507 3.737 -29.261 1.00 55.06 394 THR A C 1
ATOM 2911 O O . THR A 1 394 ? 7.815 4.574 -29.843 1.00 55.06 394 THR A O 1
ATOM 2914 N N . LEU A 1 395 ? 8.180 2.442 -29.209 1.00 60.44 395 LEU A N 1
ATOM 2915 C CA . LEU A 1 395 ? 6.911 1.951 -29.740 1.00 60.44 395 LEU A CA 1
ATOM 2916 C C . LEU A 1 395 ? 5.764 2.619 -28.973 1.00 60.44 395 LEU A C 1
ATOM 2918 O O . LEU A 1 395 ? 5.772 2.687 -27.741 1.00 60.44 395 LEU A O 1
ATOM 2922 N N . SER A 1 396 ? 4.821 3.169 -29.732 1.00 74.00 396 SER A N 1
ATOM 2923 C CA . SER A 1 396 ? 3.737 4.001 -29.228 1.00 74.00 396 SER A CA 1
ATOM 2924 C C . SER A 1 396 ? 2.409 3.328 -29.557 1.00 74.00 396 SER A C 1
ATOM 2926 O O . SER A 1 396 ? 2.131 3.013 -30.714 1.00 74.00 396 SER A O 1
ATOM 2928 N N . VAL A 1 397 ? 1.641 3.028 -28.514 1.00 80.88 397 VAL A N 1
ATOM 2929 C CA . VAL A 1 397 ? 0.386 2.280 -28.553 1.00 80.88 397 VAL A CA 1
ATOM 2930 C C . VAL A 1 397 ? -0.758 3.245 -28.264 1.00 80.88 397 VAL A C 1
ATOM 2932 O O . VAL A 1 397 ? -0.841 3.783 -27.164 1.00 80.88 397 VAL A O 1
ATOM 2935 N N . ASP A 1 398 ? -1.655 3.462 -29.224 1.00 88.62 398 ASP A N 1
ATOM 2936 C CA . ASP A 1 398 ? -2.874 4.244 -28.986 1.00 88.62 398 ASP A CA 1
ATOM 2937 C C . ASP A 1 398 ? -3.712 3.619 -27.862 1.00 88.62 398 ASP A C 1
ATOM 2939 O O . ASP A 1 398 ? -3.758 2.395 -27.722 1.00 88.62 398 ASP A O 1
ATOM 2943 N N . PHE A 1 399 ? -4.410 4.438 -27.068 1.00 90.56 399 PHE A N 1
ATOM 2944 C CA . PHE A 1 399 ? -5.095 3.960 -25.860 1.00 90.56 399 PHE A CA 1
ATOM 2945 C C . PHE A 1 399 ? -6.059 2.793 -26.129 1.00 90.56 399 PHE A C 1
ATOM 2947 O O . PHE A 1 399 ? -6.042 1.799 -25.403 1.00 90.56 399 PHE A O 1
ATOM 2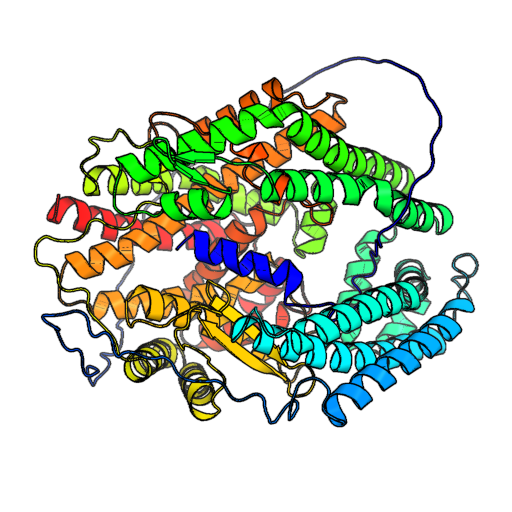954 N N . ASP A 1 400 ? -6.845 2.865 -27.206 1.00 92.12 400 ASP A N 1
ATOM 2955 C CA . ASP A 1 400 ? -7.789 1.808 -27.584 1.00 92.12 400 ASP A CA 1
ATOM 2956 C C . ASP A 1 400 ? -7.073 0.510 -28.000 1.00 92.12 400 ASP A C 1
ATOM 2958 O O . ASP A 1 400 ? -7.543 -0.589 -27.697 1.00 92.12 400 ASP A O 1
ATOM 2962 N N . ALA A 1 401 ? -5.897 0.614 -28.630 1.00 89.56 401 ALA A N 1
ATOM 2963 C CA . ALA A 1 401 ? -5.044 -0.537 -28.915 1.00 89.56 401 ALA A CA 1
ATOM 2964 C C . ALA A 1 401 ? -4.427 -1.109 -27.627 1.00 89.56 401 ALA A C 1
ATOM 2966 O O . ALA A 1 401 ? -4.328 -2.328 -27.496 1.00 89.56 401 ALA A O 1
ATOM 2967 N N . GLY A 1 402 ? -4.080 -0.257 -26.657 1.00 90.25 402 GLY A N 1
ATOM 2968 C CA . GLY A 1 402 ? -3.607 -0.653 -25.329 1.00 90.25 402 GLY A CA 1
ATOM 2969 C C . GLY A 1 402 ? -4.672 -1.406 -24.529 1.00 90.25 402 GLY A C 1
ATOM 2970 O O . GLY A 1 402 ? -4.394 -2.492 -24.021 1.00 90.25 402 GLY A O 1
ATOM 2971 N N . ILE A 1 403 ? -5.908 -0.895 -24.490 1.00 93.69 403 ILE A N 1
ATOM 2972 C CA . ILE A 1 403 ? -7.063 -1.602 -23.912 1.00 93.69 403 ILE A CA 1
ATOM 2973 C C . ILE A 1 403 ? -7.278 -2.942 -24.610 1.00 93.69 403 ILE A C 1
ATOM 2975 O O . ILE A 1 403 ? -7.438 -3.953 -23.924 1.00 93.69 403 ILE A O 1
ATOM 2979 N N . LYS A 1 404 ? -7.225 -2.985 -25.950 1.00 92.81 404 LYS A N 1
ATOM 2980 C CA . LYS A 1 404 ? -7.384 -4.245 -26.681 1.00 92.81 404 LYS A CA 1
ATOM 2981 C C . LYS A 1 404 ? -6.282 -5.248 -26.326 1.00 92.81 404 LYS A C 1
ATOM 2983 O O . LYS A 1 404 ? -6.611 -6.392 -26.042 1.00 92.81 404 LYS A O 1
ATOM 2988 N N . MET A 1 405 ? -5.011 -4.836 -26.265 1.00 90.88 405 MET A N 1
ATOM 2989 C CA . MET A 1 405 ? -3.904 -5.715 -25.852 1.00 90.88 405 MET A CA 1
ATOM 2990 C C . MET A 1 405 ? -4.113 -6.277 -24.441 1.00 90.88 405 MET A C 1
ATOM 2992 O O . MET A 1 405 ? -3.933 -7.477 -24.237 1.00 90.88 405 MET A O 1
ATOM 2996 N N . VAL A 1 406 ? -4.535 -5.444 -23.480 1.00 93.94 406 VAL A N 1
ATOM 2997 C CA . VAL A 1 406 ? -4.846 -5.906 -22.118 1.00 93.94 406 VAL A CA 1
ATOM 2998 C C . VAL A 1 406 ? -6.027 -6.880 -22.134 1.00 93.94 406 VAL A C 1
ATOM 3000 O O . VAL A 1 406 ? -5.917 -7.959 -21.557 1.00 93.94 406 VAL A O 1
ATOM 3003 N N . SER A 1 407 ? -7.119 -6.545 -22.831 1.00 95.31 407 SER A N 1
ATOM 3004 C CA . SER A 1 407 ? -8.306 -7.399 -22.965 1.00 95.31 407 SER A CA 1
ATOM 3005 C C . SER A 1 407 ? -7.978 -8.747 -23.610 1.00 95.31 407 SER A C 1
ATOM 3007 O O . SER A 1 407 ? -8.391 -9.777 -23.084 1.00 95.31 407 SER A O 1
ATOM 3009 N N . ASP A 1 408 ? -7.258 -8.765 -24.733 1.00 92.75 408 ASP A N 1
ATOM 3010 C CA . ASP A 1 408 ? -6.868 -9.983 -25.454 1.00 92.75 408 ASP A CA 1
ATOM 3011 C C . ASP A 1 408 ? -6.003 -10.891 -24.565 1.00 92.75 408 ASP A C 1
ATOM 3013 O O . ASP A 1 408 ? -6.259 -12.093 -24.462 1.00 92.75 408 ASP A O 1
ATOM 3017 N N . ALA A 1 409 ? -5.015 -10.306 -23.877 1.00 91.62 409 ALA A N 1
ATOM 3018 C CA . ALA A 1 409 ? -4.118 -11.029 -22.983 1.00 91.62 409 ALA A CA 1
ATOM 3019 C C . ALA A 1 409 ? -4.883 -11.690 -21.825 1.00 91.62 409 ALA A C 1
ATOM 3021 O O . ALA A 1 409 ? -4.749 -12.896 -21.618 1.00 91.62 409 ALA A O 1
ATOM 3022 N N . VAL A 1 410 ? -5.742 -10.953 -21.108 1.00 91.12 410 VAL A N 1
ATOM 3023 C CA . VAL A 1 410 ? -6.520 -11.543 -20.001 1.00 91.12 410 VAL A CA 1
ATOM 3024 C C . VAL A 1 410 ? -7.637 -12.477 -20.488 1.00 91.12 410 VAL A C 1
ATOM 3026 O O . VAL A 1 410 ? -7.945 -13.449 -19.802 1.00 91.12 410 VAL A O 1
ATOM 3029 N N . SER A 1 411 ? -8.166 -12.276 -21.705 1.00 92.19 411 SER A N 1
ATOM 3030 C CA . SER A 1 411 ? -9.100 -13.220 -22.349 1.00 92.19 411 SER A CA 1
ATOM 3031 C C . SER A 1 411 ? -8.479 -14.598 -22.575 1.00 92.19 411 SER A C 1
ATOM 3033 O O . SER A 1 411 ? -9.201 -15.592 -22.557 1.00 92.19 411 SER A O 1
ATOM 3035 N N . SER A 1 412 ? -7.154 -14.674 -22.766 1.00 85.62 412 SER A N 1
ATOM 3036 C CA . SER A 1 412 ? -6.435 -15.950 -22.901 1.00 85.62 412 SER A CA 1
ATOM 3037 C C . SER A 1 412 ? -6.379 -16.766 -21.601 1.00 85.62 412 SER A C 1
ATOM 3039 O O . SER A 1 412 ? -6.133 -17.969 -21.654 1.00 85.62 412 SER A O 1
ATOM 3041 N N . VAL A 1 413 ? -6.647 -16.130 -20.452 1.00 84.62 413 VAL A N 1
ATOM 3042 C CA . VAL A 1 413 ? -6.864 -16.798 -19.160 1.00 84.62 413 VAL A CA 1
ATOM 3043 C C . VAL A 1 413 ? -8.349 -17.094 -18.962 1.00 84.62 413 VAL A C 1
ATOM 3045 O O . VAL A 1 413 ? -8.707 -18.232 -18.675 1.00 84.62 413 VAL A O 1
ATOM 3048 N N . ASN A 1 414 ? -9.217 -16.088 -19.120 1.00 88.19 414 ASN A N 1
ATOM 3049 C CA . ASN A 1 414 ? -10.666 -16.276 -19.118 1.00 88.19 414 ASN A CA 1
ATOM 3050 C C . ASN A 1 414 ? -11.396 -15.120 -19.850 1.00 88.19 414 ASN A C 1
ATOM 3052 O O . ASN A 1 414 ? -11.118 -13.949 -19.565 1.00 88.19 414 ASN A O 1
ATOM 3056 N N . PRO A 1 415 ? -12.367 -15.409 -20.744 1.00 91.56 415 PRO A N 1
ATOM 3057 C CA . PRO A 1 415 ? -13.084 -14.389 -21.519 1.00 91.56 415 PRO A CA 1
ATOM 3058 C C . PRO A 1 415 ? -13.806 -13.303 -20.706 1.00 91.56 415 PRO A C 1
ATOM 3060 O O . PRO A 1 415 ? -13.875 -12.160 -21.163 1.00 91.56 415 PRO A O 1
ATOM 3063 N N . ASP A 1 416 ? -14.312 -13.606 -19.506 1.00 91.50 416 ASP A N 1
ATOM 3064 C CA . ASP A 1 416 ? -15.070 -12.641 -18.696 1.00 91.50 416 ASP A CA 1
ATOM 3065 C C . ASP A 1 416 ? -14.179 -11.517 -18.142 1.00 91.50 416 ASP A C 1
ATOM 3067 O O . ASP A 1 416 ? -14.653 -10.399 -17.915 1.00 91.50 416 ASP A O 1
ATOM 3071 N N . VAL A 1 417 ? -12.872 -11.765 -17.985 1.00 93.00 417 VAL A N 1
ATOM 3072 C CA . VAL A 1 417 ? -11.900 -10.716 -17.634 1.00 93.00 417 VAL A CA 1
ATOM 3073 C C . VAL A 1 417 ? -11.730 -9.739 -18.798 1.00 93.00 417 VAL A C 1
ATOM 3075 O O . VAL A 1 417 ? -11.729 -8.526 -18.593 1.00 93.00 417 VAL A O 1
ATOM 3078 N N . GLY A 1 418 ? -11.652 -10.248 -20.032 1.00 94.62 418 GLY A N 1
ATOM 3079 C CA . GLY A 1 418 ? -11.593 -9.417 -21.236 1.00 94.62 418 GLY A CA 1
ATOM 3080 C C . GLY A 1 418 ? -12.879 -8.618 -21.437 1.00 94.62 418 GLY A C 1
ATOM 3081 O O . GLY A 1 418 ? -12.842 -7.413 -21.684 1.00 94.62 418 GLY A O 1
ATOM 3082 N N . ALA A 1 419 ? -14.035 -9.254 -21.231 1.00 96.44 419 ALA A N 1
ATOM 3083 C CA . ALA A 1 419 ? -15.331 -8.581 -21.241 1.00 96.44 419 ALA A CA 1
ATOM 3084 C C . ALA A 1 419 ? -15.411 -7.454 -20.190 1.00 96.44 419 ALA A C 1
ATOM 3086 O O . ALA A 1 419 ? -15.927 -6.375 -20.491 1.00 96.44 419 ALA A O 1
ATOM 3087 N N . PHE A 1 420 ? -14.848 -7.653 -18.992 1.00 97.12 420 PHE A N 1
ATOM 3088 C CA . PHE A 1 420 ? -14.719 -6.594 -17.988 1.00 97.12 420 PHE A CA 1
ATOM 3089 C C . PHE A 1 420 ? -13.807 -5.443 -18.447 1.00 97.12 420 PHE A C 1
ATOM 3091 O O . PHE A 1 420 ? -14.204 -4.283 -18.332 1.00 97.12 420 PHE A O 1
ATOM 3098 N N . VAL A 1 421 ? -12.623 -5.732 -18.999 1.00 97.38 421 VAL A N 1
ATOM 3099 C CA . VAL A 1 421 ? -11.697 -4.698 -19.504 1.00 97.38 421 VAL A CA 1
ATOM 3100 C C . VAL A 1 421 ? -12.358 -3.857 -20.605 1.00 97.38 421 VAL A C 1
ATOM 3102 O O . VAL A 1 421 ? -12.304 -2.628 -20.556 1.00 97.38 421 VAL A O 1
ATOM 3105 N N . ASN A 1 422 ? -13.079 -4.492 -21.532 1.00 96.94 422 ASN A N 1
ATOM 3106 C CA . ASN A 1 422 ? -13.845 -3.780 -22.558 1.00 96.94 422 ASN A CA 1
ATOM 3107 C C . ASN A 1 422 ? -14.996 -2.951 -21.955 1.00 96.94 422 ASN A C 1
ATOM 3109 O O . ASN A 1 422 ? -15.259 -1.837 -22.409 1.00 96.94 422 ASN A O 1
ATOM 3113 N N . LYS A 1 423 ? -15.650 -3.436 -20.887 1.00 97.00 423 LYS A N 1
ATOM 3114 C CA . LYS A 1 423 ? -16.675 -2.666 -20.162 1.00 97.00 423 LYS A CA 1
ATOM 3115 C C . LYS A 1 423 ? -16.096 -1.413 -19.492 1.00 97.00 423 LYS A C 1
ATOM 3117 O O . LYS A 1 423 ? -16.733 -0.366 -19.558 1.00 97.00 423 LYS A O 1
ATOM 3122 N N . MET A 1 424 ? -14.897 -1.480 -18.906 1.00 97.81 424 MET A N 1
ATOM 3123 C CA . MET A 1 424 ? -14.231 -0.314 -18.299 1.00 97.81 424 MET A CA 1
ATOM 3124 C C . MET A 1 424 ? -14.053 0.844 -19.295 1.00 97.81 424 MET A C 1
ATOM 3126 O O . MET A 1 424 ? -14.238 2.006 -18.930 1.00 97.81 424 MET A O 1
ATOM 3130 N N . GLN A 1 425 ? -13.731 0.535 -20.555 1.00 94.81 425 GLN A N 1
ATOM 3131 C CA . GLN A 1 425 ? -13.639 1.517 -21.639 1.00 94.81 425 GLN A CA 1
ATOM 3132 C C . GLN A 1 425 ? -15.034 1.981 -22.098 1.00 94.81 425 GLN A C 1
ATOM 3134 O O . GLN A 1 425 ? -15.289 3.184 -22.148 1.00 94.81 425 GLN A O 1
ATOM 3139 N N . ALA A 1 426 ? -15.950 1.046 -22.381 1.00 96.38 426 ALA A N 1
ATOM 3140 C CA . ALA A 1 426 ? -17.279 1.339 -22.928 1.00 96.38 426 ALA A CA 1
ATOM 3141 C C . ALA A 1 426 ? -18.161 2.191 -21.994 1.00 96.38 426 ALA A C 1
ATOM 3143 O O . ALA A 1 426 ? -18.865 3.085 -22.456 1.00 96.38 426 ALA A O 1
ATOM 3144 N N . GLU A 1 427 ? -18.087 1.958 -20.682 1.00 96.94 427 GLU A N 1
ATOM 3145 C CA . GLU A 1 427 ? -18.805 2.737 -19.660 1.00 96.94 427 GLU A CA 1
ATOM 3146 C C . GLU A 1 427 ? -18.070 4.035 -19.267 1.00 96.94 427 GLU A C 1
ATOM 3148 O O . GLU A 1 427 ? -18.520 4.761 -18.380 1.00 96.94 427 GLU A O 1
ATOM 3153 N N . ARG A 1 428 ? -16.922 4.328 -19.901 1.00 96.88 428 ARG A N 1
ATOM 3154 C CA . ARG A 1 428 ? -16.041 5.470 -19.603 1.00 96.88 428 ARG A CA 1
ATOM 3155 C C . ARG A 1 428 ? -15.621 5.522 -18.128 1.00 96.88 428 ARG A C 1
ATOM 3157 O O . ARG A 1 428 ? -15.737 6.546 -17.461 1.00 96.88 428 ARG A O 1
ATOM 3164 N N . TRP A 1 429 ? -15.097 4.416 -17.604 1.00 97.69 429 TRP A N 1
ATOM 3165 C CA . TRP A 1 429 ? -14.608 4.311 -16.219 1.00 97.69 429 TRP A CA 1
ATOM 3166 C C . TRP A 1 429 ? -13.088 4.508 -16.087 1.00 97.69 429 TRP A C 1
ATOM 3168 O O . TRP A 1 429 ? -12.524 4.253 -15.022 1.00 97.69 429 TRP A O 1
ATOM 3178 N N . ILE A 1 430 ? -12.422 4.977 -17.145 1.00 97.38 430 ILE A N 1
ATOM 3179 C CA . ILE A 1 430 ? -10.975 5.223 -17.190 1.00 97.38 430 ILE A CA 1
ATOM 3180 C C . ILE A 1 430 ? -10.713 6.680 -17.585 1.00 97.38 430 ILE A C 1
ATOM 3182 O O . ILE A 1 430 ? -11.311 7.163 -18.547 1.00 97.38 430 ILE A O 1
ATOM 3186 N N . ASP A 1 431 ? -9.806 7.362 -16.880 1.00 95.44 431 ASP A N 1
ATOM 3187 C CA . ASP A 1 431 ? -9.307 8.689 -17.257 1.00 95.44 431 ASP A CA 1
ATOM 3188 C C . ASP A 1 431 ? -7.791 8.672 -17.481 1.00 95.44 431 ASP A C 1
ATOM 3190 O O . ASP A 1 431 ? -7.019 8.512 -16.536 1.00 95.44 431 ASP A O 1
ATOM 3194 N N . GLY A 1 432 ? -7.368 8.839 -18.735 1.00 92.38 432 GLY A N 1
ATOM 3195 C CA . GLY A 1 432 ? -5.961 8.792 -19.156 1.00 92.38 432 GLY A CA 1
ATOM 3196 C C . GLY A 1 432 ? -5.459 10.072 -19.828 1.00 92.38 432 GLY A C 1
ATOM 3197 O O . GLY A 1 432 ? -4.397 10.054 -20.453 1.00 92.38 432 GLY A O 1
ATOM 3198 N N . ARG A 1 433 ? -6.223 11.167 -19.746 1.00 90.56 433 ARG A N 1
ATOM 3199 C CA . ARG A 1 433 ? -5.871 12.472 -20.332 1.00 90.56 433 ARG A CA 1
ATOM 3200 C C . ARG A 1 433 ? -4.535 12.992 -19.796 1.00 90.56 433 ARG A C 1
ATOM 3202 O O . ARG A 1 433 ? -4.163 12.685 -18.670 1.00 90.56 433 ARG A O 1
ATOM 3209 N N . ALA A 1 434 ? -3.856 13.839 -20.565 1.00 85.44 434 ALA A N 1
ATOM 3210 C CA . ALA A 1 434 ? -2.742 14.659 -20.081 1.00 85.44 434 ALA A CA 1
ATOM 3211 C C . ALA A 1 434 ? -3.231 16.046 -19.609 1.00 85.44 434 ALA A C 1
ATOM 3213 O O . ALA A 1 434 ? -4.330 16.476 -19.965 1.00 85.44 434 ALA A O 1
ATOM 3214 N N . GLY A 1 435 ? -2.425 16.759 -18.813 1.00 82.00 435 GLY A N 1
ATOM 3215 C CA . GLY A 1 435 ? -2.699 18.146 -18.410 1.00 82.00 435 GLY A CA 1
ATOM 3216 C C . GLY A 1 435 ? -1.908 18.604 -17.180 1.00 82.00 435 GLY A C 1
ATOM 3217 O O . GLY A 1 435 ? -1.724 17.839 -16.240 1.00 82.00 435 GLY A O 1
ATOM 3218 N N . GLU A 1 436 ? -1.474 19.867 -17.161 1.00 81.19 436 GLU A N 1
ATOM 3219 C CA . GLU A 1 436 ? -0.560 20.432 -16.143 1.00 81.19 436 GLU A CA 1
ATOM 3220 C C . GLU A 1 436 ? -1.109 20.417 -14.705 1.00 81.19 436 GLU A C 1
ATOM 3222 O O . GLU A 1 436 ? -0.351 20.364 -13.741 1.00 81.19 436 GLU A O 1
ATOM 3227 N N . LYS A 1 437 ? -2.437 20.473 -14.556 1.00 86.88 437 LYS A N 1
ATOM 3228 C CA . LYS A 1 437 ? -3.147 20.534 -13.266 1.00 86.88 437 LYS A CA 1
ATOM 3229 C C . LYS A 1 437 ? -3.445 19.158 -12.653 1.00 86.88 437 LYS A C 1
ATOM 3231 O O . LYS A 1 437 ? -4.041 19.091 -11.576 1.00 86.88 437 LYS A O 1
ATOM 3236 N N . ARG A 1 438 ? -3.110 18.073 -13.355 1.00 88.56 438 ARG A N 1
ATOM 3237 C CA . ARG A 1 438 ? -3.479 16.703 -12.983 1.00 88.56 438 ARG A CA 1
ATOM 3238 C C . ARG A 1 438 ? -2.585 16.156 -11.873 1.00 88.56 438 ARG A C 1
ATOM 3240 O O . ARG A 1 438 ? -1.390 16.440 -11.824 1.00 88.56 438 ARG A O 1
ATOM 3247 N N . SER A 1 439 ? -3.152 15.327 -11.000 1.00 81.31 439 SER A N 1
ATOM 3248 C CA . SER A 1 439 ? -2.369 14.633 -9.968 1.00 81.31 439 SER A CA 1
ATOM 3249 C C . SER A 1 439 ? -1.437 13.586 -10.607 1.00 81.31 439 SER A C 1
ATOM 3251 O O . SER A 1 439 ? -1.879 12.868 -11.506 1.00 81.31 439 SER A O 1
ATOM 3253 N N . PRO A 1 440 ? -0.164 13.464 -10.186 1.00 76.94 440 PRO A N 1
ATOM 3254 C CA . PRO A 1 440 ? 0.801 12.561 -10.814 1.00 76.94 440 PRO A CA 1
ATOM 3255 C C . PRO A 1 440 ? 0.577 11.086 -10.441 1.00 76.94 440 PRO A C 1
ATOM 3257 O O . PRO A 1 440 ? 0.195 10.777 -9.314 1.00 76.94 440 PRO A O 1
ATOM 3260 N N . GLY A 1 441 ? 0.909 10.176 -11.363 1.00 80.50 441 GLY A N 1
ATOM 3261 C CA . GLY A 1 441 ? 0.843 8.725 -11.155 1.00 80.50 441 GLY A CA 1
ATOM 3262 C C . GLY A 1 441 ? -0.425 8.079 -11.718 1.00 80.50 441 GLY A C 1
ATOM 3263 O O . GLY A 1 441 ? -1.087 8.634 -12.594 1.00 80.50 441 GLY A O 1
ATOM 3264 N N . ALA A 1 442 ? -0.750 6.889 -11.222 1.00 85.25 442 ALA A N 1
ATOM 3265 C CA . ALA A 1 442 ? -1.960 6.145 -11.559 1.00 85.25 442 ALA A CA 1
ATOM 3266 C C . ALA A 1 442 ? -2.589 5.558 -10.285 1.00 85.25 442 ALA A C 1
ATOM 3268 O O . ALA A 1 442 ? -1.905 5.462 -9.262 1.00 85.25 442 ALA A O 1
ATOM 3269 N N . TYR A 1 443 ? -3.889 5.254 -10.331 1.00 88.62 443 TYR A N 1
ATOM 3270 C CA . TYR A 1 443 ? -4.589 4.532 -9.264 1.00 88.62 443 TYR A CA 1
ATOM 3271 C C . TYR A 1 443 ? -5.933 3.944 -9.725 1.00 88.62 443 TYR A C 1
ATOM 3273 O O . TYR A 1 443 ? -6.589 4.462 -10.634 1.00 88.62 443 TYR A O 1
ATOM 3281 N N . CYS A 1 444 ? -6.408 2.935 -8.997 1.00 93.00 444 CYS A N 1
ATOM 3282 C CA . CYS A 1 444 ? -7.787 2.458 -9.011 1.00 93.00 444 CYS A CA 1
ATOM 3283 C C . CYS A 1 444 ? -8.565 2.957 -7.778 1.00 93.00 444 CYS A C 1
ATOM 3285 O O . CYS A 1 444 ? -8.048 3.003 -6.662 1.00 93.00 444 CYS A O 1
ATOM 3287 N N . THR A 1 445 ? -9.843 3.288 -7.957 1.00 92.44 445 THR A N 1
ATOM 3288 C CA . THR A 1 445 ? -10.802 3.564 -6.871 1.00 92.44 445 THR A CA 1
ATOM 3289 C C . THR A 1 445 ? -12.172 2.948 -7.191 1.00 92.44 445 THR A C 1
ATOM 3291 O O . THR A 1 445 ? -12.334 2.301 -8.226 1.00 92.44 445 THR A O 1
ATOM 3294 N N . LYS A 1 446 ? -13.168 3.109 -6.313 1.00 93.38 446 LYS A N 1
ATOM 3295 C CA . LYS A 1 446 ? -14.565 2.720 -6.566 1.00 93.38 446 LYS A CA 1
ATOM 3296 C C . LYS A 1 446 ? -15.559 3.691 -5.939 1.00 93.38 446 LYS A C 1
ATOM 3298 O O . LYS A 1 446 ? -15.311 4.256 -4.872 1.00 93.38 446 LYS A O 1
ATOM 3303 N N . PHE A 1 447 ? -16.709 3.832 -6.585 1.00 95.69 447 PHE A N 1
ATOM 3304 C CA . PHE A 1 447 ? -17.876 4.482 -6.005 1.00 95.69 447 PHE A CA 1
ATOM 3305 C C . PHE A 1 447 ? -18.631 3.487 -5.114 1.00 95.69 447 PHE A C 1
ATOM 3307 O O . PHE A 1 447 ? -18.836 2.327 -5.473 1.00 95.69 447 PHE A O 1
ATOM 3314 N N . ALA A 1 448 ? -18.999 3.913 -3.907 1.00 93.81 448 ALA A N 1
ATOM 3315 C CA . ALA A 1 448 ? -19.588 3.049 -2.888 1.00 93.81 448 ALA A CA 1
ATOM 3316 C C . ALA A 1 448 ? -21.097 2.809 -3.082 1.00 93.81 448 ALA A C 1
ATOM 3318 O O . ALA A 1 448 ? -21.583 1.742 -2.699 1.00 93.81 448 ALA A O 1
ATOM 3319 N N . LYS A 1 449 ? -21.817 3.765 -3.692 1.00 95.12 449 LYS A N 1
ATOM 3320 C CA . LYS A 1 449 ? -23.251 3.668 -4.017 1.00 95.12 449 LYS A CA 1
ATOM 3321 C C . LYS A 1 449 ? -23.475 2.726 -5.201 1.00 95.12 449 LYS A C 1
ATOM 3323 O O . LYS A 1 449 ? -24.224 1.764 -5.075 1.00 95.12 449 LYS A O 1
ATOM 3328 N N . SER A 1 450 ? -22.787 2.956 -6.322 1.00 94.94 450 SER A N 1
ATOM 3329 C CA . SER A 1 450 ? -22.929 2.134 -7.535 1.00 94.94 450 SER A CA 1
ATOM 3330 C C . SER A 1 450 ? -22.102 0.842 -7.536 1.00 94.94 450 SER A C 1
ATOM 3332 O O . SER A 1 450 ? -22.350 -0.041 -8.355 1.00 94.94 450 SER A O 1
ATOM 3334 N N . ARG A 1 451 ? -21.110 0.733 -6.637 1.00 94.50 451 ARG A N 1
ATOM 3335 C CA . ARG A 1 451 ? -20.080 -0.327 -6.589 1.00 94.50 451 ARG A CA 1
ATOM 3336 C C . ARG A 1 451 ? -19.183 -0.404 -7.836 1.00 94.50 451 ARG A C 1
ATOM 3338 O O . ARG A 1 451 ? -18.400 -1.347 -7.955 1.00 94.50 451 ARG A O 1
ATOM 3345 N N . ASN A 1 452 ? -19.246 0.577 -8.739 1.00 94.62 452 ASN A N 1
ATOM 3346 C CA . ASN A 1 452 ? -18.441 0.587 -9.959 1.00 94.62 452 ASN A CA 1
ATOM 3347 C C . ASN A 1 452 ? -17.011 1.100 -9.689 1.00 94.62 452 ASN A C 1
ATOM 3349 O O . ASN A 1 452 ? -16.842 2.108 -8.991 1.00 94.62 452 ASN A O 1
ATOM 3353 N N . PRO A 1 453 ? -15.972 0.449 -10.243 1.00 95.94 453 PRO A N 1
ATOM 3354 C CA . PRO A 1 453 ? -14.598 0.931 -10.155 1.00 95.94 453 PRO A CA 1
ATOM 3355 C C . PRO A 1 453 ? -14.340 2.144 -11.069 1.00 95.94 453 PRO A C 1
ATOM 3357 O O . PRO A 1 453 ? -15.145 2.490 -11.941 1.00 95.94 453 PRO A O 1
ATOM 3360 N N . ARG A 1 454 ? -13.186 2.783 -10.871 1.00 97.06 454 ARG A N 1
ATOM 3361 C CA . ARG A 1 454 ? -12.588 3.800 -11.745 1.00 97.06 454 ARG A CA 1
ATOM 3362 C C . ARG A 1 454 ? -11.076 3.617 -11.799 1.00 97.06 454 ARG A C 1
ATOM 3364 O O . ARG A 1 454 ? -10.471 3.334 -10.768 1.00 97.06 454 ARG A O 1
ATOM 3371 N N . VAL A 1 455 ? -10.482 3.841 -12.967 1.00 96.69 455 VAL A N 1
ATOM 3372 C CA . VAL A 1 455 ? -9.024 3.885 -13.170 1.00 96.69 455 VAL A CA 1
ATOM 3373 C C . VAL A 1 455 ? -8.608 5.296 -13.571 1.00 96.69 455 VAL A C 1
ATOM 3375 O O . VAL A 1 455 ? -9.236 5.919 -14.426 1.00 96.69 455 VAL A O 1
ATOM 3378 N N . TYR A 1 456 ? -7.535 5.788 -12.964 1.00 94.31 456 TYR A N 1
ATOM 3379 C CA . TYR A 1 456 ? -6.929 7.084 -13.238 1.00 94.31 456 TYR A CA 1
ATOM 3380 C C . TYR A 1 456 ? -5.473 6.911 -13.682 1.00 94.31 456 TYR A C 1
ATOM 3382 O O . TYR A 1 456 ? -4.734 6.126 -13.089 1.00 94.31 456 TYR A O 1
ATOM 3390 N N . MET A 1 457 ? -5.039 7.691 -14.673 1.00 90.94 457 MET A N 1
ATOM 3391 C CA . MET A 1 457 ? -3.639 7.840 -15.078 1.00 90.94 457 MET A CA 1
ATOM 3392 C C . MET A 1 457 ? -3.333 9.315 -15.372 1.00 90.94 457 MET A C 1
ATOM 3394 O O . MET A 1 457 ? -4.097 9.988 -16.064 1.00 90.94 457 MET A O 1
ATOM 3398 N N . SER A 1 458 ? -2.201 9.833 -14.889 1.00 80.31 458 SER A N 1
ATOM 3399 C CA . SER A 1 458 ? -1.877 11.265 -14.981 1.00 80.31 458 SER A CA 1
ATOM 3400 C C . SER A 1 458 ? -1.656 11.774 -16.408 1.00 80.31 458 SER A C 1
ATOM 3402 O O . SER A 1 458 ? -1.993 12.923 -16.686 1.00 80.31 458 SER A O 1
ATOM 3404 N N . ALA A 1 459 ? -1.110 10.928 -17.288 1.00 82.12 459 ALA A N 1
ATOM 3405 C CA . ALA A 1 459 ? -1.038 11.123 -18.737 1.00 82.12 459 ALA A CA 1
ATOM 3406 C C . ALA A 1 459 ? -0.706 9.784 -19.424 1.00 82.12 459 ALA A C 1
ATOM 3408 O O . ALA A 1 459 ? 0.393 9.261 -19.248 1.00 82.12 459 ALA A O 1
ATOM 3409 N N . TYR A 1 460 ? -1.623 9.221 -20.214 1.00 83.94 460 TYR A N 1
ATOM 3410 C CA . TYR A 1 460 ? -1.326 8.053 -21.047 1.00 83.94 460 TYR A CA 1
ATOM 3411 C C . TYR A 1 460 ? -0.675 8.500 -22.365 1.00 83.94 460 TYR A C 1
ATOM 3413 O O . TYR A 1 460 ? -1.326 9.143 -23.181 1.00 83.94 460 TYR A O 1
ATOM 3421 N N . SER A 1 461 ? 0.592 8.131 -22.581 1.00 78.31 461 SER A N 1
ATOM 3422 C CA . SER A 1 461 ? 1.373 8.458 -23.795 1.00 78.31 461 SER A CA 1
ATOM 3423 C C . SER A 1 461 ? 1.784 7.238 -24.639 1.00 78.31 461 SER A C 1
ATOM 3425 O O . SER A 1 461 ? 2.772 7.277 -25.371 1.00 78.31 461 SER A O 1
ATOM 3427 N N . GLY A 1 462 ? 1.078 6.114 -24.491 1.00 79.19 462 GLY A N 1
ATOM 3428 C CA . GLY A 1 462 ? 1.254 4.933 -25.345 1.00 79.19 462 GLY A CA 1
ATOM 3429 C C . GLY A 1 462 ? 2.548 4.130 -25.184 1.00 79.19 462 GLY A C 1
ATOM 3430 O O . GLY A 1 462 ? 2.773 3.197 -25.946 1.00 79.19 462 GLY A O 1
ATOM 3431 N N . THR A 1 463 ? 3.408 4.436 -24.212 1.00 78.44 463 THR A N 1
ATOM 3432 C CA . THR A 1 463 ? 4.587 3.598 -23.930 1.00 78.44 463 THR A CA 1
ATOM 3433 C C . THR A 1 463 ? 4.174 2.210 -23.426 1.00 78.44 463 THR A C 1
ATOM 3435 O O . THR A 1 463 ? 3.127 2.055 -22.791 1.00 78.44 463 THR A O 1
ATOM 3438 N N . PHE A 1 464 ? 5.034 1.198 -23.605 1.00 76.19 464 PHE A N 1
ATOM 3439 C CA . PHE A 1 464 ? 4.818 -0.131 -23.012 1.00 76.19 464 PHE A CA 1
ATOM 3440 C C . PHE A 1 464 ? 4.585 -0.081 -21.495 1.00 76.19 464 PHE A C 1
ATOM 3442 O O . PHE A 1 464 ? 3.782 -0.860 -20.979 1.00 76.19 464 PHE A O 1
ATOM 3449 N N . GLN A 1 465 ? 5.203 0.867 -20.775 1.00 77.19 465 GLN A N 1
ATOM 3450 C CA . GLN A 1 465 ? 4.873 1.040 -19.363 1.00 77.19 465 GLN A CA 1
ATOM 3451 C C . GLN A 1 465 ? 3.451 1.551 -19.160 1.00 77.19 465 GLN A C 1
ATOM 3453 O O . GLN A 1 465 ? 2.776 1.060 -18.265 1.00 77.19 465 GLN A O 1
ATOM 3458 N N . HIS A 1 466 ? 2.965 2.507 -19.949 1.00 84.38 466 HIS A N 1
ATOM 3459 C CA . HIS A 1 466 ? 1.589 2.969 -19.792 1.00 84.38 466 HIS A CA 1
ATOM 3460 C C . HIS A 1 466 ? 0.571 1.854 -20.086 1.00 84.38 466 HIS A C 1
ATOM 3462 O O . HIS A 1 466 ? -0.456 1.807 -19.416 1.00 84.38 466 HIS A O 1
ATOM 3468 N N . VAL A 1 467 ? 0.881 0.885 -20.957 1.00 87.69 467 VAL A N 1
ATOM 3469 C CA . VAL A 1 467 ? 0.088 -0.358 -21.089 1.00 87.69 467 VAL A CA 1
ATOM 3470 C C . VAL A 1 467 ? 0.199 -1.249 -19.836 1.00 87.69 467 VAL A C 1
ATOM 3472 O O . VAL A 1 467 ? -0.816 -1.738 -19.347 1.00 87.69 467 VAL A O 1
ATOM 3475 N N . SER A 1 468 ? 1.398 -1.419 -19.269 1.00 86.94 468 SER A N 1
ATOM 3476 C CA . SER A 1 468 ? 1.628 -2.213 -18.046 1.00 86.94 468 SER A CA 1
ATOM 3477 C C . SER A 1 468 ? 0.950 -1.614 -16.798 1.00 86.94 468 SER A C 1
ATOM 3479 O O . SER A 1 468 ? 0.259 -2.315 -16.063 1.00 86.94 468 SER A O 1
ATOM 3481 N N . THR A 1 469 ? 1.047 -0.297 -16.592 1.00 88.94 469 THR A N 1
ATOM 3482 C CA . THR A 1 469 ? 0.330 0.429 -15.529 1.00 88.94 469 THR A CA 1
ATOM 3483 C C . THR A 1 469 ? -1.184 0.371 -15.744 1.00 88.94 469 THR A C 1
ATOM 3485 O O . THR A 1 469 ? -1.922 0.157 -14.789 1.00 88.94 469 THR A O 1
ATOM 3488 N N . LEU A 1 470 ? -1.667 0.497 -16.985 1.00 92.44 470 LEU A N 1
ATOM 3489 C CA . LEU A 1 470 ? -3.089 0.323 -17.292 1.00 92.44 470 LEU A CA 1
ATOM 3490 C C . LEU A 1 470 ? -3.573 -1.091 -16.920 1.00 92.44 470 LEU A C 1
ATOM 3492 O O . LEU A 1 470 ? -4.636 -1.224 -16.320 1.00 92.44 470 LEU A O 1
ATOM 3496 N N . ALA A 1 471 ? -2.778 -2.133 -17.191 1.00 93.69 471 ALA A N 1
ATOM 3497 C CA . ALA A 1 471 ? -3.063 -3.497 -16.745 1.00 93.69 471 ALA A CA 1
ATOM 3498 C C . ALA A 1 471 ? -3.090 -3.624 -15.209 1.00 93.69 471 ALA A C 1
ATOM 3500 O O . ALA A 1 471 ? -4.025 -4.216 -14.672 1.00 93.69 471 ALA A O 1
ATOM 3501 N N . HIS A 1 472 ? -2.119 -3.029 -14.508 1.00 94.00 472 HIS A N 1
ATOM 3502 C CA . HIS A 1 472 ? -2.046 -3.005 -13.042 1.00 94.00 472 HIS A CA 1
ATOM 3503 C C . HIS A 1 472 ? -3.333 -2.438 -12.414 1.00 94.00 472 HIS A C 1
ATOM 3505 O O . HIS A 1 472 ? -3.991 -3.108 -11.612 1.00 94.00 472 HIS A O 1
ATOM 3511 N N . GLU A 1 473 ? -3.748 -1.238 -12.834 1.00 94.94 473 GLU A N 1
ATOM 3512 C CA . GLU A 1 473 ? -4.953 -0.591 -12.299 1.00 94.94 473 GLU A CA 1
ATOM 3513 C C . GLU A 1 473 ? -6.245 -1.306 -12.724 1.00 94.94 473 GLU A C 1
ATOM 3515 O O . GLU A 1 473 ? -7.197 -1.376 -11.944 1.00 94.94 473 GLU A O 1
ATOM 3520 N N . LEU A 1 474 ? -6.287 -1.896 -13.927 1.00 96.69 474 LEU A N 1
ATOM 3521 C CA . L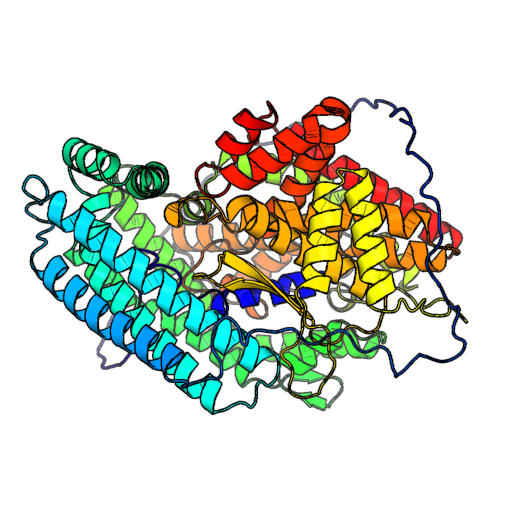EU A 1 474 ? -7.399 -2.752 -14.354 1.00 96.69 474 LEU A CA 1
ATOM 3522 C C . LEU A 1 474 ? -7.497 -4.037 -13.517 1.00 96.69 474 LEU A C 1
ATOM 3524 O O . LEU A 1 474 ? -8.608 -4.506 -13.278 1.00 96.69 474 LEU A O 1
ATOM 3528 N N . GLY A 1 475 ? -6.381 -4.564 -13.007 1.00 95.88 475 GLY A N 1
ATOM 3529 C CA . GLY A 1 475 ? -6.370 -5.673 -12.053 1.00 95.88 475 GLY A CA 1
ATOM 3530 C C . GLY A 1 475 ? -6.993 -5.290 -10.709 1.00 95.88 475 GLY A C 1
ATOM 3531 O O . GLY A 1 475 ? -7.889 -5.984 -10.223 1.00 95.88 475 GLY A O 1
ATOM 3532 N N . HIS A 1 476 ? -6.622 -4.138 -10.138 1.00 95.56 476 HIS A N 1
ATOM 3533 C CA . HIS A 1 476 ? -7.315 -3.594 -8.962 1.00 95.56 476 HIS A CA 1
ATOM 3534 C C . HIS A 1 476 ? -8.808 -3.328 -9.240 1.00 95.56 476 HIS A C 1
ATOM 3536 O O . HIS A 1 476 ? -9.662 -3.627 -8.397 1.00 95.56 476 HIS A O 1
ATOM 3542 N N . ALA A 1 477 ? -9.154 -2.807 -10.422 1.00 96.56 477 ALA A N 1
ATOM 3543 C CA . ALA A 1 477 ? -10.543 -2.578 -10.816 1.00 96.56 477 ALA A CA 1
ATOM 3544 C C . ALA A 1 477 ? -11.323 -3.899 -10.915 1.00 96.56 477 ALA A C 1
ATOM 3546 O O . ALA A 1 477 ? -12.466 -3.969 -10.459 1.00 96.56 477 ALA A O 1
ATOM 3547 N N . TYR A 1 478 ? -10.690 -4.959 -11.425 1.00 97.38 478 TYR A N 1
ATOM 3548 C CA . TYR A 1 478 ? -11.260 -6.299 -11.513 1.00 97.38 478 TYR A CA 1
ATOM 3549 C C . TYR A 1 478 ? -11.470 -6.939 -10.133 1.00 97.38 478 TYR A C 1
ATOM 3551 O O . TYR A 1 478 ? -12.539 -7.492 -9.882 1.00 97.38 478 TYR A O 1
ATOM 3559 N N . HIS A 1 479 ? -10.522 -6.795 -9.196 1.00 95.88 479 HIS A N 1
ATOM 3560 C CA . HIS A 1 479 ? -10.697 -7.251 -7.805 1.00 95.88 479 HIS A CA 1
ATOM 3561 C C . HIS A 1 479 ? -11.931 -6.603 -7.163 1.00 95.88 479 HIS A C 1
ATOM 3563 O O . HIS A 1 479 ? -12.776 -7.280 -6.581 1.00 95.88 479 HIS A O 1
ATOM 3569 N N . ASN A 1 480 ? -12.104 -5.296 -7.359 1.00 94.50 480 ASN A N 1
ATOM 3570 C CA . ASN A 1 480 ? -13.297 -4.587 -6.901 1.00 94.50 480 ASN A CA 1
ATOM 3571 C C . ASN A 1 480 ? -14.576 -5.037 -7.635 1.00 94.50 480 ASN A C 1
ATOM 3573 O O . ASN A 1 480 ? -15.629 -5.160 -7.008 1.00 94.50 480 ASN A O 1
ATOM 3577 N N . TRP A 1 481 ? -14.487 -5.328 -8.935 1.00 95.94 481 TRP A N 1
ATOM 3578 C CA . TRP A 1 481 ? -15.600 -5.795 -9.765 1.00 95.94 481 TRP A CA 1
ATOM 3579 C C . TRP A 1 481 ? -16.112 -7.184 -9.369 1.00 95.94 481 TRP A C 1
ATOM 3581 O O . TRP A 1 481 ? -17.331 -7.373 -9.311 1.00 95.94 481 TRP A O 1
ATOM 3591 N N . VAL A 1 482 ? -15.228 -8.138 -9.050 1.00 96.06 482 VAL A N 1
ATOM 3592 C CA . VAL A 1 482 ? -15.630 -9.489 -8.606 1.00 96.06 482 VAL A CA 1
ATOM 3593 C C . VAL A 1 482 ? -16.167 -9.528 -7.178 1.00 96.06 482 VAL A C 1
ATOM 3595 O O . VAL A 1 482 ? -16.753 -10.533 -6.801 1.00 96.06 482 VAL A O 1
ATOM 3598 N N . MET A 1 483 ? -16.013 -8.455 -6.396 1.00 95.31 483 MET A N 1
ATOM 3599 C CA . MET A 1 483 ? -16.581 -8.316 -5.047 1.00 95.31 483 MET A CA 1
ATOM 3600 C C . MET A 1 483 ? -17.832 -7.421 -4.996 1.00 95.31 483 MET A C 1
ATOM 3602 O O . MET A 1 483 ? -18.378 -7.193 -3.917 1.00 95.31 483 MET A O 1
ATOM 3606 N N . ARG A 1 484 ? -18.277 -6.847 -6.123 1.00 94.25 484 ARG A N 1
ATOM 3607 C CA . ARG A 1 484 ? -19.254 -5.738 -6.123 1.00 94.25 484 ARG A CA 1
ATOM 3608 C C . ARG A 1 484 ? -20.623 -6.103 -5.537 1.00 94.25 484 ARG A C 1
ATOM 3610 O O . ARG A 1 484 ? -21.262 -5.244 -4.933 1.00 94.25 484 ARG A O 1
ATOM 3617 N N . ASP A 1 485 ? -21.027 -7.360 -5.703 1.00 94.56 485 ASP A N 1
ATOM 3618 C CA . ASP A 1 485 ? -22.268 -7.987 -5.231 1.00 94.56 485 ASP A CA 1
ATOM 3619 C C . ASP A 1 485 ? -22.219 -8.451 -3.764 1.00 94.56 485 ASP A C 1
ATOM 3621 O O . ASP A 1 485 ? -23.248 -8.838 -3.217 1.00 94.56 485 ASP A O 1
ATOM 3625 N N . MET A 1 486 ? -21.049 -8.411 -3.121 1.00 95.06 486 MET A N 1
ATOM 3626 C CA . MET A 1 486 ? -20.875 -8.825 -1.727 1.00 95.06 486 MET A CA 1
ATOM 3627 C C . MET A 1 486 ? -21.246 -7.707 -0.744 1.00 95.06 486 MET A C 1
ATOM 3629 O O . MET A 1 486 ? -21.266 -6.514 -1.084 1.00 95.06 486 MET A O 1
ATOM 3633 N N . GLU A 1 487 ? -21.518 -8.077 0.508 1.00 93.44 487 GLU A N 1
ATOM 3634 C CA . GLU A 1 487 ? -21.879 -7.100 1.533 1.00 93.44 487 GLU A CA 1
ATOM 3635 C C . GLU A 1 487 ? -20.707 -6.185 1.898 1.00 93.44 487 GLU A C 1
ATOM 3637 O O . GLU A 1 487 ? -19.548 -6.599 1.881 1.00 93.44 487 GLU A O 1
ATOM 3642 N N . ARG A 1 488 ? -20.978 -4.918 2.253 1.00 91.12 488 ARG A N 1
ATOM 3643 C CA . ARG A 1 488 ? -19.906 -3.898 2.363 1.00 91.12 488 ARG A CA 1
ATOM 3644 C C . ARG A 1 488 ? -18.812 -4.291 3.365 1.00 91.12 488 ARG A C 1
ATOM 3646 O O . ARG A 1 488 ? -17.644 -3.965 3.150 1.00 91.12 488 ARG A O 1
ATOM 3653 N N . ALA A 1 489 ? -19.184 -5.000 4.430 1.00 90.25 489 ALA A N 1
ATOM 3654 C CA . ALA A 1 489 ? -18.272 -5.551 5.431 1.00 90.25 489 ALA A CA 1
ATOM 3655 C C . ALA A 1 489 ? -17.302 -6.608 4.859 1.00 90.25 489 ALA A C 1
ATOM 3657 O O . ALA A 1 489 ? -16.135 -6.630 5.245 1.00 90.25 489 ALA A O 1
ATOM 3658 N N . GLU A 1 490 ? -17.749 -7.411 3.890 1.00 94.31 490 GLU A N 1
ATOM 3659 C CA . GLU A 1 490 ? -16.967 -8.463 3.229 1.00 94.31 490 GLU A CA 1
ATOM 3660 C C . GLU A 1 490 ? -16.076 -7.939 2.086 1.00 94.31 490 GLU A C 1
ATOM 3662 O O . GLU A 1 490 ? -15.224 -8.671 1.600 1.00 94.31 490 GLU A O 1
ATOM 3667 N N . THR A 1 491 ? -16.243 -6.686 1.641 1.00 91.75 491 THR A N 1
ATOM 3668 C CA . THR A 1 491 ? -15.491 -6.100 0.500 1.00 91.75 491 THR A CA 1
ATOM 3669 C C . THR A 1 491 ? -14.185 -5.383 0.878 1.00 91.75 491 THR A C 1
ATOM 3671 O O . THR A 1 491 ? -13.625 -4.640 0.067 1.00 91.75 491 THR A O 1
ATOM 3674 N N . SER A 1 492 ? -13.713 -5.551 2.117 1.00 87.00 492 SER A N 1
ATOM 3675 C CA . SER A 1 492 ? -12.544 -4.847 2.663 1.00 87.00 492 SER A CA 1
ATOM 3676 C C . SER A 1 492 ? -11.389 -5.817 2.896 1.00 87.00 492 SER A C 1
ATOM 3678 O O . SER A 1 492 ? -11.389 -6.548 3.885 1.00 87.00 492 SER A O 1
ATOM 3680 N N . TYR A 1 493 ? -10.412 -5.837 1.989 1.00 89.56 493 TYR A N 1
ATOM 3681 C CA . TYR A 1 493 ? -9.201 -6.661 2.075 1.00 89.56 493 TYR A CA 1
ATOM 3682 C C . TYR A 1 493 ? -7.986 -5.860 2.593 1.00 89.56 493 TYR A C 1
ATOM 3684 O O . TYR A 1 493 ? -7.948 -4.633 2.466 1.00 89.56 493 TYR A O 1
ATOM 3692 N N . PRO A 1 494 ? -6.999 -6.519 3.230 1.00 88.81 494 PRO A N 1
ATOM 3693 C CA . PRO A 1 494 ? -5.804 -5.863 3.758 1.00 88.81 494 PRO A CA 1
ATOM 3694 C C . PRO A 1 494 ? -4.778 -5.507 2.665 1.00 88.81 494 PRO A C 1
ATOM 3696 O O . PRO A 1 494 ? -4.831 -6.012 1.546 1.00 88.81 494 PRO A O 1
ATOM 3699 N N . MET A 1 495 ? -3.812 -4.647 3.014 1.00 82.19 495 MET A N 1
ATOM 3700 C CA . MET A 1 495 ? -2.809 -4.087 2.089 1.00 82.19 495 MET A CA 1
ATOM 3701 C C . MET A 1 495 ? -1.996 -5.166 1.359 1.00 82.19 495 MET A C 1
ATOM 3703 O O . MET A 1 495 ? -1.829 -5.101 0.147 1.00 82.19 495 MET A O 1
ATOM 3707 N N . ASN A 1 496 ? -1.545 -6.185 2.087 1.00 86.31 496 ASN A N 1
ATOM 3708 C CA . ASN A 1 496 ? -0.789 -7.316 1.553 1.00 86.31 496 ASN A CA 1
ATOM 3709 C C . ASN A 1 496 ? -1.576 -8.194 0.557 1.00 86.31 496 ASN A C 1
ATOM 3711 O O . ASN A 1 496 ? -0.957 -8.942 -0.191 1.00 86.31 496 ASN A O 1
ATOM 3715 N N . LEU A 1 497 ? -2.912 -8.104 0.523 1.00 91.44 497 LEU A N 1
ATOM 3716 C CA . LEU A 1 497 ? -3.774 -8.809 -0.438 1.00 91.44 497 LEU A CA 1
ATOM 3717 C C . LEU A 1 497 ? -4.344 -7.886 -1.533 1.00 91.44 497 LEU A C 1
ATOM 3719 O O . LEU A 1 497 ? -5.100 -8.345 -2.383 1.00 91.44 497 LEU A O 1
ATOM 3723 N N . ALA A 1 498 ? -4.008 -6.592 -1.536 1.00 87.31 498 ALA A N 1
ATOM 3724 C CA . ALA A 1 498 ? -4.493 -5.657 -2.556 1.00 87.31 498 ALA A CA 1
ATOM 3725 C C . ALA A 1 498 ? -3.813 -5.859 -3.922 1.00 87.31 498 ALA A C 1
ATOM 3727 O O . ALA A 1 498 ? -4.431 -5.656 -4.966 1.00 87.31 498 ALA A O 1
ATOM 3728 N N . GLU A 1 499 ? -2.554 -6.300 -3.905 1.00 86.81 499 GLU A N 1
ATOM 3729 C CA . GLU A 1 499 ? -1.722 -6.522 -5.095 1.00 86.81 499 GLU A CA 1
ATOM 3730 C C . GLU A 1 499 ? -2.035 -7.843 -5.830 1.00 86.81 499 GLU A C 1
ATOM 3732 O O . GLU A 1 499 ? -1.469 -8.124 -6.885 1.00 86.81 499 GLU A O 1
ATOM 3737 N N . THR A 1 500 ? -2.931 -8.685 -5.291 1.00 90.56 500 THR A N 1
ATOM 3738 C CA . THR A 1 500 ? -3.208 -10.028 -5.834 1.00 90.56 500 THR A CA 1
ATOM 3739 C C . THR A 1 500 ? -3.642 -9.992 -7.299 1.00 90.56 500 THR A C 1
ATOM 3741 O O . THR A 1 500 ? -3.195 -10.827 -8.081 1.00 90.56 500 THR A O 1
ATOM 3744 N N . ALA A 1 501 ? -4.485 -9.028 -7.679 1.00 93.31 501 ALA A N 1
ATOM 3745 C CA . ALA A 1 501 ? -5.019 -8.931 -9.036 1.00 93.31 501 ALA A CA 1
ATOM 3746 C C . ALA A 1 501 ? -4.214 -8.006 -9.963 1.00 93.31 501 ALA A C 1
ATOM 3748 O O . ALA A 1 501 ? -4.123 -8.277 -11.159 1.00 93.31 501 ALA A O 1
ATOM 3749 N N . SER A 1 502 ? -3.609 -6.937 -9.439 1.00 93.12 502 SER A N 1
ATOM 3750 C CA . SER A 1 502 ? -2.793 -5.998 -10.223 1.00 93.12 502 SER A CA 1
ATOM 3751 C C . SER A 1 502 ? -1.543 -6.676 -10.792 1.00 93.12 502 SER A C 1
ATOM 3753 O O . SER A 1 502 ? -1.312 -6.644 -12.001 1.00 93.12 502 SER A O 1
ATOM 3755 N N . ILE A 1 503 ? -0.791 -7.388 -9.949 1.00 91.25 503 ILE A N 1
ATOM 3756 C CA . ILE A 1 503 ? 0.417 -8.132 -10.340 1.00 91.25 503 ILE A CA 1
ATOM 3757 C C . ILE A 1 503 ? 0.077 -9.349 -11.220 1.00 91.25 503 ILE A C 1
ATOM 3759 O O . ILE A 1 503 ? 0.859 -9.722 -12.099 1.00 91.25 503 ILE A O 1
ATOM 3763 N N . PHE A 1 504 ? -1.105 -9.950 -11.043 1.00 91.69 504 PHE A N 1
ATOM 3764 C CA . PHE A 1 504 ? -1.604 -10.994 -11.944 1.00 91.69 504 PHE A CA 1
ATOM 3765 C C . PHE A 1 504 ? -1.823 -10.445 -13.363 1.00 91.69 504 PHE A C 1
ATOM 3767 O O . PHE A 1 504 ? -1.311 -11.011 -14.332 1.00 91.69 504 PHE A O 1
ATOM 3774 N N . PHE A 1 505 ? -2.512 -9.304 -13.487 1.00 93.31 505 PHE A N 1
ATOM 3775 C CA . PHE A 1 505 ? -2.727 -8.625 -14.769 1.00 93.31 505 PHE A CA 1
ATOM 3776 C C . PHE A 1 505 ? -1.399 -8.196 -15.411 1.00 93.31 505 PHE A C 1
ATOM 3778 O O . PHE A 1 505 ? -1.184 -8.487 -16.588 1.00 93.31 505 PHE A O 1
ATOM 3785 N N . GLU A 1 506 ? -0.477 -7.587 -14.654 1.00 91.19 506 GLU A N 1
ATOM 3786 C CA . GLU A 1 506 ? 0.878 -7.262 -15.135 1.00 91.19 506 GLU A CA 1
ATOM 3787 C C . GLU A 1 506 ? 1.617 -8.482 -15.701 1.00 91.19 506 GLU A C 1
ATOM 3789 O O . GLU A 1 506 ? 2.327 -8.360 -16.697 1.00 91.19 506 GLU A O 1
ATOM 3794 N N . THR A 1 507 ? 1.480 -9.649 -15.064 1.00 89.50 507 THR A N 1
ATOM 3795 C CA . THR A 1 507 ? 2.203 -10.867 -15.456 1.00 89.50 507 THR A CA 1
ATOM 3796 C C . THR A 1 507 ? 1.642 -11.451 -16.754 1.00 89.50 507 THR A C 1
ATOM 3798 O O . THR A 1 507 ? 2.407 -11.740 -17.673 1.00 89.50 507 THR A O 1
ATOM 3801 N N . VAL A 1 508 ? 0.313 -11.549 -16.869 1.00 89.81 508 VAL A N 1
ATOM 3802 C CA . VAL A 1 508 ? -0.383 -12.062 -18.066 1.00 89.81 508 VAL A CA 1
ATOM 3803 C C . VAL A 1 508 ? -0.203 -11.130 -19.271 1.00 89.81 508 VAL A C 1
ATOM 3805 O O . VAL A 1 508 ? 0.117 -11.578 -20.377 1.00 89.81 508 VAL A O 1
ATOM 3808 N N . VAL A 1 509 ? -0.359 -9.818 -19.064 1.00 88.38 509 VAL A N 1
ATOM 3809 C CA . VAL A 1 509 ? -0.123 -8.811 -20.110 1.00 88.38 509 VAL A CA 1
ATOM 3810 C C . VAL A 1 509 ? 1.363 -8.744 -20.459 1.00 88.38 509 VAL A C 1
ATOM 3812 O O . VAL A 1 509 ? 1.707 -8.702 -21.634 1.00 88.38 509 VAL A O 1
ATOM 3815 N N . GLY A 1 510 ? 2.251 -8.802 -19.468 1.00 85.19 510 GLY A N 1
ATOM 3816 C CA . GLY A 1 510 ? 3.700 -8.717 -19.640 1.00 85.19 510 GLY A CA 1
ATOM 3817 C C . GLY A 1 510 ? 4.300 -9.794 -20.534 1.00 85.19 510 GLY A C 1
ATOM 3818 O O . GLY A 1 510 ? 5.048 -9.482 -21.460 1.00 85.19 510 GLY A O 1
ATOM 3819 N N . ASP A 1 511 ? 3.923 -11.052 -20.307 1.00 82.06 511 ASP A N 1
ATOM 3820 C CA . ASP A 1 511 ? 4.288 -12.158 -21.197 1.00 82.06 511 ASP A CA 1
ATOM 3821 C C . ASP A 1 511 ? 3.799 -11.902 -22.635 1.00 82.06 511 ASP A C 1
ATOM 3823 O O . ASP A 1 511 ? 4.544 -12.108 -23.592 1.00 82.06 511 ASP A O 1
ATOM 3827 N N . THR A 1 512 ? 2.582 -11.368 -22.789 1.00 80.31 512 THR A N 1
ATOM 3828 C CA . THR A 1 512 ? 2.006 -11.027 -24.101 1.00 80.31 512 THR A CA 1
ATOM 3829 C C . THR A 1 512 ? 2.758 -9.873 -24.784 1.00 80.31 512 THR A C 1
ATOM 3831 O O . THR A 1 512 ? 2.965 -9.909 -25.995 1.00 80.31 512 THR A O 1
ATOM 3834 N N . LEU A 1 513 ? 3.237 -8.872 -24.035 1.00 78.69 513 LEU A N 1
ATOM 3835 C CA . LEU A 1 513 ? 4.060 -7.775 -24.568 1.00 78.69 513 LEU A CA 1
ATOM 3836 C C . LEU A 1 513 ? 5.460 -8.251 -25.006 1.00 78.69 513 LEU A C 1
ATOM 3838 O O . LEU A 1 513 ? 5.983 -7.765 -26.011 1.00 78.69 513 LEU A O 1
ATOM 3842 N N . ILE A 1 514 ? 6.052 -9.230 -24.312 1.00 82.69 514 ILE A N 1
ATOM 3843 C CA . ILE A 1 514 ? 7.313 -9.882 -24.719 1.00 82.69 514 ILE A CA 1
ATOM 3844 C C . ILE A 1 514 ? 7.133 -10.719 -25.995 1.00 82.69 514 ILE A C 1
ATOM 3846 O O . ILE A 1 514 ? 7.988 -10.666 -26.888 1.00 82.69 514 ILE A O 1
ATOM 3850 N N . ASP A 1 515 ? 6.023 -11.453 -26.107 1.00 82.69 515 ASP A N 1
ATOM 3851 C CA . ASP A 1 515 ? 5.676 -12.228 -27.305 1.00 82.69 515 ASP A CA 1
ATOM 3852 C C . ASP A 1 515 ? 5.391 -11.300 -28.514 1.00 82.69 515 ASP A C 1
ATOM 3854 O O . ASP A 1 515 ? 5.757 -11.631 -29.644 1.00 82.69 515 ASP A O 1
ATOM 3858 N N . LEU A 1 516 ? 4.811 -10.111 -28.286 1.00 75.75 516 LEU A N 1
ATOM 3859 C CA . LEU A 1 516 ? 4.497 -9.110 -29.321 1.00 75.75 516 LEU A CA 1
ATOM 3860 C C . LEU A 1 516 ? 5.655 -8.171 -29.714 1.00 75.75 516 LEU A C 1
ATOM 3862 O O . LEU A 1 516 ? 5.590 -7.574 -30.788 1.00 75.75 516 LEU A O 1
ATOM 3866 N N . SER A 1 517 ? 6.689 -8.019 -28.881 1.00 78.75 517 SER A N 1
ATOM 3867 C CA . SER A 1 517 ? 7.847 -7.149 -29.165 1.00 78.75 517 SER A CA 1
ATOM 3868 C C . SER A 1 517 ? 8.556 -7.558 -30.467 1.00 78.75 517 SER A C 1
ATOM 3870 O O . SER A 1 517 ? 8.772 -8.748 -30.706 1.00 78.75 517 SER A O 1
ATOM 3872 N N . GLU A 1 518 ? 9.002 -6.617 -31.303 1.00 80.12 518 GLU A N 1
ATOM 3873 C CA . GLU A 1 518 ? 9.671 -6.969 -32.571 1.00 80.12 518 GLU A CA 1
ATOM 3874 C C . GLU A 1 518 ? 11.199 -7.055 -32.432 1.00 80.12 518 GLU A C 1
ATOM 3876 O O . GLU A 1 518 ? 11.845 -7.825 -33.142 1.00 80.12 518 GLU A O 1
ATOM 3881 N N . THR A 1 519 ? 11.779 -6.344 -31.465 1.00 83.81 519 THR A N 1
ATOM 3882 C CA . THR A 1 519 ? 13.230 -6.239 -31.245 1.00 83.81 519 THR A CA 1
ATOM 3883 C C . THR A 1 519 ? 13.680 -6.818 -29.899 1.00 83.81 519 THR A C 1
ATOM 3885 O O . THR A 1 519 ? 12.878 -7.076 -28.998 1.00 83.81 519 THR A O 1
ATOM 3888 N N . ASP A 1 520 ? 14.992 -7.008 -29.733 1.00 87.62 520 ASP A N 1
ATOM 3889 C CA . ASP A 1 520 ? 15.590 -7.305 -28.423 1.00 87.62 520 ASP A CA 1
ATOM 3890 C C . ASP A 1 520 ? 15.576 -6.076 -27.493 1.00 87.62 520 ASP A C 1
ATOM 3892 O O . ASP A 1 520 ? 15.478 -6.222 -26.280 1.00 87.62 520 ASP A O 1
ATOM 3896 N N . ALA A 1 521 ? 15.628 -4.859 -28.047 1.00 84.19 521 ALA A N 1
ATOM 3897 C CA . ALA A 1 521 ? 15.651 -3.616 -27.273 1.00 84.19 521 ALA A CA 1
ATOM 3898 C C . ALA A 1 521 ? 14.320 -3.341 -26.548 1.00 84.19 521 ALA A C 1
ATOM 3900 O O . ALA A 1 521 ? 14.320 -2.896 -25.402 1.00 84.19 521 ALA A O 1
ATOM 3901 N N . GLU A 1 522 ? 13.183 -3.645 -27.178 1.00 80.19 522 GLU A N 1
ATOM 3902 C CA . GLU A 1 522 ? 11.860 -3.556 -26.539 1.00 80.19 522 GLU A CA 1
ATOM 3903 C C . GLU A 1 522 ? 11.715 -4.597 -25.419 1.00 80.19 522 GLU A C 1
ATOM 3905 O O . GLU A 1 522 ? 11.264 -4.277 -24.317 1.00 80.19 522 GLU A O 1
ATOM 3910 N N . ARG A 1 523 ? 12.197 -5.826 -25.659 1.00 86.88 523 ARG A N 1
ATOM 3911 C CA . ARG A 1 523 ? 12.244 -6.884 -24.638 1.00 86.88 523 ARG A CA 1
ATOM 3912 C C . ARG A 1 523 ? 13.136 -6.501 -23.461 1.00 86.88 523 ARG A C 1
ATOM 3914 O O . ARG A 1 523 ? 12.749 -6.733 -22.317 1.00 86.88 523 ARG A O 1
ATOM 3921 N N . LEU A 1 524 ? 14.287 -5.874 -23.726 1.00 89.19 524 LEU A N 1
ATOM 3922 C CA . LEU A 1 524 ? 15.191 -5.352 -22.701 1.00 89.19 524 LEU A CA 1
ATOM 3923 C C . LEU A 1 524 ? 14.490 -4.291 -21.843 1.00 89.19 524 LEU A C 1
ATOM 3925 O O . LEU A 1 524 ? 14.601 -4.349 -20.622 1.00 89.19 524 LEU A O 1
ATOM 3929 N N . GLN A 1 525 ? 13.728 -3.370 -22.446 1.00 85.19 525 GLN A N 1
ATOM 3930 C CA . GLN A 1 525 ? 12.952 -2.379 -21.689 1.00 85.19 525 GLN A CA 1
ATOM 3931 C C . GLN A 1 525 ? 11.893 -3.030 -20.792 1.00 85.19 525 GLN A C 1
ATOM 3933 O O . GLN A 1 525 ? 11.757 -2.615 -19.646 1.00 85.19 525 GLN A O 1
ATOM 3938 N N . TYR A 1 526 ? 11.170 -4.056 -21.254 1.00 84.06 526 TYR A N 1
ATOM 3939 C CA . TYR A 1 526 ? 10.211 -4.748 -20.384 1.00 84.06 526 TYR A CA 1
ATOM 3940 C C . TYR A 1 526 ? 10.920 -5.518 -19.254 1.00 84.06 526 TYR A C 1
ATOM 3942 O O . TYR A 1 526 ? 10.592 -5.342 -18.078 1.00 84.06 526 TYR A O 1
ATOM 3950 N N . ARG A 1 527 ? 11.944 -6.321 -19.581 1.00 91.00 527 ARG A N 1
ATOM 3951 C CA . ARG A 1 527 ? 12.710 -7.094 -18.588 1.00 91.00 527 ARG A CA 1
ATOM 3952 C C . ARG A 1 527 ? 13.518 -6.212 -17.620 1.00 91.00 527 ARG A C 1
ATOM 3954 O O . ARG A 1 527 ? 13.771 -6.637 -16.495 1.00 91.00 527 ARG A O 1
ATOM 3961 N N . TRP A 1 528 ? 13.814 -4.959 -17.973 1.00 91.25 528 TRP A N 1
ATOM 3962 C CA . TRP A 1 528 ? 14.345 -3.958 -17.041 1.00 91.25 528 TRP A CA 1
ATOM 3963 C C . TRP A 1 528 ? 13.389 -3.670 -15.876 1.00 91.25 528 TRP A C 1
ATOM 3965 O O . TRP A 1 528 ? 13.846 -3.525 -14.746 1.00 91.25 528 TRP A O 1
ATOM 3975 N N . TYR A 1 529 ? 12.073 -3.613 -16.110 1.00 86.56 529 TYR A N 1
ATOM 3976 C CA . TYR A 1 529 ? 11.090 -3.366 -15.044 1.00 86.56 529 TYR A CA 1
ATOM 3977 C C . TYR A 1 529 ? 10.791 -4.621 -14.211 1.00 86.56 529 TYR A C 1
ATOM 3979 O O . TYR A 1 529 ? 10.490 -4.508 -13.019 1.00 86.56 529 TYR A O 1
ATOM 3987 N N . ASP A 1 530 ? 10.970 -5.816 -14.786 1.00 90.69 530 ASP A N 1
ATOM 3988 C CA . ASP A 1 530 ? 11.065 -7.061 -14.012 1.00 90.69 530 ASP A CA 1
ATOM 3989 C C . ASP A 1 530 ? 12.292 -7.037 -13.077 1.00 90.69 530 ASP A C 1
ATOM 3991 O O . ASP A 1 530 ? 12.168 -7.356 -11.893 1.00 90.69 530 ASP A O 1
ATOM 3995 N N . ALA A 1 531 ? 13.455 -6.583 -13.563 1.00 94.12 531 ALA A N 1
ATOM 3996 C CA . ALA A 1 531 ? 14.666 -6.414 -12.755 1.00 94.12 531 ALA A CA 1
ATOM 3997 C C . ALA A 1 531 ? 14.517 -5.327 -11.670 1.00 94.12 531 ALA A C 1
ATOM 3999 O O . ALA A 1 531 ? 14.850 -5.576 -10.510 1.00 94.12 531 ALA A O 1
ATOM 4000 N N . GLU A 1 532 ? 13.940 -4.166 -12.006 1.00 91.38 532 GLU A N 1
ATOM 4001 C CA . GLU A 1 532 ? 13.592 -3.101 -11.052 1.00 91.38 532 GLU A CA 1
ATOM 4002 C C . GLU A 1 532 ? 12.693 -3.661 -9.931 1.00 91.38 532 GLU A C 1
ATOM 4004 O O . GLU A 1 532 ? 12.949 -3.437 -8.746 1.00 91.38 532 GLU A O 1
ATOM 4009 N N . SER A 1 533 ? 11.686 -4.467 -10.290 1.00 90.62 533 SER A N 1
ATOM 4010 C CA . SER A 1 533 ? 10.771 -5.119 -9.343 1.00 90.62 533 SER A CA 1
ATOM 4011 C C . SER A 1 533 ? 11.461 -6.176 -8.473 1.00 90.62 533 SER A C 1
ATOM 4013 O O . SER A 1 533 ? 11.220 -6.227 -7.266 1.00 90.62 533 SER A O 1
ATOM 4015 N N . ALA A 1 534 ? 12.362 -6.987 -9.033 1.00 94.75 534 ALA A N 1
ATOM 4016 C CA . ALA A 1 534 ? 13.141 -7.951 -8.256 1.00 94.75 534 ALA A CA 1
ATOM 4017 C C . ALA A 1 534 ? 13.995 -7.241 -7.188 1.00 94.75 534 ALA A C 1
ATOM 4019 O O . ALA A 1 534 ? 13.931 -7.591 -6.007 1.00 94.75 534 ALA A O 1
ATOM 4020 N N . VAL A 1 535 ? 14.721 -6.182 -7.567 1.00 95.38 535 VAL A N 1
ATOM 4021 C CA . VAL A 1 535 ? 15.513 -5.359 -6.632 1.00 95.38 535 VAL A CA 1
ATOM 4022 C C . VAL A 1 535 ? 14.620 -4.686 -5.580 1.00 95.38 535 VAL A C 1
ATOM 4024 O O . VAL A 1 535 ? 15.000 -4.599 -4.407 1.00 95.38 535 VAL A O 1
ATOM 4027 N N . ALA A 1 536 ? 13.411 -4.261 -5.953 1.00 92.94 536 ALA A N 1
ATOM 4028 C CA . ALA A 1 536 ? 12.443 -3.662 -5.037 1.00 92.94 536 ALA A CA 1
ATOM 4029 C C . ALA A 1 536 ? 12.039 -4.601 -3.895 1.00 92.94 536 ALA A C 1
ATOM 4031 O O . ALA A 1 536 ? 12.200 -4.265 -2.718 1.00 92.94 536 ALA A O 1
ATOM 4032 N N . PHE A 1 537 ? 11.499 -5.769 -4.247 1.00 94.81 537 PHE A N 1
ATOM 4033 C CA . PHE A 1 537 ? 10.780 -6.630 -3.307 1.00 94.81 537 PHE A CA 1
ATOM 4034 C C . PHE A 1 537 ? 11.670 -7.703 -2.679 1.00 94.81 537 PHE A C 1
ATOM 4036 O O . PHE A 1 537 ? 11.325 -8.197 -1.606 1.00 94.81 537 PHE A O 1
ATOM 4043 N N . LEU A 1 538 ? 12.825 -8.009 -3.282 1.00 96.69 538 LEU A N 1
ATOM 4044 C CA . LEU A 1 538 ? 13.780 -8.996 -2.767 1.00 96.69 538 LEU A CA 1
ATOM 4045 C C . LEU A 1 538 ? 15.067 -8.386 -2.173 1.00 96.69 538 LEU A C 1
ATOM 4047 O O . LEU A 1 538 ? 15.778 -9.092 -1.463 1.00 96.69 538 LEU A O 1
ATOM 4051 N N . SER A 1 539 ? 15.350 -7.090 -2.384 1.00 95.75 539 SER A N 1
ATOM 4052 C CA . SER A 1 539 ? 16.451 -6.378 -1.697 1.00 95.75 539 SER A CA 1
ATOM 4053 C C . SER A 1 539 ? 15.988 -5.136 -0.928 1.00 95.75 539 SER A C 1
ATOM 4055 O O . SER A 1 539 ? 16.234 -5.047 0.275 1.00 95.75 539 SER A O 1
ATOM 4057 N N . ASN A 1 540 ? 15.307 -4.172 -1.564 1.00 96.31 540 ASN A N 1
ATOM 4058 C CA . ASN A 1 540 ? 15.042 -2.880 -0.917 1.00 96.31 540 ASN A CA 1
ATOM 4059 C C . ASN A 1 540 ? 14.031 -2.975 0.237 1.00 96.31 540 ASN A C 1
ATOM 4061 O O . ASN A 1 540 ? 14.318 -2.517 1.340 1.00 96.31 540 ASN A O 1
ATOM 4065 N N . ILE A 1 541 ? 12.854 -3.563 0.009 1.00 96.06 541 ILE A N 1
ATOM 4066 C CA . ILE A 1 541 ? 11.830 -3.728 1.051 1.00 96.06 541 ILE A CA 1
ATOM 4067 C C . ILE A 1 541 ? 12.318 -4.635 2.204 1.00 96.06 541 ILE A C 1
ATOM 4069 O O . ILE A 1 541 ? 12.143 -4.233 3.358 1.00 96.06 541 ILE A O 1
ATOM 4073 N N . PRO A 1 542 ? 12.998 -5.775 1.958 1.00 97.56 542 PRO A N 1
ATOM 4074 C CA . PRO A 1 542 ? 13.625 -6.570 3.017 1.00 97.56 542 PRO A CA 1
ATOM 4075 C C . PRO A 1 542 ? 14.680 -5.813 3.841 1.00 97.56 542 PRO A C 1
ATOM 4077 O O . PRO A 1 542 ? 14.705 -5.953 5.063 1.00 97.56 542 PRO A O 1
ATOM 4080 N N . ALA A 1 543 ? 15.483 -4.935 3.225 1.00 97.88 543 ALA A N 1
ATOM 4081 C CA . ALA A 1 543 ? 16.399 -4.063 3.967 1.00 97.88 543 ALA A CA 1
ATOM 4082 C C . ALA A 1 543 ? 15.653 -3.091 4.898 1.00 97.88 543 ALA A C 1
ATOM 4084 O O . ALA A 1 543 ? 16.057 -2.894 6.044 1.00 97.88 543 ALA A O 1
ATOM 4085 N N . ARG A 1 544 ? 14.524 -2.525 4.449 1.00 97.44 544 ARG A N 1
ATOM 4086 C CA . ARG A 1 544 ? 13.668 -1.691 5.312 1.00 97.44 544 ARG A CA 1
ATOM 4087 C C . ARG A 1 544 ? 13.063 -2.491 6.466 1.00 97.44 544 ARG A C 1
ATOM 4089 O O . ARG A 1 544 ? 12.969 -1.954 7.563 1.00 97.44 544 ARG A O 1
ATOM 4096 N N . TYR A 1 545 ? 12.675 -3.746 6.231 1.00 97.69 545 TYR A N 1
ATOM 4097 C CA . TYR A 1 545 ? 12.122 -4.629 7.261 1.00 97.69 545 TYR A CA 1
ATOM 4098 C C . TYR A 1 545 ? 13.155 -4.974 8.346 1.00 97.69 545 TYR A C 1
ATOM 4100 O O . TYR A 1 545 ? 12.864 -4.806 9.529 1.00 97.69 545 TYR A O 1
ATOM 4108 N N . ASP A 1 546 ? 14.372 -5.372 7.961 1.00 98.38 546 ASP A N 1
ATOM 4109 C CA . ASP A 1 546 ? 15.454 -5.646 8.920 1.00 98.38 546 ASP A CA 1
ATOM 4110 C C . ASP A 1 546 ? 15.809 -4.396 9.748 1.00 98.38 546 ASP A C 1
ATOM 4112 O O . ASP A 1 546 ? 16.046 -4.491 10.955 1.00 98.38 546 ASP A O 1
ATOM 4116 N N . PHE A 1 547 ? 15.792 -3.214 9.122 1.00 98.62 547 PHE A N 1
ATOM 4117 C CA . PHE A 1 547 ? 15.972 -1.936 9.812 1.00 98.62 547 PHE A CA 1
ATOM 4118 C C . PHE A 1 547 ? 14.813 -1.611 10.776 1.00 98.62 547 PHE A C 1
ATOM 4120 O O . PHE A 1 547 ? 15.075 -1.256 11.926 1.00 98.62 547 PHE A O 1
ATOM 4127 N N . ASP A 1 548 ? 13.550 -1.768 10.352 1.00 97.44 548 ASP A N 1
ATOM 4128 C CA . ASP A 1 548 ? 12.366 -1.599 11.212 1.00 97.44 548 ASP A CA 1
ATOM 4129 C C . ASP A 1 548 ? 12.453 -2.532 12.443 1.00 97.44 548 ASP A C 1
ATOM 4131 O O . ASP A 1 548 ? 12.237 -2.090 13.577 1.00 97.44 548 ASP A O 1
ATOM 4135 N N . CYS A 1 549 ? 12.849 -3.798 12.251 1.00 98.25 549 CYS A N 1
ATOM 4136 C CA . CYS A 1 549 ? 13.120 -4.755 13.331 1.00 98.25 549 CYS A CA 1
ATOM 4137 C C . CYS A 1 549 ? 14.212 -4.254 14.289 1.00 98.25 549 CYS A C 1
ATOM 4139 O O . CYS A 1 549 ? 13.965 -4.153 15.493 1.00 98.25 549 CYS A O 1
ATOM 4141 N N . ALA A 1 550 ? 15.389 -3.875 13.778 1.00 98.31 550 ALA A N 1
ATOM 4142 C CA . ALA A 1 550 ? 16.501 -3.384 14.598 1.00 98.31 550 ALA A CA 1
ATOM 4143 C C . ALA A 1 550 ? 16.139 -2.112 15.394 1.00 98.31 550 ALA A C 1
ATOM 4145 O O . ALA A 1 550 ? 16.529 -1.965 16.557 1.00 98.31 550 ALA A O 1
ATOM 4146 N N . VAL A 1 551 ? 15.347 -1.213 14.800 1.00 97.94 551 VAL A N 1
ATOM 4147 C CA . VAL A 1 551 ? 14.806 -0.003 15.440 1.00 97.94 551 VAL A CA 1
ATOM 4148 C C . VAL A 1 551 ? 13.819 -0.343 16.560 1.00 97.94 551 VAL A C 1
ATOM 4150 O O . VAL A 1 551 ? 13.926 0.208 17.661 1.00 97.94 551 VAL A O 1
ATOM 4153 N N . HIS A 1 552 ? 12.881 -1.260 16.319 1.00 97.75 552 HIS A N 1
ATOM 4154 C CA . HIS A 1 552 ? 11.916 -1.695 17.329 1.00 97.75 552 HIS A CA 1
ATOM 4155 C C . HIS A 1 552 ? 12.596 -2.427 18.499 1.00 97.75 552 HIS A C 1
ATOM 4157 O O . HIS A 1 552 ? 12.349 -2.087 19.659 1.00 97.75 552 HIS A O 1
ATOM 4163 N N . GLU A 1 553 ? 13.518 -3.349 18.219 1.00 97.81 553 GLU A N 1
ATOM 4164 C CA . GLU A 1 553 ? 14.292 -4.079 19.234 1.00 97.81 553 GLU A CA 1
ATOM 4165 C C . GLU A 1 553 ? 15.207 -3.157 20.047 1.00 97.81 553 GLU A C 1
ATOM 4167 O O . GLU A 1 553 ? 15.347 -3.325 21.261 1.00 97.81 553 GLU A O 1
ATOM 4172 N N . ALA A 1 554 ? 15.782 -2.126 19.420 1.00 97.62 554 ALA A N 1
ATOM 4173 C CA . ALA A 1 554 ? 16.542 -1.099 20.121 1.00 97.62 554 ALA A CA 1
ATOM 4174 C C . ALA A 1 554 ? 15.677 -0.310 21.119 1.00 97.62 554 ALA A C 1
ATOM 4176 O O . ALA A 1 554 ? 16.128 -0.084 22.246 1.00 97.62 554 ALA A O 1
ATOM 4177 N N . ARG A 1 555 ? 14.445 0.079 20.750 1.00 96.12 555 ARG A N 1
ATOM 4178 C CA . ARG A 1 555 ? 13.526 0.784 21.667 1.00 96.12 555 ARG A CA 1
ATOM 4179 C C . ARG A 1 555 ? 13.010 -0.118 22.783 1.00 96.12 555 ARG A C 1
ATOM 4181 O O . ARG A 1 555 ? 13.013 0.327 23.929 1.00 96.12 555 ARG A O 1
ATOM 4188 N N . GLU A 1 556 ? 12.626 -1.363 22.490 1.00 94.19 556 GLU A N 1
ATOM 4189 C CA . GLU A 1 556 ? 12.247 -2.338 23.528 1.00 94.19 556 GLU A CA 1
ATOM 4190 C C . GLU A 1 556 ? 13.411 -2.612 24.497 1.00 94.19 556 GLU A C 1
ATOM 4192 O O . GLU A 1 556 ? 13.212 -2.662 25.709 1.00 94.19 556 GLU A O 1
ATOM 4197 N N . GLY A 1 557 ? 14.646 -2.684 23.987 1.00 93.69 557 GLY A N 1
ATOM 4198 C CA . GLY A 1 557 ? 15.877 -2.767 24.779 1.00 93.69 557 GLY A CA 1
ATOM 4199 C C . GLY A 1 557 ? 16.292 -1.466 25.488 1.00 93.69 557 GLY A C 1
ATOM 4200 O O . GLY A 1 557 ? 17.395 -1.399 26.033 1.00 93.69 557 GLY A O 1
ATOM 4201 N N . GLY A 1 558 ? 15.457 -0.422 25.468 1.00 93.94 558 GLY A N 1
ATOM 4202 C CA . GLY A 1 558 ? 15.684 0.839 26.178 1.00 93.94 558 GLY A CA 1
ATOM 4203 C C . GLY A 1 558 ? 16.751 1.763 25.578 1.00 93.94 558 GLY A C 1
ATOM 4204 O O . GLY A 1 558 ? 17.128 2.741 26.227 1.00 93.94 558 GLY A O 1
ATOM 4205 N N . LYS A 1 559 ? 17.246 1.499 24.360 1.00 96.19 559 LYS A N 1
ATOM 4206 C CA . LYS A 1 559 ? 18.167 2.407 23.653 1.00 96.19 559 LYS A CA 1
ATOM 4207 C C . LYS A 1 559 ? 17.414 3.628 23.116 1.00 96.19 559 LYS A C 1
ATOM 4209 O O . LYS A 1 559 ? 16.270 3.518 22.669 1.00 96.19 559 LYS A O 1
ATOM 4214 N N . THR A 1 560 ? 18.081 4.778 23.092 1.00 95.88 560 THR A N 1
ATOM 4215 C CA . THR A 1 560 ? 17.674 5.940 22.284 1.00 95.88 560 THR A CA 1
ATOM 4216 C C . THR A 1 560 ? 18.187 5.759 20.859 1.00 95.88 560 THR A C 1
ATOM 4218 O O . THR A 1 560 ? 19.329 5.337 20.679 1.00 95.88 560 THR A O 1
ATOM 4221 N N . LEU A 1 561 ? 17.380 6.100 19.853 1.00 97.94 561 LEU A N 1
ATOM 4222 C CA . LEU A 1 561 ? 17.834 6.118 18.460 1.00 97.94 561 LEU A CA 1
ATOM 4223 C C . LEU A 1 561 ? 18.539 7.450 18.189 1.00 97.94 561 LEU A C 1
ATOM 4225 O O . LEU A 1 561 ? 17.886 8.481 18.047 1.00 97.94 561 LEU A O 1
ATOM 4229 N N . THR A 1 562 ? 19.868 7.439 18.158 1.00 98.50 562 THR A N 1
ATOM 4230 C CA . THR A 1 562 ? 20.665 8.570 17.665 1.00 98.50 562 THR A CA 1
ATOM 4231 C C . THR A 1 562 ? 20.793 8.491 16.140 1.00 98.50 562 THR A C 1
ATOM 4233 O O . THR A 1 562 ? 20.723 7.386 15.593 1.00 98.50 562 THR A O 1
ATOM 4236 N N . PRO A 1 563 ? 21.069 9.603 15.431 1.00 98.62 563 PRO A N 1
ATOM 4237 C CA . PRO A 1 563 ? 21.359 9.551 13.997 1.00 98.62 563 PRO A CA 1
ATOM 4238 C C . PRO A 1 563 ? 22.499 8.585 13.654 1.00 98.62 563 PRO A C 1
ATOM 4240 O O . PRO A 1 563 ? 22.421 7.878 12.657 1.00 98.62 563 PRO A O 1
ATOM 4243 N N . SER A 1 564 ? 23.520 8.483 14.515 1.00 98.50 564 SER A N 1
ATOM 4244 C CA . SER A 1 564 ? 24.616 7.518 14.363 1.00 98.50 564 SER A CA 1
ATOM 4245 C C . SER A 1 564 ? 24.156 6.058 14.429 1.00 98.50 564 SER A C 1
ATOM 4247 O O . SER A 1 564 ? 24.570 5.265 13.591 1.00 98.50 564 SER A O 1
ATOM 4249 N N . PHE A 1 565 ? 23.270 5.702 15.366 1.00 98.50 565 PHE A N 1
ATOM 4250 C CA . PHE A 1 565 ? 22.700 4.353 15.449 1.00 98.50 565 PHE A CA 1
ATOM 4251 C C . PHE A 1 565 ? 21.834 4.034 14.222 1.00 98.50 565 PHE A C 1
ATOM 4253 O O . PHE A 1 565 ? 21.937 2.954 13.651 1.00 98.50 565 PHE A O 1
ATOM 4260 N N . LEU A 1 566 ? 21.007 4.989 13.789 1.00 98.69 566 LEU A N 1
ATOM 4261 C CA . LEU A 1 566 ? 20.115 4.809 12.641 1.00 98.69 566 LEU A CA 1
ATOM 4262 C C . LEU A 1 566 ? 20.896 4.651 11.327 1.00 98.69 566 LEU A C 1
ATOM 4264 O O . LEU A 1 566 ? 20.571 3.772 10.530 1.00 98.69 566 LEU A O 1
ATOM 4268 N N . LYS A 1 567 ? 21.978 5.419 11.152 1.00 98.69 567 LYS A N 1
ATOM 4269 C CA . LYS A 1 567 ? 22.955 5.244 10.066 1.00 98.69 567 LYS A CA 1
ATOM 4270 C C . LYS A 1 567 ? 23.633 3.879 10.107 1.00 98.69 567 LYS A C 1
ATOM 4272 O O . LYS A 1 567 ? 23.737 3.225 9.072 1.00 98.69 567 LYS A O 1
ATOM 4277 N N . GLU A 1 568 ? 24.061 3.427 11.286 1.00 98.56 568 GLU A N 1
ATOM 4278 C CA . GLU A 1 568 ? 24.731 2.134 11.462 1.00 98.56 568 GLU A CA 1
ATOM 4279 C C . GLU A 1 568 ? 23.809 0.956 11.094 1.00 98.56 568 GLU A C 1
ATOM 4281 O O . GLU A 1 568 ? 24.204 0.091 10.311 1.00 98.56 568 GLU A O 1
ATOM 4286 N N . GLU A 1 569 ? 22.568 0.929 11.595 1.00 98.69 569 GLU A N 1
ATOM 4287 C CA . GLU A 1 569 ? 21.616 -0.146 11.275 1.00 98.69 569 GLU A CA 1
ATOM 4288 C C . GLU A 1 569 ? 21.107 -0.082 9.826 1.00 98.69 569 GLU A C 1
ATOM 4290 O O . GLU A 1 569 ? 20.986 -1.128 9.185 1.00 98.69 569 GLU A O 1
ATOM 4295 N N . MET A 1 570 ? 20.882 1.111 9.257 1.00 98.56 570 MET A N 1
ATOM 4296 C CA . MET A 1 570 ? 20.527 1.234 7.835 1.00 98.56 570 MET A CA 1
ATOM 4297 C C . MET A 1 570 ? 21.680 0.756 6.940 1.00 98.56 570 MET A C 1
ATOM 4299 O O . MET A 1 570 ? 21.461 -0.033 6.021 1.00 98.56 570 MET A O 1
ATOM 4303 N N . SER A 1 571 ? 22.925 1.124 7.263 1.00 98.56 571 SER A N 1
ATOM 4304 C CA . SER A 1 571 ? 24.118 0.652 6.542 1.00 98.56 571 SER A CA 1
ATOM 4305 C C . SER A 1 571 ? 24.275 -0.869 6.609 1.00 98.56 571 SER A C 1
ATOM 4307 O O . SER A 1 571 ? 24.573 -1.496 5.591 1.00 98.56 571 SER A O 1
ATOM 4309 N N . LYS A 1 572 ? 24.032 -1.493 7.773 1.00 98.62 572 LYS A N 1
ATOM 4310 C CA . LYS A 1 572 ? 24.024 -2.962 7.920 1.00 98.62 572 LYS A CA 1
ATOM 4311 C C . LYS A 1 572 ? 22.953 -3.613 7.050 1.00 98.62 572 LYS A C 1
ATOM 4313 O O . LYS A 1 572 ? 23.254 -4.591 6.367 1.00 98.62 572 LYS A O 1
ATOM 4318 N N . ALA A 1 573 ? 21.732 -3.076 7.055 1.00 98.38 573 ALA A N 1
ATOM 4319 C CA . ALA A 1 573 ? 20.635 -3.600 6.251 1.00 98.38 573 ALA A CA 1
ATOM 4320 C C . ALA A 1 573 ? 20.943 -3.500 4.747 1.00 98.38 573 ALA A C 1
ATOM 4322 O O . ALA A 1 573 ? 20.840 -4.497 4.032 1.00 98.38 573 ALA A O 1
ATOM 4323 N N . TRP A 1 574 ? 21.418 -2.346 4.270 1.00 97.75 574 TRP A N 1
ATOM 4324 C CA . TRP A 1 574 ? 21.845 -2.190 2.876 1.00 97.75 574 TRP A CA 1
ATOM 4325 C C . TRP A 1 574 ? 22.986 -3.144 2.515 1.00 97.75 574 TRP A C 1
ATOM 4327 O O . TRP A 1 574 ? 22.878 -3.867 1.527 1.00 97.75 574 TRP A O 1
ATOM 4337 N N . THR A 1 575 ? 24.027 -3.227 3.348 1.00 98.00 575 THR A N 1
ATOM 4338 C CA . THR A 1 575 ? 25.162 -4.144 3.136 1.00 98.00 575 THR A CA 1
ATOM 4339 C C . THR A 1 575 ? 24.698 -5.602 3.055 1.00 98.00 575 THR A C 1
ATOM 4341 O O . THR A 1 575 ? 25.148 -6.339 2.179 1.00 98.00 575 THR A O 1
ATOM 4344 N N . LYS A 1 576 ? 23.762 -6.027 3.919 1.00 97.94 576 LYS A N 1
ATOM 4345 C CA . LYS A 1 576 ? 23.190 -7.382 3.889 1.00 97.94 576 LYS A CA 1
ATOM 4346 C C . LYS A 1 576 ? 22.463 -7.664 2.572 1.00 97.94 576 LYS A C 1
ATOM 4348 O O . LYS A 1 576 ? 22.639 -8.748 2.028 1.00 97.94 576 LYS A O 1
ATOM 4353 N N . TRP A 1 577 ? 21.617 -6.750 2.095 1.00 97.94 577 TRP A N 1
ATOM 4354 C CA . TRP A 1 577 ? 20.682 -7.031 0.994 1.00 97.94 577 TRP A CA 1
ATOM 4355 C C . TRP A 1 577 ? 21.204 -6.678 -0.399 1.00 97.94 577 TRP A C 1
ATOM 4357 O O . TRP A 1 577 ? 20.865 -7.376 -1.356 1.00 97.94 577 TRP A O 1
ATOM 4367 N N . TYR A 1 578 ? 22.066 -5.671 -0.523 1.00 96.81 578 TYR A N 1
ATOM 4368 C CA . TYR A 1 578 ? 22.710 -5.295 -1.785 1.00 96.81 578 TYR A CA 1
ATOM 4369 C C . TYR A 1 578 ? 24.084 -5.946 -1.979 1.00 96.81 578 TYR A C 1
ATOM 4371 O O . TYR A 1 578 ? 24.462 -6.220 -3.116 1.00 96.81 578 TYR A O 1
ATOM 4379 N N . GLY A 1 579 ? 24.806 -6.266 -0.900 1.00 95.06 579 GLY A N 1
ATOM 4380 C CA . GLY A 1 579 ? 26.113 -6.920 -0.989 1.00 95.06 579 GLY A CA 1
ATOM 4381 C C . GLY A 1 579 ? 27.104 -6.118 -1.837 1.00 95.06 579 GLY A C 1
ATOM 4382 O O . GLY A 1 579 ? 27.241 -4.913 -1.664 1.00 95.06 579 GLY A O 1
ATOM 4383 N N . ASP A 1 580 ? 27.765 -6.794 -2.775 1.00 94.12 580 ASP A N 1
ATOM 4384 C CA . ASP A 1 580 ? 28.689 -6.218 -3.761 1.00 94.12 580 ASP A CA 1
ATOM 4385 C C . ASP A 1 580 ? 27.993 -5.773 -5.069 1.00 94.12 580 ASP A C 1
ATOM 4387 O O . ASP A 1 580 ? 28.661 -5.521 -6.069 1.00 94.12 580 ASP A O 1
ATOM 4391 N N . ALA A 1 581 ? 26.655 -5.708 -5.103 1.00 94.62 581 ALA A N 1
ATOM 4392 C CA . ALA A 1 581 ? 25.902 -5.151 -6.233 1.00 94.62 581 ALA A CA 1
ATOM 4393 C C . ALA A 1 581 ? 25.745 -3.617 -6.170 1.00 94.62 581 ALA A C 1
ATOM 4395 O O . ALA A 1 581 ? 25.261 -3.019 -7.128 1.00 94.62 581 ALA A O 1
ATOM 4396 N N . LEU A 1 582 ? 26.163 -2.988 -5.065 1.00 95.12 582 LEU A N 1
ATOM 4397 C CA . LEU A 1 582 ? 26.361 -1.542 -4.945 1.00 95.12 582 LEU A CA 1
ATOM 4398 C C . LEU A 1 582 ? 27.773 -1.252 -4.419 1.00 95.12 582 LEU A C 1
ATOM 4400 O O . LEU A 1 582 ? 28.303 -2.012 -3.609 1.00 95.12 582 LEU A O 1
ATOM 4404 N N . THR A 1 583 ? 28.365 -0.131 -4.831 1.00 94.12 583 THR A N 1
ATOM 4405 C CA . THR A 1 583 ? 29.672 0.325 -4.317 1.00 94.12 583 THR A CA 1
ATOM 4406 C C . THR A 1 583 ? 29.583 1.129 -3.019 1.00 94.12 583 THR A C 1
ATOM 4408 O O . THR A 1 583 ? 30.595 1.302 -2.344 1.00 94.12 583 THR A O 1
ATOM 4411 N N . GLU A 1 584 ? 28.395 1.616 -2.658 1.00 94.75 584 GLU A N 1
ATOM 4412 C CA . GLU A 1 584 ? 28.132 2.350 -1.415 1.00 94.75 584 GLU A CA 1
ATOM 4413 C C . GLU A 1 584 ? 26.680 2.153 -0.939 1.00 94.75 584 GLU A C 1
ATOM 4415 O O . GLU A 1 584 ? 25.849 1.584 -1.649 1.00 94.75 584 GLU A O 1
ATOM 4420 N N . VAL A 1 585 ? 26.375 2.614 0.277 1.00 96.19 585 VAL A N 1
ATOM 4421 C CA . VAL A 1 585 ? 25.065 2.457 0.929 1.00 96.19 585 VAL A CA 1
ATOM 4422 C C . VAL A 1 585 ? 24.420 3.809 1.218 1.00 96.19 585 VAL A C 1
ATOM 4424 O O . VAL A 1 585 ? 25.111 4.787 1.493 1.00 96.19 585 VAL A O 1
ATOM 4427 N N . ASP A 1 586 ? 23.089 3.860 1.213 1.00 96.44 586 ASP A N 1
ATOM 4428 C CA . ASP A 1 586 ? 22.342 5.052 1.617 1.00 96.44 586 ASP A CA 1
ATOM 4429 C C . ASP A 1 586 ? 22.098 5.048 3.139 1.00 96.44 586 ASP A C 1
ATOM 4431 O O . ASP A 1 586 ? 21.080 4.556 3.635 1.00 96.44 586 ASP A O 1
ATOM 4435 N N . ASP A 1 587 ? 23.057 5.583 3.904 1.00 96.69 587 ASP A N 1
ATOM 4436 C CA . ASP A 1 587 ? 22.982 5.644 5.372 1.00 96.69 587 ASP A CA 1
ATOM 4437 C C . ASP A 1 587 ? 21.903 6.617 5.891 1.00 96.69 587 ASP A C 1
ATOM 4439 O O . ASP A 1 587 ? 21.475 6.506 7.042 1.00 96.69 587 ASP A O 1
ATOM 4443 N N . MET A 1 588 ? 21.421 7.533 5.045 1.00 97.44 588 MET A N 1
ATOM 4444 C CA . MET A 1 588 ? 20.388 8.535 5.339 1.00 97.44 588 MET A CA 1
ATOM 4445 C C . MET A 1 588 ? 18.974 8.109 4.912 1.00 97.44 588 MET A C 1
ATOM 4447 O O . MET A 1 588 ? 17.999 8.791 5.249 1.00 97.44 588 MET A O 1
ATOM 4451 N N . PHE A 1 589 ? 18.830 6.961 4.241 1.00 96.25 589 PHE A N 1
ATOM 4452 C CA . PHE A 1 589 ? 17.563 6.424 3.725 1.00 96.25 589 PHE A CA 1
ATOM 4453 C C . PHE A 1 589 ? 16.452 6.315 4.783 1.00 96.25 589 PHE A C 1
ATOM 4455 O O . PHE A 1 589 ? 15.268 6.438 4.466 1.00 96.25 589 PHE A O 1
ATOM 4462 N N . TRP A 1 590 ? 16.814 6.121 6.055 1.00 97.44 590 TRP A N 1
ATOM 4463 C CA . TRP A 1 590 ? 15.856 6.076 7.164 1.00 97.44 590 TRP A CA 1
ATOM 4464 C C . TRP A 1 590 ? 15.155 7.414 7.421 1.00 97.44 590 TRP A C 1
ATOM 4466 O O . TRP A 1 590 ? 14.010 7.412 7.859 1.00 97.44 590 TRP A O 1
ATOM 4476 N N . ALA A 1 591 ? 15.812 8.544 7.144 1.00 96.81 591 ALA A N 1
ATOM 4477 C CA . ALA A 1 591 ? 15.223 9.870 7.305 1.00 96.81 591 ALA A CA 1
ATOM 4478 C C . ALA A 1 591 ? 14.442 10.285 6.051 1.00 96.81 591 ALA A C 1
ATOM 4480 O O . ALA A 1 591 ? 13.371 10.883 6.156 1.00 96.81 591 ALA A O 1
ATOM 4481 N N . SER A 1 592 ? 14.951 9.943 4.861 1.00 92.00 592 SER A N 1
ATOM 4482 C CA . SER A 1 592 ? 14.339 10.340 3.588 1.00 92.00 592 SER A CA 1
ATOM 4483 C C . SER A 1 592 ? 13.109 9.508 3.200 1.00 92.00 592 SER A C 1
ATOM 4485 O O . SER A 1 592 ? 12.276 9.979 2.421 1.00 92.00 592 SER A O 1
ATOM 4487 N N . LYS A 1 593 ? 12.930 8.294 3.747 1.00 92.06 593 LYS A N 1
ATOM 4488 C CA . LYS A 1 593 ? 11.728 7.472 3.517 1.00 92.06 593 LYS A CA 1
ATOM 4489 C C . LYS A 1 593 ? 10.698 7.632 4.635 1.00 92.06 593 LYS A C 1
ATOM 4491 O O . LYS A 1 593 ? 10.776 7.008 5.689 1.00 92.06 593 LYS A O 1
ATOM 4496 N N . LEU A 1 594 ? 9.649 8.399 4.329 1.00 87.94 594 LEU A N 1
ATOM 4497 C CA . LEU A 1 594 ? 8.541 8.730 5.235 1.00 87.94 594 LEU A CA 1
ATOM 4498 C C . LEU A 1 594 ? 7.846 7.525 5.898 1.00 87.94 594 LEU A C 1
ATOM 4500 O O . LEU A 1 594 ? 7.216 7.704 6.932 1.00 87.94 594 LEU A O 1
ATOM 4504 N N . HIS A 1 595 ? 7.962 6.308 5.351 1.00 88.31 595 HIS A N 1
ATOM 4505 C CA . HIS A 1 595 ? 7.267 5.110 5.852 1.00 88.31 595 HIS A CA 1
ATOM 4506 C C . HIS A 1 595 ? 7.625 4.788 7.308 1.00 88.31 595 HIS A C 1
ATOM 4508 O O . HIS A 1 595 ? 6.759 4.380 8.078 1.00 88.31 595 HIS A O 1
ATOM 4514 N N . PHE A 1 596 ? 8.882 5.025 7.695 1.00 93.12 596 PHE A N 1
ATOM 4515 C CA . PHE A 1 596 ? 9.364 4.849 9.068 1.00 93.12 596 PHE A CA 1
ATOM 4516 C C . PHE A 1 596 ? 8.734 5.865 10.042 1.00 93.12 596 PHE A C 1
ATOM 4518 O O . PHE A 1 596 ? 8.582 5.593 11.231 1.00 93.12 596 PHE A O 1
ATOM 4525 N N . HIS A 1 597 ? 8.308 7.020 9.521 1.00 93.56 597 HIS A N 1
ATOM 4526 C CA . HIS A 1 597 ? 7.710 8.131 10.262 1.00 93.56 597 HIS A CA 1
ATOM 4527 C C . HIS A 1 597 ? 6.173 8.168 10.193 1.00 93.56 597 HIS A C 1
ATOM 4529 O O . HIS A 1 597 ? 5.566 9.061 10.787 1.00 93.56 597 HIS A O 1
ATOM 4535 N N . ILE A 1 598 ? 5.525 7.205 9.518 1.00 88.62 598 ILE A N 1
ATOM 4536 C CA . ILE A 1 598 ? 4.063 7.067 9.546 1.00 88.62 598 ILE A CA 1
ATOM 4537 C C . ILE A 1 598 ? 3.646 6.678 10.967 1.00 88.62 598 ILE A C 1
ATOM 4539 O O . ILE A 1 598 ? 3.999 5.605 11.454 1.00 88.62 598 ILE A O 1
ATOM 4543 N N . SER A 1 599 ? 2.856 7.522 11.629 1.00 88.38 599 SER A N 1
ATOM 4544 C CA . SER A 1 599 ? 2.367 7.284 12.993 1.00 88.38 599 SER A CA 1
ATOM 4545 C C . SER A 1 599 ? 1.397 6.100 13.071 1.00 88.38 599 SER A C 1
ATOM 4547 O O . SER A 1 599 ? 1.580 5.195 13.891 1.00 88.38 599 SER A O 1
ATOM 4549 N N . GLY A 1 600 ? 0.382 6.094 12.202 1.00 82.94 600 GLY A N 1
ATOM 4550 C CA . GLY A 1 600 ? -0.774 5.191 12.262 1.00 82.94 600 GLY A CA 1
ATOM 4551 C C . GLY A 1 600 ? -0.556 3.757 11.764 1.00 82.94 600 GLY A C 1
ATOM 4552 O O . GLY A 1 600 ? -1.457 2.936 11.911 1.00 82.94 600 GLY A O 1
ATOM 4553 N N . LEU A 1 601 ? 0.604 3.433 11.181 1.00 83.50 601 LEU A N 1
ATOM 4554 C CA . LEU A 1 601 ? 0.930 2.096 10.670 1.00 83.50 601 LEU A CA 1
ATOM 4555 C C . LEU A 1 601 ? 2.371 1.721 11.037 1.00 83.50 601 LEU A C 1
ATOM 4557 O O . LEU A 1 601 ? 3.295 2.498 10.813 1.00 83.50 601 LEU A O 1
ATOM 4561 N N . SER A 1 602 ? 2.561 0.522 11.591 1.00 89.06 602 SER A N 1
ATOM 4562 C CA . SER A 1 602 ? 3.882 -0.055 11.883 1.00 89.06 602 SER A CA 1
ATOM 4563 C C . SER A 1 602 ? 4.249 -1.068 10.801 1.00 89.06 602 SER A C 1
ATOM 4565 O O . SER A 1 602 ? 3.357 -1.747 10.297 1.00 89.06 602 SER A O 1
ATOM 4567 N N . PHE A 1 603 ? 5.540 -1.198 10.472 1.00 93.38 603 PHE A N 1
ATOM 4568 C CA . PHE A 1 603 ? 6.036 -2.142 9.458 1.00 93.38 603 PHE A CA 1
ATOM 4569 C C . PHE A 1 603 ? 5.349 -1.993 8.085 1.00 93.38 603 PHE A C 1
ATOM 4571 O O . PHE A 1 603 ? 5.012 -2.973 7.425 1.00 93.38 603 PHE A O 1
ATOM 4578 N N . TYR A 1 604 ? 5.165 -0.745 7.636 1.00 87.00 604 TYR A N 1
ATOM 4579 C CA . TYR A 1 604 ? 4.484 -0.395 6.379 1.00 87.00 604 TYR A CA 1
ATOM 4580 C C . TYR A 1 604 ? 5.116 -1.036 5.124 1.00 87.00 604 TYR A C 1
ATOM 4582 O O . TYR A 1 604 ? 4.474 -1.138 4.087 1.00 87.00 604 TYR A O 1
ATOM 4590 N N . ASN A 1 605 ? 6.385 -1.452 5.194 1.00 87.75 605 ASN A N 1
ATOM 4591 C CA . ASN A 1 605 ? 7.162 -1.864 4.026 1.00 87.75 605 ASN A CA 1
ATOM 4592 C C . ASN A 1 605 ? 6.914 -3.321 3.576 1.00 87.75 605 ASN A C 1
ATOM 4594 O O . ASN A 1 605 ? 6.730 -3.547 2.382 1.00 87.75 605 ASN A O 1
ATOM 4598 N N . PHE A 1 606 ? 6.893 -4.314 4.478 1.00 93.06 606 PHE A N 1
ATOM 4599 C CA . PHE A 1 606 ? 6.810 -5.730 4.061 1.00 93.06 606 PHE A CA 1
ATOM 4600 C C . PHE A 1 606 ? 5.531 -6.131 3.289 1.00 93.06 606 PHE A C 1
ATOM 4602 O O . PHE A 1 606 ? 5.645 -7.038 2.461 1.00 93.06 606 PHE A O 1
ATOM 4609 N N . PRO A 1 607 ? 4.344 -5.504 3.479 1.00 93.38 607 PRO A N 1
ATOM 4610 C CA . PRO A 1 607 ? 3.139 -5.847 2.720 1.00 93.38 607 PRO A CA 1
ATOM 4611 C C . PRO A 1 607 ? 3.302 -5.777 1.198 1.00 93.38 607 PRO A C 1
ATOM 4613 O O . PRO A 1 607 ? 2.613 -6.512 0.501 1.00 93.38 607 PRO A O 1
ATOM 4616 N N . TYR A 1 608 ? 4.237 -4.972 0.679 1.00 89.12 608 TYR A N 1
ATOM 4617 C CA . TYR A 1 608 ? 4.535 -4.915 -0.757 1.00 89.12 608 TYR A CA 1
ATOM 4618 C C . TYR A 1 608 ? 5.306 -6.140 -1.255 1.00 89.12 608 TYR A C 1
ATOM 4620 O O . TYR A 1 608 ? 4.954 -6.704 -2.290 1.00 89.12 608 TYR A O 1
ATOM 4628 N N . THR A 1 609 ? 6.313 -6.604 -0.503 1.00 94.50 609 THR A N 1
ATOM 4629 C CA . THR A 1 609 ? 6.976 -7.885 -0.801 1.00 94.50 609 THR A CA 1
ATOM 4630 C C . THR A 1 609 ? 5.989 -9.034 -0.669 1.00 94.50 609 THR A C 1
ATOM 4632 O O . THR A 1 609 ? 5.969 -9.892 -1.546 1.00 94.50 609 THR A O 1
ATOM 4635 N N . PHE A 1 610 ? 5.126 -9.020 0.355 1.00 96.06 610 PHE A N 1
ATOM 4636 C CA . PHE A 1 610 ? 4.060 -10.011 0.482 1.00 96.06 610 PHE A CA 1
ATOM 4637 C C . PHE A 1 610 ? 3.135 -9.980 -0.732 1.00 96.06 610 PHE A C 1
ATOM 4639 O O . PHE A 1 610 ? 2.969 -11.015 -1.354 1.00 96.06 610 PHE A O 1
ATOM 4646 N N . GLY A 1 611 ? 2.576 -8.829 -1.111 1.00 93.75 611 GLY A N 1
ATOM 4647 C CA . GLY A 1 611 ? 1.631 -8.726 -2.225 1.00 93.75 611 GLY A CA 1
ATOM 4648 C C . GLY A 1 611 ? 2.214 -9.203 -3.558 1.00 93.75 611 GLY A C 1
ATOM 4649 O O . GLY A 1 611 ? 1.598 -10.017 -4.244 1.00 93.75 611 GLY A O 1
ATOM 4650 N N . TYR A 1 612 ? 3.441 -8.779 -3.875 1.00 94.69 612 TYR A N 1
ATOM 4651 C CA . TYR A 1 612 ? 4.169 -9.215 -5.070 1.00 94.69 612 TYR A CA 1
ATOM 4652 C C . TYR A 1 612 ? 4.455 -10.726 -5.062 1.00 94.69 612 TYR A C 1
ATOM 4654 O O . TYR A 1 612 ? 4.135 -11.432 -6.019 1.00 94.69 612 TYR A O 1
ATOM 4662 N N . MET A 1 613 ? 5.001 -11.246 -3.958 1.00 96.81 613 MET A N 1
ATOM 4663 C CA . MET A 1 613 ? 5.303 -12.671 -3.809 1.00 96.81 613 MET A CA 1
ATOM 4664 C C . MET A 1 613 ? 4.034 -13.532 -3.772 1.00 96.81 613 MET A C 1
ATOM 4666 O O . MET A 1 613 ? 4.024 -14.625 -4.331 1.00 96.81 613 MET A O 1
ATOM 4670 N N . PHE A 1 614 ? 2.958 -13.049 -3.154 1.00 96.81 614 PHE A N 1
ATOM 4671 C CA . PHE A 1 614 ? 1.673 -13.734 -3.044 1.00 96.81 614 PHE A CA 1
ATOM 4672 C C . PHE A 1 614 ? 1.011 -13.845 -4.413 1.00 96.81 614 PHE A C 1
ATOM 4674 O O . PHE A 1 614 ? 0.673 -14.949 -4.822 1.00 96.81 614 PHE A O 1
ATOM 4681 N N . ALA A 1 615 ? 0.894 -12.747 -5.165 1.00 94.50 615 ALA A N 1
ATOM 4682 C CA . ALA A 1 615 ? 0.300 -12.765 -6.502 1.00 94.50 615 ALA A CA 1
ATOM 4683 C C . ALA A 1 615 ? 1.046 -13.707 -7.464 1.00 94.50 615 ALA A C 1
ATOM 4685 O O . ALA A 1 615 ? 0.419 -14.481 -8.188 1.00 94.50 615 ALA A O 1
ATOM 4686 N N . LEU A 1 616 ? 2.384 -13.711 -7.421 1.00 95.62 616 LEU A N 1
ATOM 4687 C CA . LEU A 1 616 ? 3.200 -14.649 -8.196 1.00 95.62 616 LEU A CA 1
ATOM 4688 C C . LEU A 1 616 ? 3.093 -16.096 -7.680 1.00 95.62 616 LEU A C 1
ATOM 4690 O O . LEU A 1 616 ? 3.094 -17.024 -8.482 1.00 95.62 616 LEU A O 1
ATOM 4694 N N . GLY A 1 617 ? 2.942 -16.309 -6.369 1.00 96.31 617 GLY A N 1
ATOM 4695 C CA . GLY A 1 617 ? 2.723 -17.634 -5.771 1.00 96.31 617 GLY A CA 1
ATOM 4696 C C . GLY A 1 617 ? 1.342 -18.220 -6.092 1.00 96.31 617 GLY A C 1
ATOM 4697 O O . GLY A 1 617 ? 1.214 -19.429 -6.280 1.00 96.31 617 GLY A O 1
ATOM 4698 N N . VAL A 1 618 ? 0.328 -17.358 -6.237 1.00 95.50 618 VAL A N 1
ATOM 4699 C CA . VAL A 1 618 ? -0.994 -17.690 -6.788 1.00 95.50 618 VAL A CA 1
ATOM 4700 C C . VAL A 1 618 ? -0.860 -18.051 -8.272 1.00 95.50 618 VAL A C 1
ATOM 4702 O O . VAL A 1 618 ? -1.270 -19.142 -8.657 1.00 95.50 618 VAL A O 1
ATOM 4705 N N . TYR A 1 619 ? -0.223 -17.203 -9.092 1.00 93.81 619 TYR A N 1
ATOM 4706 C CA . TYR A 1 619 ? 0.018 -17.469 -10.523 1.00 93.81 619 TYR A CA 1
ATOM 4707 C C . TYR A 1 619 ? 0.783 -18.785 -10.758 1.00 93.81 619 TYR A C 1
ATOM 4709 O O . TYR A 1 619 ? 0.454 -19.539 -11.671 1.00 93.81 619 TYR A O 1
ATOM 4717 N N . ALA A 1 620 ? 1.736 -19.128 -9.883 1.00 94.12 620 ALA A N 1
ATOM 4718 C CA . ALA A 1 620 ? 2.478 -20.389 -9.936 1.00 94.12 620 ALA A CA 1
ATOM 4719 C C . ALA A 1 620 ? 1.598 -21.653 -9.821 1.00 94.12 620 ALA A C 1
ATOM 4721 O O . ALA A 1 620 ? 2.048 -22.727 -10.213 1.00 94.12 620 ALA A O 1
ATOM 4722 N N . GLN A 1 621 ? 0.355 -21.550 -9.328 1.00 94.12 621 GLN A N 1
ATOM 4723 C CA . GLN A 1 621 ? -0.576 -22.687 -9.259 1.00 94.12 621 GLN A CA 1
ATOM 4724 C C . GLN A 1 621 ? -1.342 -22.936 -10.571 1.00 94.12 621 GLN A C 1
ATOM 4726 O O . GLN A 1 621 ? -2.074 -23.924 -10.657 1.00 94.12 621 GLN A O 1
ATOM 4731 N N . GLN A 1 622 ? -1.198 -22.076 -11.590 1.00 91.00 622 GLN A N 1
ATOM 4732 C CA . GLN A 1 622 ? -1.956 -22.179 -12.843 1.00 91.00 622 GLN A CA 1
ATOM 4733 C C . GLN A 1 622 ? -1.730 -23.517 -13.561 1.00 91.00 622 GLN A C 1
ATOM 4735 O O . GLN A 1 622 ? -2.694 -24.171 -13.950 1.00 91.00 622 GLN A O 1
ATOM 4740 N N . GLU A 1 623 ? -0.478 -23.966 -13.687 1.00 88.81 623 GLU A N 1
ATOM 4741 C CA . GLU A 1 623 ? -0.155 -25.248 -14.333 1.00 88.81 623 GLU A CA 1
ATOM 4742 C C . GLU A 1 623 ? -0.679 -26.450 -13.526 1.00 88.81 623 GLU A C 1
ATOM 4744 O O . GLU A 1 623 ? -1.177 -27.413 -14.103 1.00 88.81 623 GLU A O 1
ATOM 4749 N N . ALA A 1 624 ? -0.626 -26.376 -12.191 1.00 90.62 624 ALA A N 1
ATOM 4750 C CA . ALA A 1 624 ? -1.049 -27.460 -11.303 1.00 90.62 624 ALA A CA 1
ATOM 4751 C C . ALA A 1 624 ? -2.579 -27.622 -11.206 1.00 90.62 624 ALA A C 1
ATOM 4753 O O . ALA A 1 624 ? -3.055 -28.725 -10.936 1.00 90.62 624 ALA A O 1
ATOM 4754 N N . LYS A 1 625 ? -3.345 -26.542 -11.413 1.00 91.19 625 LYS A N 1
ATOM 4755 C CA . LYS A 1 625 ? -4.820 -26.553 -11.406 1.00 91.19 625 LYS A CA 1
ATOM 4756 C C . LYS A 1 625 ? -5.455 -26.655 -12.795 1.00 91.19 625 LYS A C 1
ATOM 4758 O O . LYS A 1 625 ? -6.598 -27.089 -12.890 1.00 91.19 625 LYS A O 1
ATOM 4763 N N . GLY A 1 626 ? -4.753 -26.264 -13.859 1.00 90.94 626 GLY A N 1
ATOM 4764 C CA . GLY A 1 626 ? -5.300 -26.281 -15.216 1.00 90.94 626 GLY A CA 1
ATOM 4765 C C . GLY A 1 626 ? -6.553 -25.408 -15.345 1.00 90.94 626 GLY A C 1
ATOM 4766 O O . GLY A 1 626 ? -6.538 -24.235 -14.977 1.00 90.94 626 GLY A O 1
ATOM 4767 N N . GLU A 1 627 ? -7.639 -25.983 -15.865 1.00 89.38 627 GLU A N 1
ATOM 4768 C CA . GLU A 1 627 ? -8.902 -25.276 -16.130 1.00 89.38 627 GLU A CA 1
ATOM 4769 C C . GLU A 1 627 ? -9.567 -24.748 -14.838 1.00 89.38 627 GLU A C 1
ATOM 4771 O O . GLU A 1 627 ? -10.056 -23.619 -14.823 1.00 89.38 627 GLU A O 1
ATOM 4776 N N . ASP A 1 628 ? -9.461 -25.480 -13.719 1.00 92.00 628 ASP A N 1
ATOM 4777 C CA . ASP A 1 628 ? -10.001 -25.082 -12.404 1.00 92.00 628 ASP A CA 1
ATOM 4778 C C . ASP A 1 628 ? -9.278 -23.867 -11.779 1.00 92.00 628 ASP A C 1
ATOM 4780 O O . ASP A 1 628 ? -9.710 -23.333 -10.750 1.00 92.00 628 ASP A O 1
ATOM 4784 N N . PHE A 1 629 ? -8.143 -23.430 -12.345 1.00 93.38 629 PHE A N 1
ATOM 4785 C CA . PHE A 1 629 ? -7.333 -22.354 -11.770 1.00 93.38 629 PHE A CA 1
ATOM 4786 C C . PHE A 1 629 ? -8.105 -21.038 -11.645 1.00 93.38 629 PHE A C 1
ATOM 4788 O O . PHE A 1 629 ? -8.017 -20.365 -10.616 1.00 93.38 629 PHE A O 1
ATOM 4795 N N . TYR A 1 630 ? -8.835 -20.653 -12.692 1.00 91.75 630 TYR A N 1
ATOM 4796 C CA . TYR A 1 630 ? -9.450 -19.331 -12.754 1.00 91.75 630 TYR A CA 1
ATOM 4797 C C . TYR A 1 630 ? -10.636 -19.195 -11.793 1.00 91.75 630 TYR A C 1
ATOM 4799 O O . TYR A 1 630 ? -10.727 -18.195 -11.082 1.00 91.75 630 TYR A O 1
ATOM 4807 N N . ASP A 1 631 ? -11.493 -20.212 -11.695 1.00 93.75 631 ASP A N 1
ATOM 4808 C CA . ASP A 1 631 ? -12.621 -20.203 -10.758 1.00 93.75 631 ASP A CA 1
ATOM 4809 C C . ASP A 1 631 ? -12.121 -20.173 -9.305 1.00 93.75 631 ASP A C 1
ATOM 4811 O O . ASP A 1 631 ? -12.628 -19.401 -8.484 1.00 93.75 631 ASP A O 1
ATOM 4815 N N . ALA A 1 632 ? -11.050 -20.920 -9.005 1.00 95.94 632 ALA A N 1
ATOM 4816 C CA . ALA A 1 632 ? -10.354 -20.831 -7.724 1.00 95.94 632 ALA A CA 1
ATOM 4817 C C . ALA A 1 632 ? -9.762 -19.428 -7.480 1.00 95.94 632 ALA A C 1
ATOM 4819 O O . ALA A 1 632 ? -9.878 -18.908 -6.375 1.00 95.94 632 ALA A O 1
ATOM 4820 N N . TYR A 1 633 ? -9.176 -18.782 -8.493 1.00 95.88 633 TYR A N 1
ATOM 4821 C CA . TYR A 1 633 ? -8.638 -17.418 -8.404 1.00 95.88 633 TYR A CA 1
ATOM 4822 C C . TYR A 1 633 ? -9.729 -16.354 -8.175 1.00 95.88 633 TYR A C 1
ATOM 4824 O O . TYR A 1 633 ? -9.558 -15.473 -7.331 1.00 95.88 633 TYR A O 1
ATOM 4832 N N . VAL A 1 634 ? -10.883 -16.442 -8.842 1.00 95.88 634 VAL A N 1
ATOM 4833 C CA . VAL A 1 634 ? -12.009 -15.516 -8.610 1.00 95.88 634 VAL A CA 1
ATOM 4834 C C . VAL A 1 634 ? -12.619 -15.725 -7.221 1.00 95.88 634 VAL A C 1
ATOM 4836 O O . VAL A 1 634 ? -12.928 -14.751 -6.528 1.00 95.88 634 VAL A O 1
ATOM 4839 N N . ALA A 1 635 ? -12.744 -16.975 -6.768 1.00 97.00 635 ALA A N 1
ATOM 4840 C CA . ALA A 1 635 ? -13.201 -17.288 -5.415 1.00 97.00 635 ALA A CA 1
ATOM 4841 C C . ALA A 1 635 ? -12.202 -16.810 -4.336 1.00 97.00 635 ALA A C 1
ATOM 4843 O O . ALA A 1 635 ? -12.622 -16.262 -3.313 1.00 97.00 635 ALA A O 1
ATOM 4844 N N . LEU A 1 636 ? -10.897 -16.920 -4.608 1.00 97.69 636 LEU A N 1
ATOM 4845 C CA . LEU A 1 636 ? -9.800 -16.377 -3.802 1.00 97.69 636 LEU A CA 1
ATOM 4846 C C . LEU A 1 636 ? -9.921 -14.852 -3.671 1.00 97.69 636 LEU A C 1
ATOM 4848 O O . LEU A 1 636 ? -9.986 -14.353 -2.547 1.00 97.69 636 LEU A O 1
ATOM 4852 N N . LEU A 1 637 ? -10.036 -14.119 -4.788 1.00 96.94 637 LEU A N 1
ATOM 4853 C CA . LEU A 1 637 ? -10.223 -12.659 -4.788 1.00 96.94 637 LEU A CA 1
ATOM 4854 C C . LEU A 1 637 ? -11.462 -12.220 -3.994 1.00 96.94 637 LEU A C 1
ATOM 4856 O O . LEU A 1 637 ? -11.408 -11.207 -3.297 1.00 96.94 637 LEU A O 1
ATOM 4860 N N . ARG A 1 638 ? -12.565 -12.976 -4.077 1.00 97.25 638 ARG A N 1
ATOM 4861 C CA . ARG A 1 638 ? -13.797 -12.710 -3.314 1.00 97.25 638 ARG A CA 1
ATOM 4862 C C . ARG A 1 638 ? -13.616 -12.922 -1.814 1.00 97.25 638 ARG A C 1
ATOM 4864 O O . ARG A 1 638 ? -14.116 -12.127 -1.022 1.00 97.25 638 ARG A O 1
ATOM 4871 N N . ASP A 1 639 ? -12.883 -13.951 -1.401 1.00 97.69 639 ASP A N 1
ATOM 4872 C CA . ASP A 1 639 ? -12.713 -14.255 0.020 1.00 97.69 639 ASP A CA 1
ATOM 4873 C C . ASP A 1 639 ? -11.640 -13.404 0.730 1.00 97.69 639 ASP A C 1
ATOM 4875 O O . ASP A 1 639 ? -11.707 -13.291 1.956 1.00 97.69 639 ASP A O 1
ATOM 4879 N N . THR A 1 640 ? -10.727 -12.711 0.023 1.00 95.56 640 THR A N 1
ATOM 4880 C CA . THR A 1 640 ? -9.698 -11.847 0.664 1.00 95.56 640 THR A CA 1
ATOM 4881 C C . THR A 1 640 ? -10.271 -10.790 1.612 1.00 95.56 640 THR A C 1
ATOM 4883 O O . THR A 1 640 ? -9.609 -10.374 2.568 1.00 95.56 640 THR A O 1
ATOM 4886 N N . GLY A 1 641 ? -11.508 -10.347 1.375 1.00 92.62 641 GLY A N 1
ATOM 4887 C CA . GLY A 1 641 ? -12.179 -9.364 2.218 1.00 92.62 641 GLY A CA 1
ATOM 4888 C C . GLY A 1 641 ? -12.811 -9.931 3.493 1.00 92.62 641 GLY A C 1
ATOM 4889 O O . GLY A 1 641 ? -13.049 -9.164 4.429 1.00 92.62 641 GLY A O 1
ATOM 4890 N N . ARG A 1 642 ? -12.967 -11.257 3.614 1.00 95.31 642 ARG A N 1
ATOM 4891 C CA . ARG A 1 642 ? -13.665 -11.932 4.732 1.00 95.31 642 ARG A CA 1
ATOM 4892 C C . ARG A 1 642 ? -12.950 -13.165 5.311 1.00 95.31 642 ARG A C 1
ATOM 4894 O O . ARG A 1 642 ? -13.590 -13.970 5.979 1.00 95.31 642 ARG A O 1
ATOM 4901 N N . MET A 1 643 ? -11.652 -13.309 5.048 1.00 97.12 643 MET A N 1
ATOM 4902 C CA . MET A 1 643 ? -10.776 -14.379 5.549 1.00 97.12 643 MET A CA 1
ATOM 4903 C C . MET A 1 643 ? -9.361 -13.837 5.856 1.00 97.12 643 MET A C 1
ATOM 4905 O O . MET A 1 643 ? -9.045 -12.682 5.528 1.00 97.12 643 MET A O 1
ATOM 4909 N N . THR A 1 644 ? -8.509 -14.636 6.509 1.00 97.62 644 THR A N 1
ATOM 4910 C CA . THR A 1 644 ? -7.053 -14.393 6.607 1.00 97.62 644 THR A CA 1
ATOM 4911 C C . THR A 1 644 ? -6.324 -14.819 5.332 1.00 97.62 644 THR A C 1
ATOM 4913 O O . THR A 1 644 ? -6.862 -15.559 4.511 1.00 97.62 644 THR A O 1
ATOM 4916 N N . ALA A 1 645 ? -5.083 -14.363 5.150 1.00 97.06 645 ALA A N 1
ATOM 4917 C CA . ALA A 1 645 ? -4.287 -14.734 3.982 1.00 97.06 645 ALA A CA 1
ATOM 4918 C C . ALA A 1 645 ? -4.028 -16.253 3.902 1.00 97.06 645 ALA A C 1
ATOM 4920 O O . ALA A 1 645 ? -3.986 -16.811 2.807 1.00 97.06 645 ALA A O 1
ATOM 4921 N N . GLU A 1 646 ? -3.895 -16.924 5.050 1.00 97.69 646 GLU A N 1
ATOM 4922 C CA . GLU A 1 646 ? -3.758 -18.380 5.144 1.00 97.69 646 GLU A CA 1
ATOM 4923 C C . GLU A 1 646 ? -5.058 -19.095 4.761 1.00 97.69 646 GLU A C 1
ATOM 4925 O O . GLU A 1 646 ? -5.034 -19.959 3.891 1.00 97.69 646 GLU A O 1
ATOM 4930 N N . GLU A 1 647 ? -6.189 -18.699 5.359 1.00 97.81 647 GLU A N 1
ATOM 4931 C CA . GLU A 1 647 ? -7.521 -19.268 5.091 1.00 97.81 647 GLU A CA 1
ATOM 4932 C C . GLU A 1 647 ? -7.888 -19.180 3.597 1.00 97.81 647 GLU A C 1
ATOM 4934 O O . GLU A 1 647 ? -8.428 -20.126 3.025 1.00 97.81 647 GLU A O 1
ATOM 4939 N N . VAL A 1 648 ? -7.542 -18.063 2.948 1.00 96.81 648 VAL A N 1
ATOM 4940 C CA . VAL A 1 648 ? -7.737 -17.824 1.508 1.00 96.81 648 VAL A CA 1
ATOM 4941 C C . VAL A 1 648 ? -6.933 -18.801 0.638 1.00 96.81 648 VAL A C 1
ATOM 4943 O O . VAL A 1 648 ? -7.443 -19.286 -0.373 1.00 96.81 648 VAL A O 1
ATOM 4946 N N . VAL A 1 649 ? -5.682 -19.095 1.000 1.00 96.94 649 VAL A N 1
ATOM 4947 C CA . VAL A 1 649 ? -4.785 -19.941 0.191 1.00 96.94 649 VAL A CA 1
ATOM 4948 C C . VAL A 1 649 ? -5.004 -21.429 0.457 1.00 96.94 649 VAL A C 1
ATOM 4950 O O . VAL A 1 649 ? -5.024 -22.209 -0.496 1.00 96.94 649 VAL A O 1
ATOM 4953 N N . ASP A 1 650 ? -5.266 -21.820 1.703 1.00 97.31 650 ASP A N 1
ATOM 4954 C CA . ASP A 1 650 ? -5.641 -23.192 2.060 1.00 97.31 650 ASP A CA 1
ATOM 4955 C C . ASP A 1 650 ? -6.930 -23.604 1.331 1.00 97.31 650 ASP A C 1
ATOM 4957 O O . ASP A 1 650 ? -6.932 -24.560 0.553 1.00 97.31 650 ASP A O 1
ATOM 4961 N N . LYS A 1 651 ? -7.994 -22.800 1.467 1.00 97.56 651 LYS A N 1
ATOM 4962 C CA . LYS A 1 651 ? -9.316 -23.088 0.895 1.00 97.56 651 LYS A CA 1
ATOM 4963 C C . LYS A 1 651 ? -9.323 -23.198 -0.631 1.00 97.56 651 LYS A C 1
ATOM 4965 O O . LYS A 1 651 ? -9.977 -24.090 -1.170 1.00 97.56 651 LYS A O 1
ATOM 4970 N N . HIS A 1 652 ? -8.673 -22.264 -1.331 1.00 96.88 652 HIS A N 1
ATOM 4971 C CA . HIS A 1 652 ? -8.795 -22.153 -2.793 1.00 96.88 652 HIS A CA 1
ATOM 4972 C C . HIS A 1 652 ? -7.639 -22.804 -3.547 1.00 96.88 652 HIS A C 1
ATOM 4974 O O . HIS A 1 652 ? -7.844 -23.352 -4.634 1.00 96.88 652 HIS A O 1
ATOM 4980 N N . LEU A 1 653 ? -6.426 -22.779 -2.989 1.00 95.31 653 LEU A N 1
ATOM 4981 C CA . LEU A 1 653 ? -5.235 -23.327 -3.641 1.00 95.31 653 LEU A CA 1
ATOM 4982 C C . LEU A 1 653 ? -4.822 -24.700 -3.100 1.00 95.31 653 LEU A C 1
ATOM 4984 O O . LEU A 1 653 ? -4.239 -25.467 -3.862 1.00 95.31 653 LEU A O 1
ATOM 4988 N N . GLY A 1 654 ? -5.174 -25.047 -1.857 1.00 94.31 654 GLY A N 1
ATOM 4989 C CA . GLY A 1 654 ? -4.704 -26.274 -1.205 1.00 94.31 654 GLY A CA 1
ATOM 4990 C C . GLY A 1 654 ? -3.232 -26.190 -0.788 1.00 94.31 654 GLY A C 1
ATOM 4991 O O . GLY A 1 654 ? -2.529 -27.199 -0.772 1.00 94.31 654 GLY A O 1
ATOM 4992 N N . CYS A 1 655 ? -2.745 -24.977 -0.507 1.00 94.25 655 CYS A N 1
ATOM 4993 C CA . CYS A 1 655 ? -1.359 -24.691 -0.135 1.00 94.25 655 CYS A CA 1
ATOM 4994 C C . CYS A 1 655 ? -1.297 -24.007 1.240 1.00 94.25 655 CYS A C 1
ATOM 4996 O O . CYS A 1 655 ? -2.274 -23.417 1.690 1.00 94.25 655 CYS A O 1
ATOM 4998 N N . SER A 1 656 ? -0.126 -24.014 1.883 1.00 96.50 656 SER A N 1
ATOM 4999 C CA . SER A 1 656 ? 0.107 -23.268 3.125 1.00 96.50 656 SER A CA 1
ATOM 5000 C C . SER A 1 656 ? 1.063 -22.102 2.897 1.00 96.50 656 SER A C 1
ATOM 5002 O O . SER A 1 656 ? 2.133 -22.280 2.320 1.00 96.50 656 SER A O 1
ATOM 5004 N N . LEU A 1 657 ? 0.721 -20.919 3.416 1.00 97.62 657 LEU A N 1
ATOM 5005 C CA . LEU A 1 657 ? 1.647 -19.780 3.476 1.00 97.62 657 LEU A CA 1
ATOM 5006 C C . LEU A 1 657 ? 2.739 -19.946 4.543 1.00 97.62 657 LEU A C 1
ATOM 5008 O O . LEU A 1 657 ? 3.737 -19.227 4.510 1.00 97.62 657 LEU A O 1
ATOM 5012 N N . GLU A 1 658 ? 2.572 -20.887 5.478 1.00 97.81 658 GLU A N 1
ATOM 5013 C CA . GLU A 1 658 ? 3.612 -21.249 6.449 1.00 97.81 658 GLU A CA 1
ATOM 5014 C C . GLU A 1 658 ? 4.702 -22.148 5.824 1.00 97.81 658 GLU A C 1
ATOM 5016 O O . GLU A 1 658 ? 5.709 -22.419 6.478 1.00 97.81 658 GLU A O 1
ATOM 5021 N N . ASP A 1 659 ? 4.521 -22.593 4.572 1.00 97.25 659 ASP A N 1
ATOM 5022 C CA . ASP A 1 659 ? 5.498 -23.373 3.809 1.00 97.25 659 ASP A CA 1
ATOM 5023 C C . ASP A 1 659 ? 6.344 -22.466 2.883 1.00 97.25 659 ASP A C 1
ATOM 5025 O O . ASP A 1 659 ? 5.795 -21.787 2.006 1.00 97.25 659 ASP A O 1
ATOM 5029 N N . PRO A 1 660 ? 7.685 -22.445 3.024 1.00 97.25 660 PRO A N 1
ATOM 5030 C CA . PRO A 1 660 ? 8.585 -21.757 2.098 1.00 97.25 660 PRO A CA 1
ATOM 5031 C C . PRO A 1 660 ? 8.423 -22.145 0.618 1.00 97.25 660 PRO A C 1
ATOM 5033 O O . PRO A 1 660 ? 8.721 -21.318 -0.245 1.00 97.25 660 PRO A O 1
ATOM 5036 N N . ASP A 1 661 ? 7.952 -23.352 0.284 1.00 96.38 661 ASP A N 1
ATOM 5037 C CA . ASP A 1 661 ? 7.877 -23.810 -1.112 1.00 96.38 661 ASP A CA 1
ATOM 5038 C C . ASP A 1 661 ? 6.803 -23.088 -1.948 1.00 96.38 661 ASP A C 1
ATOM 5040 O O . ASP A 1 661 ? 6.997 -22.926 -3.159 1.00 96.38 661 ASP A O 1
ATOM 5044 N N . PHE A 1 662 ? 5.745 -22.550 -1.319 1.00 97.50 662 PHE A N 1
ATOM 5045 C CA . PHE A 1 662 ? 4.807 -21.623 -1.975 1.00 97.50 662 PHE A CA 1
ATOM 5046 C C . PHE A 1 662 ? 5.545 -20.361 -2.450 1.00 97.50 662 PHE A C 1
ATOM 5048 O O . PHE A 1 662 ? 5.496 -19.997 -3.627 1.00 97.50 662 PHE A O 1
ATOM 5055 N N . TRP A 1 663 ? 6.316 -19.747 -1.550 1.00 98.25 663 TRP A N 1
ATOM 5056 C CA . TRP A 1 663 ? 7.090 -18.531 -1.808 1.00 98.25 663 TRP A CA 1
ATOM 5057 C C . TRP A 1 663 ? 8.246 -18.761 -2.796 1.00 98.25 663 TRP A C 1
ATOM 5059 O O . TRP A 1 663 ? 8.547 -17.899 -3.625 1.00 98.25 663 TRP A O 1
ATOM 5069 N N . ARG A 1 664 ? 8.860 -19.952 -2.785 1.00 97.94 664 ARG A N 1
ATOM 5070 C CA . ARG A 1 664 ? 9.827 -20.374 -3.815 1.00 97.94 664 ARG A CA 1
ATOM 5071 C C . ARG A 1 664 ? 9.176 -20.561 -5.191 1.00 97.94 664 ARG A C 1
ATOM 5073 O O . ARG A 1 664 ? 9.869 -20.426 -6.196 1.00 97.94 664 ARG A O 1
ATOM 5080 N N . GLY A 1 665 ? 7.868 -20.824 -5.263 1.00 96.94 665 GLY A N 1
ATOM 5081 C CA . GLY A 1 665 ? 7.090 -20.765 -6.507 1.00 96.94 665 GLY A CA 1
ATOM 5082 C C . GLY A 1 665 ? 7.153 -19.387 -7.161 1.00 96.94 665 GLY A C 1
ATOM 5083 O O . GLY A 1 665 ? 7.519 -19.277 -8.331 1.00 96.94 665 GLY A O 1
ATOM 5084 N N . SER A 1 666 ? 6.916 -18.340 -6.371 1.00 97.06 666 SER A N 1
ATOM 5085 C CA . SER A 1 666 ? 7.048 -16.936 -6.777 1.00 97.06 666 SER A CA 1
ATOM 5086 C C . SER A 1 666 ? 8.453 -16.619 -7.300 1.00 97.06 666 SER A C 1
ATOM 5088 O O . SER A 1 666 ? 8.607 -16.018 -8.362 1.00 97.06 666 SER A O 1
ATOM 5090 N N . ILE A 1 667 ? 9.486 -17.079 -6.585 1.00 98.19 667 ILE A N 1
ATOM 5091 C CA . ILE A 1 667 ? 10.894 -16.838 -6.937 1.00 98.19 667 ILE A CA 1
ATOM 5092 C C . ILE A 1 667 ? 11.273 -17.474 -8.275 1.00 98.19 667 ILE A C 1
ATOM 5094 O O . ILE A 1 667 ? 11.953 -16.815 -9.051 1.00 98.19 667 ILE A O 1
ATOM 5098 N N . ARG A 1 668 ? 10.788 -18.679 -8.609 1.00 97.62 668 ARG A N 1
ATOM 5099 C CA . ARG A 1 668 ? 11.070 -19.316 -9.915 1.00 97.62 668 ARG A CA 1
ATOM 5100 C C . ARG A 1 668 ? 10.538 -18.511 -11.110 1.00 97.62 668 ARG A C 1
ATOM 5102 O O . ARG A 1 668 ? 11.151 -18.522 -12.175 1.00 97.62 668 ARG A O 1
ATOM 5109 N N . ILE A 1 669 ? 9.429 -17.785 -10.941 1.00 95.69 669 ILE A N 1
ATOM 5110 C CA . ILE A 1 669 ? 8.894 -16.887 -11.981 1.00 95.69 669 ILE A CA 1
ATOM 5111 C C . ILE A 1 669 ? 9.798 -15.658 -12.146 1.00 95.69 669 ILE A C 1
ATOM 5113 O O . ILE A 1 669 ? 10.083 -15.250 -13.272 1.00 95.69 669 ILE A O 1
ATOM 5117 N N . ILE A 1 670 ? 10.274 -15.088 -11.034 1.00 96.69 670 ILE A N 1
ATOM 5118 C CA . ILE A 1 670 ? 11.214 -13.957 -11.041 1.00 96.69 670 ILE A CA 1
ATOM 5119 C C . ILE A 1 670 ? 12.557 -14.397 -11.640 1.00 96.69 670 ILE A C 1
ATOM 5121 O O . ILE A 1 670 ? 13.106 -13.693 -12.478 1.00 96.69 670 ILE A O 1
ATOM 5125 N N . GLU A 1 671 ? 13.057 -15.577 -11.271 1.00 98.12 671 GLU A N 1
ATOM 5126 C CA . GLU A 1 671 ? 14.327 -16.142 -11.734 1.00 98.12 671 GLU A CA 1
ATOM 5127 C C . GLU A 1 671 ? 14.377 -16.235 -13.257 1.00 98.12 671 GLU A C 1
ATOM 5129 O O . GLU A 1 671 ? 15.238 -15.602 -13.864 1.00 98.12 671 GLU A O 1
ATOM 5134 N N . LYS A 1 672 ? 13.364 -16.860 -13.869 1.00 95.88 672 LYS A N 1
ATOM 5135 C CA . LYS A 1 672 ? 13.206 -16.915 -15.328 1.00 95.88 672 LYS A CA 1
ATOM 5136 C C . LYS A 1 672 ? 13.191 -15.520 -15.976 1.00 95.88 672 LYS A C 1
ATOM 5138 O O . LYS A 1 672 ? 13.790 -15.325 -17.028 1.00 95.88 672 LYS A O 1
ATOM 5143 N N . LYS A 1 673 ? 12.523 -14.535 -15.365 1.00 94.75 673 LYS A N 1
ATOM 5144 C CA . LYS A 1 673 ? 12.490 -13.152 -15.878 1.00 94.75 673 LYS A CA 1
ATOM 5145 C C . LYS A 1 673 ? 13.867 -12.471 -15.812 1.00 94.75 673 LYS A C 1
ATOM 5147 O O . LYS A 1 673 ? 14.185 -11.675 -16.692 1.00 94.75 673 LYS A O 1
ATOM 5152 N N . ILE A 1 674 ? 14.694 -12.794 -14.815 1.00 97.69 674 ILE A N 1
ATOM 5153 C CA . ILE A 1 674 ? 16.084 -12.316 -14.727 1.00 97.69 674 ILE A CA 1
ATOM 5154 C C . ILE A 1 674 ? 17.018 -13.100 -15.663 1.00 97.69 674 ILE A C 1
ATOM 5156 O O . ILE A 1 674 ? 17.949 -12.501 -16.191 1.00 97.69 674 ILE A O 1
ATOM 5160 N N . ASP A 1 675 ? 16.758 -14.381 -15.935 1.00 97.94 675 ASP A N 1
ATOM 5161 C CA . ASP A 1 675 ? 17.487 -15.151 -16.955 1.00 97.94 675 ASP A CA 1
ATOM 5162 C C . ASP A 1 675 ? 17.236 -14.580 -18.363 1.00 97.94 675 ASP A C 1
ATOM 5164 O O . ASP A 1 675 ? 18.189 -14.265 -19.075 1.00 97.94 675 ASP A O 1
ATOM 5168 N N . ASP A 1 676 ? 15.969 -14.327 -18.722 1.00 95.31 676 ASP A N 1
ATOM 5169 C CA . ASP A 1 676 ? 15.596 -13.620 -19.958 1.00 95.31 676 ASP A CA 1
ATOM 5170 C C . ASP A 1 676 ? 16.298 -12.243 -20.047 1.00 95.31 676 ASP A C 1
ATOM 5172 O O . ASP A 1 676 ? 16.763 -11.835 -21.114 1.00 95.31 676 ASP A O 1
ATOM 5176 N N . PHE A 1 677 ? 16.382 -11.507 -18.928 1.00 95.88 677 PHE A N 1
ATOM 5177 C CA . PHE A 1 677 ? 17.091 -10.223 -18.859 1.00 95.88 677 PHE A CA 1
ATOM 5178 C C . PHE A 1 677 ? 18.602 -10.390 -19.068 1.00 95.88 677 PHE A C 1
ATOM 5180 O O . PHE A 1 677 ? 19.208 -9.595 -19.783 1.00 95.88 677 PHE A O 1
ATOM 5187 N N . GLU A 1 678 ? 19.213 -11.424 -18.488 1.00 97.06 678 GLU A N 1
ATOM 5188 C CA . GLU A 1 678 ? 20.639 -11.719 -18.633 1.00 97.06 678 GLU A CA 1
ATOM 5189 C C . GLU A 1 678 ? 21.009 -12.075 -20.078 1.00 97.06 678 GLU A C 1
ATOM 5191 O O . GLU A 1 678 ? 22.015 -11.573 -20.587 1.00 97.06 678 GLU A O 1
ATOM 5196 N N . GLU A 1 679 ? 20.187 -12.867 -20.774 1.00 96.50 679 GLU A N 1
ATOM 5197 C CA . GLU A 1 679 ? 20.377 -13.145 -22.203 1.00 96.50 679 GLU A CA 1
ATOM 5198 C C . GLU A 1 679 ? 20.308 -11.860 -23.045 1.00 96.50 679 GLU A C 1
ATOM 5200 O O . GLU A 1 679 ? 21.185 -11.621 -23.879 1.00 96.50 679 GLU A O 1
ATOM 5205 N N . LEU A 1 680 ? 19.316 -10.996 -22.800 1.00 94.00 680 LEU A N 1
ATOM 5206 C CA . LEU A 1 680 ? 19.149 -9.729 -23.523 1.00 94.00 680 LEU A CA 1
ATOM 5207 C C . LEU A 1 680 ? 20.300 -8.750 -23.251 1.00 94.00 680 LEU A C 1
ATOM 5209 O O . LEU A 1 680 ? 20.860 -8.185 -24.193 1.00 94.00 680 LEU A O 1
ATOM 5213 N N . VAL A 1 681 ? 20.704 -8.584 -21.986 1.00 93.75 681 VAL A N 1
ATOM 5214 C CA . VAL A 1 681 ? 21.840 -7.729 -21.606 1.00 93.75 681 VAL A CA 1
ATOM 5215 C C . VAL A 1 681 ? 23.131 -8.235 -22.248 1.00 93.75 681 VAL A C 1
ATOM 5217 O O . VAL A 1 681 ? 23.861 -7.430 -22.812 1.00 93.75 681 VAL A O 1
ATOM 5220 N N . ASN A 1 682 ? 23.401 -9.544 -22.230 1.00 93.44 682 ASN A N 1
ATOM 5221 C CA . ASN A 1 682 ? 24.613 -10.127 -22.823 1.00 93.44 682 ASN A CA 1
ATOM 5222 C C . ASN A 1 682 ? 24.614 -10.179 -24.362 1.00 93.44 682 ASN A C 1
ATOM 5224 O O . ASN A 1 682 ? 25.659 -10.428 -24.962 1.00 93.44 682 ASN A O 1
ATOM 5228 N N . LYS A 1 683 ? 23.460 -9.964 -25.002 1.00 91.31 683 LYS A N 1
ATOM 5229 C CA . LYS A 1 683 ? 23.314 -9.868 -26.462 1.00 91.31 683 LYS A CA 1
ATOM 5230 C C . LYS A 1 683 ? 23.493 -8.435 -26.982 1.00 91.31 683 LYS A C 1
ATOM 5232 O O . LYS A 1 683 ? 23.861 -8.258 -28.142 1.00 91.31 683 LYS A O 1
ATOM 5237 N N . ILE A 1 684 ? 23.215 -7.433 -26.143 1.00 86.88 684 ILE A N 1
ATOM 5238 C CA . ILE A 1 684 ? 23.221 -6.003 -26.500 1.00 86.88 684 ILE A CA 1
ATOM 5239 C C . ILE A 1 684 ? 24.473 -5.277 -25.959 1.00 86.88 684 ILE A C 1
ATOM 5241 O O . ILE A 1 684 ? 24.932 -4.323 -26.590 1.00 86.88 684 ILE A O 1
ATOM 5245 N N . HIS A 1 685 ? 25.036 -5.735 -24.832 1.00 83.12 685 HIS A N 1
ATOM 5246 C CA . HIS A 1 685 ? 26.153 -5.124 -24.093 1.00 83.12 685 HIS A CA 1
ATOM 5247 C C . HIS A 1 685 ? 27.221 -6.161 -23.694 1.00 83.12 685 HIS A C 1
ATOM 5249 O O . HIS A 1 685 ? 28.351 -5.743 -23.366 1.00 83.12 685 HIS A O 1
#

Secondary structure (DSSP, 8-state):
-TTTTTTGGGHHHHS--SS--SS-----------------------------------PPP-------------B--SS--TT--PPPP--TTT-SSTT-HHHHHHHHHHHHHHHHHHHHHTT--TT-TTS--HHHHHHHHHHHHHHHHHHHHHHHHHHHHHHH-TT-HHHHHHHHHHHHHHHHHHHHHHHHHHHHHHS-HHHHHHHHHHSGGGHHHHHHHHTTSTT---HHHHHHHHHHTTTTHHHHHHHHHHHHHHPEEEETTEEEEHHHHHHGGG-S-HHHHHHHHHHHHHHHHHTHHHHHHHHHHHHHHHHHHHHHHHHHHTSPPPTTHHHHHHTT--HHHHHHHHHHHHHHHHHHHHHHHHHHHHTT-TT---GGGTTPPPPPPTT----B--HHHHHHHHHHHHHTT-HHHHHHHHHHHHTT-EE----TTSPSSEEEEE-TTT--EEEEES-----HHHHHHHHHHHHHHHHHHHTTTS-GGGG---GGGGGGTHHHHHHHHHHHHHHH--SHHHHHHHHHHHHHHHHIIIIIHHHHHHHHHHHHHHHHTT----HHHHHHHHHHHHHHHHGGGSSS--TTHHHH-GGGG-SS-SS-SHHHHHHHHHHHHHHTTHHHHGGGHHHHHHHHHHHTTTS-HHHHHHHHHS--TTSHHHHHHHHHHHHHHHHHHHHHHHHH-